Protein AF-0000000075708300 (afdb_homodimer)

Solvent-accessible surface area (backbone atoms only — not comparable to full-atom values): 25344 Å² total; per-residue (Å²): 128,69,72,27,35,34,32,27,38,41,21,17,38,60,44,30,57,68,53,40,51,51,50,40,52,56,60,57,69,55,81,81,52,77,70,60,50,41,34,44,23,31,19,49,64,47,40,64,60,46,58,71,67,36,52,82,86,45,45,44,24,34,40,52,63,41,63,48,62,56,45,91,36,51,43,39,51,24,53,46,37,47,42,57,68,73,40,46,36,25,31,41,59,44,65,46,36,34,71,73,65,60,52,45,68,69,59,49,21,45,23,50,27,41,32,48,75,68,71,33,27,37,39,40,34,42,54,37,50,54,70,36,48,75,69,72,35,34,69,61,54,35,48,51,56,50,59,62,39,54,83,28,54,58,90,90,44,59,89,41,40,35,38,30,43,28,43,52,54,16,48,87,64,80,44,64,66,48,61,64,55,53,32,51,53,36,41,51,54,38,50,49,34,28,72,73,76,27,59,71,56,33,68,57,44,45,33,21,44,31,37,58,64,40,62,90,48,27,47,67,41,23,46,30,91,42,32,34,34,31,41,32,42,76,45,52,79,40,80,55,30,52,51,44,54,38,19,40,71,46,36,121,129,70,73,27,35,34,34,27,37,42,22,17,38,61,42,31,57,69,54,39,51,51,51,40,52,54,60,56,66,54,81,81,52,76,72,59,49,42,35,44,23,33,18,50,63,48,40,63,58,46,59,71,67,37,51,83,88,45,44,45,24,33,39,52,64,41,65,50,62,57,46,92,36,51,43,39,51,24,52,47,37,49,41,57,69,72,39,44,35,25,32,41,59,45,65,46,37,32,70,74,62,59,51,45,67,68,59,47,21,45,23,49,27,42,32,48,75,68,70,32,27,39,39,38,33,44,54,37,49,55,68,36,49,76,69,72,36,35,69,61,53,34,48,51,57,50,60,62,38,54,82,28,55,58,90,89,46,59,89,41,39,34,39,30,43,28,42,52,55,17,48,87,62,81,43,64,66,48,63,64,55,52,32,51,54,35,40,51,54,37,50,49,35,29,73,75,75,27,59,70,56,31,67,58,45,44,33,20,44,30,36,58,65,40,62,89,49,27,47,68,42,24,47,30,91,42,30,33,34,31,42,32,41,76,45,51,78,41,81,54,30,51,52,44,54,38,19,41,71,45,34,119

Foldseek 3Di:
DEFFEAEEEQDADDPDLVLVVVLLVLQQPFDADDGYAYEYEDEPVNQLVNLVRHDPSHAYEYADAALDQDDDDPPGHHLVNSCVSVHAEYEFDPPCCCVPVVDDLVRRLSRQLSSLVVRHAYAYEFEDEPVCVVVVNGLVRRLVSLVSNVVSQDPPRLLRYAYEYEHPNQAPVPDADDLVRQLVNLVSSLVSCCVPPRNVSSVHHAYAYEGPDFLVCLLVNQLRQSHRAYYYHPRSSDSRSSSNSRSPVSHD/DEFFEAEEEQDADDPDLVLVVVLLVLQQPFDADDGYAYEYEDEPVNQLVNLVRHDPSHAYEYADAALDQDDDDPPGHHLVNSCVSVHAEYEFAPPCCCVPVVDDLVRRLSRQLSSLVVRHAYAYEFEDEPVCVVVVNGLVRRLVSLVSNVVSQDPPRLLRYAYEYEHPHQAPPPDADDLVRQLVNLVSSLVSCCVPPRNVSSVHHAYAYEGPDFLVCLLVNQLRQSHRYYYYHPRSSDSRSSSNSRSPVSHD

Organism: Trichomonas vaginalis (strain ATCC PRA-98 / G3) (NCBI:txid412133)

InterPro domains:
  IPR000652 Triosephosphate isomerase [PF00121] (5-247)
  IPR000652 Triosephosphate isomerase [PS51440] (3-247)
  IPR000652 Triosephosphate isomerase [PTHR21139] (2-247)
  IPR000652 Triosephosphate isomerase [TIGR00419] (5-239)
  IPR000652 Triosephosphate isomerase [cd00311] (4-246)
  IPR013785 Aldolase-type TIM barrel [G3DSA:3.20.20.70] (1-252)
  IPR020861 Triosephosphate isomerase, active site [PS00171] (164-174)
  IPR022896 Triosephosphate isomerase, bacterial/eukaryotic [MF_00147_B] (2-247)
  IPR035990 Triosephosphate isomerase superfamily [SSF51351] (1-246)

Secondary structure (DSSP, 8-state):
-PPEEEEEE--B--SSHHHHHHHHHHHHT----SSEEEEEE--GGGHHHHHHHS-TTSEEEES---SSSSBS-TT---HHHHHTTT--EEEE--HHHHHHS---HHHHHHHHHHHHHTT-EEEEEE---HHHHHTT-HHHHHHHHHHHHGGGS-TT-GGGEEEEE--GGGSSSS----HHHHHHHHHHHHHHHHHHT-HHHHHHSEEEE-SS--TTTHHHHHTSTT--EEEESGGGGSTTHHHHHHGGGG--/-PPEEEEEE--B--SSHHHHHHHHHHHHT----SSEEEEEE--GGGHHHHHHHS-TTSEEEES---SSSSBS-TT---HHHHHTTT--EEEE--HHHHHHS---HHHHHHHHHHHHHTT-EEEEEE---HHHHHTT-HHHHHHHHHHHHGGGS-TT-GGGEEEEE--GGGSSSS----HHHHHHHHHHHHHHHHHHT-HHHHHHSEEEE-SS--TTTHHHHHTSTT--EEEESGGGGSTTHHHHHHGGGG--

Radius of gyration: 24.3 Å; Cα contacts (8 Å, |Δi|>4): 1121; chains: 2; bounding box: 43×70×60 Å

Nearest PDB structures (foldseek):
  4o4v-assembly1_A  TM=9.878E-01  e=3.016E-51  Trichomonas vaginalis
  4o50-assembly1_A-2  TM=9.874E-01  e=3.410E-51  Trichomonas vaginalis
  3qst-assembly1_A-2  TM=9.866E-01  e=2.667E-51  Trichomonas vaginalis
  4wje-assembly1_A  TM=9.863E-01  e=9.692E-51  Trichomonas vaginalis
  4o52-assembly1_A-2  TM=9.857E-01  e=1.585E-50  Trichomonas vaginalis

Structure (mmCIF, N/CA/C/O backbone):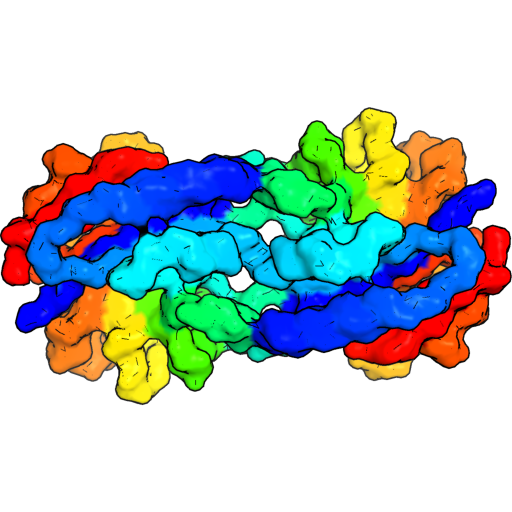
data_AF-0000000075708300-model_v1
#
loop_
_entity.id
_entity.type
_entity.pdbx_description
1 polymer 'Triosephosphate isomerase'
#
loop_
_atom_site.group_PDB
_atom_site.id
_atom_site.type_symbol
_atom_site.label_atom_id
_atom_site.label_alt_id
_atom_site.label_comp_id
_atom_site.label_asym_id
_atom_site.label_entity_id
_atom_site.label_seq_id
_atom_site.pdbx_PDB_ins_code
_atom_site.Cartn_x
_atom_site.Cartn_y
_atom_site.Cartn_z
_atom_site.occupancy
_atom_site.B_iso_or_equiv
_atom_site.auth_seq_id
_atom_site.auth_comp_id
_atom_site.auth_asym_id
_atom_site.auth_atom_id
_atom_site.pdbx_PDB_model_num
ATOM 1 N N . MET A 1 1 ? -9.945 29.25 19.047 1 80.88 1 MET A N 1
ATOM 2 C CA . MET A 1 1 ? -8.602 29.047 18.516 1 80.88 1 MET A CA 1
ATOM 3 C C . MET A 1 1 ? -8.422 27.609 18.031 1 80.88 1 MET A C 1
ATOM 5 O O . MET A 1 1 ? -9.023 26.688 18.594 1 80.88 1 MET A O 1
ATOM 9 N N . ARG A 1 2 ? -7.855 27.438 16.875 1 93.25 2 ARG A N 1
ATOM 10 C CA . ARG A 1 2 ? -7.617 26.125 16.312 1 93.25 2 ARG A CA 1
ATOM 11 C C . ARG A 1 2 ? -6.59 25.344 17.141 1 93.25 2 ARG A C 1
ATOM 13 O O . ARG A 1 2 ? -5.602 25.922 17.594 1 93.25 2 ARG A O 1
ATOM 20 N N . THR A 1 3 ? -6.93 24.109 17.422 1 96.06 3 THR A N 1
ATOM 21 C CA . THR A 1 3 ? -5.984 23.266 18.141 1 96.06 3 THR A CA 1
ATOM 22 C C . THR A 1 3 ? -4.762 22.969 17.281 1 96.06 3 THR A C 1
ATOM 24 O O . THR A 1 3 ? -4.895 22.578 16.109 1 96.06 3 THR A O 1
ATOM 27 N N . PHE A 1 4 ? -3.559 23.203 17.812 1 98.25 4 PHE A N 1
ATOM 28 C CA . PHE A 1 4 ? -2.307 22.906 17.109 1 98.25 4 PHE A CA 1
ATOM 29 C C . PHE A 1 4 ? -2.213 21.438 16.766 1 98.25 4 PHE A C 1
ATOM 31 O O . PHE A 1 4 ? -2.611 20.578 17.562 1 98.25 4 PHE A O 1
ATOM 38 N N . PHE A 1 5 ? -1.725 21.125 15.531 1 98.81 5 PHE A N 1
ATOM 39 C CA . PHE A 1 5 ? -1.686 19.781 14.984 1 98.81 5 PHE A CA 1
ATOM 40 C C . PHE A 1 5 ? -0.284 19.422 14.5 1 98.81 5 PHE A C 1
ATOM 42 O O . PHE A 1 5 ? 0.284 20.141 13.672 1 98.81 5 PHE A O 1
ATOM 49 N N . VAL A 1 6 ? 0.275 18.375 15.008 1 98.88 6 VAL A N 1
ATOM 50 C CA . VAL A 1 6 ? 1.586 17.938 14.539 1 98.88 6 VAL A CA 1
ATOM 51 C C . VAL A 1 6 ? 1.5 16.516 14.016 1 98.88 6 VAL A C 1
ATOM 53 O O . VAL A 1 6 ? 1.217 15.586 14.781 1 98.88 6 VAL A O 1
ATOM 56 N N . GLY A 1 7 ? 1.713 16.359 12.797 1 98.75 7 GLY A N 1
ATOM 57 C CA . GLY A 1 7 ? 1.796 15.062 12.156 1 98.75 7 GLY A CA 1
ATOM 58 C C . GLY A 1 7 ? 3.221 14.625 11.875 1 98.75 7 GLY A C 1
ATOM 59 O O . GLY A 1 7 ? 4.043 15.43 11.43 1 98.75 7 GLY A O 1
ATOM 60 N N . GLY A 1 8 ? 3.506 13.461 12.195 1 98.75 8 GLY A N 1
ATOM 61 C CA . GLY A 1 8 ? 4.719 12.797 11.742 1 98.75 8 GLY A CA 1
ATOM 62 C C . GLY A 1 8 ? 4.473 11.773 10.656 1 98.75 8 GLY A C 1
ATOM 63 O O . GLY A 1 8 ? 3.738 10.805 10.859 1 98.75 8 GLY A O 1
ATOM 64 N N . ASN A 1 9 ? 5.031 12.016 9.492 1 98.69 9 ASN A N 1
ATOM 65 C CA . ASN A 1 9 ? 4.957 11.086 8.367 1 98.69 9 ASN A CA 1
ATOM 66 C C . ASN A 1 9 ? 6.25 10.305 8.203 1 98.69 9 ASN A C 1
ATOM 68 O O . ASN A 1 9 ? 7.25 10.836 7.715 1 98.69 9 ASN A O 1
ATOM 72 N N . TRP A 1 10 ? 6.172 9.078 8.523 1 98.81 10 TRP A N 1
ATOM 73 C CA . TRP A 1 10 ? 7.379 8.258 8.492 1 98.81 10 TRP A CA 1
ATOM 74 C C . TRP A 1 10 ? 7.828 7.992 7.059 1 98.81 10 TRP A C 1
ATOM 76 O O . TRP A 1 10 ? 8.977 7.613 6.82 1 98.81 10 TRP A O 1
ATOM 86 N N . LYS A 1 11 ? 6.914 8.234 6.117 1 98.44 11 LYS A N 1
ATOM 87 C CA . LYS A 1 11 ? 7.16 7.789 4.75 1 98.44 11 LYS A CA 1
ATOM 88 C C . LYS A 1 11 ? 7.512 6.305 4.711 1 98.44 11 LYS A C 1
ATOM 90 O O . LYS A 1 11 ? 6.898 5.496 5.406 1 98.44 11 LYS A O 1
ATOM 95 N N . ALA A 1 12 ? 8.406 5.848 3.824 1 98.62 12 ALA A N 1
ATOM 96 C CA . ALA A 1 12 ? 8.781 4.438 3.787 1 98.62 12 ALA A CA 1
ATOM 97 C C . ALA A 1 12 ? 9.938 4.152 4.742 1 98.62 12 ALA A C 1
ATOM 99 O O . ALA A 1 12 ? 10.992 3.654 4.328 1 98.62 12 ALA A O 1
ATOM 100 N N . ASN A 1 13 ? 9.695 4.488 6.027 1 98.69 13 ASN A N 1
ATOM 101 C CA . ASN A 1 13 ? 10.625 4.266 7.129 1 98.69 13 ASN A CA 1
ATOM 102 C C . ASN A 1 13 ? 9.891 3.785 8.383 1 98.69 13 ASN A C 1
ATOM 104 O O . ASN A 1 13 ? 8.695 4.023 8.539 1 98.69 13 ASN A O 1
ATOM 108 N N . PRO A 1 14 ? 10.656 3.189 9.43 1 98.5 14 PRO A N 1
ATOM 109 C CA . PRO A 1 14 ? 12.008 2.654 9.266 1 98.5 14 PRO A CA 1
ATOM 110 C C . PRO A 1 14 ? 12.047 1.385 8.422 1 98.5 14 PRO A C 1
ATOM 112 O O . PRO A 1 14 ? 11.055 1.049 7.766 1 98.5 14 PRO A O 1
ATOM 115 N N . LYS A 1 15 ? 13.148 0.659 8.422 1 98.56 15 LYS A N 1
ATOM 116 C CA . LYS A 1 15 ? 13.32 -0.479 7.523 1 98.56 15 LYS A CA 1
ATOM 117 C C . LYS A 1 15 ? 12.688 -1.739 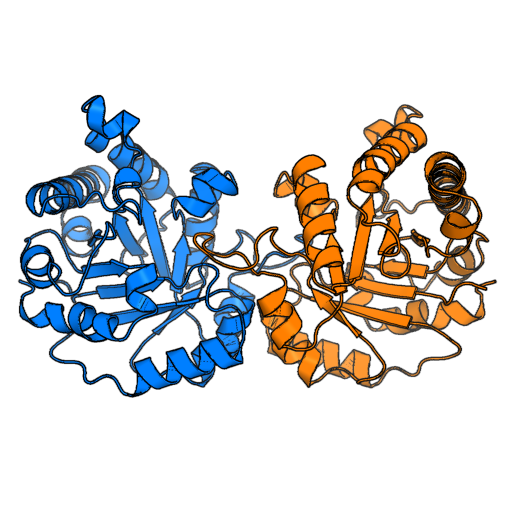8.102 1 98.56 15 LYS A C 1
ATOM 119 O O . LYS A 1 15 ? 12.266 -2.629 7.363 1 98.56 15 LYS A O 1
ATOM 124 N N . THR A 1 16 ? 12.648 -1.794 9.43 1 98.81 16 THR A N 1
ATOM 125 C CA . THR A 1 16 ? 12.188 -3.039 10.039 1 98.81 16 THR A CA 1
ATOM 126 C C . THR A 1 16 ? 11.164 -2.762 11.133 1 98.81 16 THR A C 1
ATOM 128 O O . THR A 1 16 ? 11.07 -1.64 11.633 1 98.81 16 THR A O 1
ATOM 131 N N . VAL A 1 17 ? 10.43 -3.814 11.508 1 98.56 17 VAL A N 1
ATOM 132 C CA . VAL A 1 17 ? 9.438 -3.682 12.57 1 98.56 17 VAL A CA 1
ATOM 133 C C .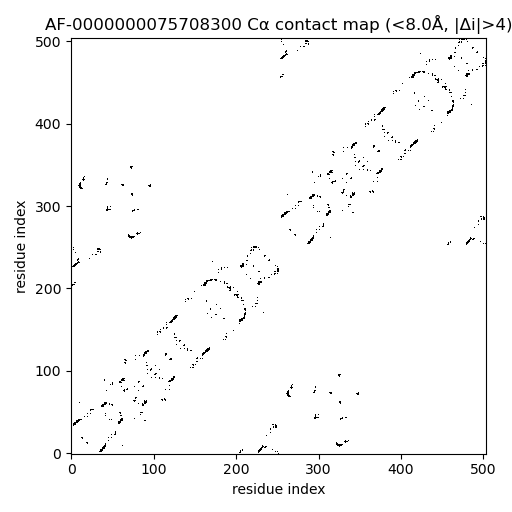 VAL A 1 17 ? 10.148 -3.414 13.898 1 98.56 17 VAL A C 1
ATOM 135 O O . VAL A 1 17 ? 9.633 -2.682 14.742 1 98.56 17 VAL A O 1
ATOM 138 N N . GLU A 1 18 ? 11.328 -3.973 14.094 1 98.69 18 GLU A N 1
ATOM 139 C CA . GLU A 1 18 ? 12.109 -3.709 15.297 1 98.69 18 GLU A CA 1
ATOM 140 C C . GLU A 1 18 ? 12.484 -2.234 15.406 1 98.69 18 GLU A C 1
ATOM 142 O O . GLU A 1 18 ? 12.391 -1.641 16.484 1 98.69 18 GLU A O 1
ATOM 147 N N . GLU A 1 19 ? 12.922 -1.707 14.273 1 98.81 19 GLU A N 1
ATOM 148 C CA . GLU A 1 19 ? 13.234 -0.281 14.242 1 98.81 19 GLU A CA 1
ATOM 149 C C . GLU A 1 19 ? 11.992 0.565 14.484 1 98.81 19 GLU A C 1
ATOM 151 O O . GLU A 1 19 ? 12.062 1.608 15.141 1 98.81 19 GLU A O 1
ATOM 156 N N . ALA A 1 20 ? 10.859 0.168 13.945 1 98.81 20 ALA A N 1
ATOM 157 C CA . ALA A 1 20 ? 9.602 0.863 14.188 1 98.81 20 ALA A CA 1
ATOM 158 C C . ALA A 1 20 ? 9.242 0.854 15.672 1 98.81 20 ALA A C 1
ATOM 160 O O . ALA A 1 20 ? 8.805 1.869 16.219 1 98.81 20 ALA A O 1
ATOM 161 N N . GLU A 1 21 ? 9.445 -0.288 16.297 1 98.81 21 GLU A N 1
ATOM 162 C CA . GLU A 1 21 ? 9.133 -0.413 17.719 1 98.81 21 GLU A CA 1
ATOM 163 C C . GLU A 1 21 ? 10.023 0.494 18.562 1 98.81 21 GLU A C 1
ATOM 165 O O . GLU A 1 21 ? 9.578 1.068 19.562 1 98.81 21 GLU A O 1
ATOM 170 N N . LYS A 1 22 ? 11.25 0.597 18.141 1 98.62 22 LYS A N 1
ATOM 171 C CA . LYS A 1 22 ? 12.148 1.513 18.844 1 98.62 22 LYS A CA 1
ATOM 172 C C . LYS A 1 22 ? 11.68 2.957 18.703 1 98.62 22 LYS A C 1
ATOM 174 O O . LYS A 1 22 ? 11.734 3.729 19.656 1 98.62 22 LYS A O 1
ATOM 179 N N . LEU A 1 23 ? 11.273 3.297 17.547 1 98.69 23 LEU A N 1
ATOM 180 C CA . LEU A 1 23 ? 10.734 4.633 17.312 1 98.69 23 LEU A CA 1
ATOM 181 C C . LEU A 1 23 ? 9.492 4.879 18.156 1 98.69 23 LEU A C 1
ATOM 183 O O . LEU A 1 23 ? 9.336 5.957 18.734 1 98.69 23 LEU A O 1
ATOM 187 N N . ILE A 1 24 ? 8.625 3.891 18.234 1 98.88 24 ILE A N 1
ATOM 188 C CA . ILE A 1 24 ? 7.406 3.986 19.031 1 98.88 24 ILE A CA 1
ATOM 189 C C . ILE A 1 24 ? 7.762 4.195 20.5 1 98.88 24 ILE A C 1
ATOM 191 O O . ILE A 1 24 ? 7.141 5.008 21.188 1 98.88 24 ILE A O 1
ATOM 195 N N . GLU A 1 25 ? 8.742 3.467 20.953 1 98.69 25 GLU A N 1
ATOM 196 C CA . GLU A 1 25 ? 9.195 3.619 22.328 1 98.69 25 GLU A CA 1
ATOM 197 C C . GLU A 1 25 ? 9.68 5.043 22.609 1 98.69 25 GLU A C 1
ATOM 199 O O . GLU A 1 25 ? 9.375 5.617 23.656 1 98.69 25 GLU A O 1
ATOM 204 N N . MET A 1 26 ? 10.406 5.512 21.641 1 98.12 26 MET A N 1
ATOM 205 C CA . MET A 1 26 ? 10.867 6.891 21.766 1 98.12 26 MET A CA 1
ATOM 206 C C . MET A 1 26 ? 9.688 7.852 21.859 1 98.12 26 MET A C 1
ATOM 208 O O . MET A 1 26 ? 9.664 8.727 22.734 1 98.12 26 MET A O 1
ATOM 212 N N . LEU A 1 27 ? 8.703 7.699 21.062 1 98.69 27 LEU A N 1
ATOM 213 C CA . LEU A 1 27 ? 7.527 8.562 21.062 1 98.69 27 LEU A CA 1
ATOM 214 C C . LEU A 1 27 ? 6.738 8.422 22.359 1 98.69 27 LEU A C 1
ATOM 216 O O . LEU A 1 27 ? 6.227 9.414 22.875 1 98.69 27 LEU A O 1
ATOM 220 N N . ASN A 1 28 ? 6.641 7.203 22.875 1 98.69 28 ASN A N 1
ATOM 221 C CA . ASN A 1 28 ? 5.883 6.926 24.078 1 98.69 28 ASN A CA 1
ATOM 222 C C . ASN A 1 28 ? 6.496 7.609 25.297 1 98.69 28 ASN A C 1
ATOM 224 O O . ASN A 1 28 ? 5.793 7.922 26.266 1 98.69 28 ASN A O 1
ATOM 228 N N . GLY A 1 29 ? 7.766 7.832 25.203 1 97.81 29 GLY A N 1
ATOM 229 C CA . GLY A 1 29 ? 8.461 8.461 26.312 1 97.81 29 GLY A CA 1
ATOM 230 C C . GLY A 1 29 ? 8.414 9.977 26.281 1 97.81 29 GLY A C 1
ATOM 231 O O . GLY A 1 29 ? 8.914 10.641 27.188 1 97.81 29 GLY A O 1
ATOM 232 N N . ALA A 1 30 ? 7.781 10.523 25.281 1 97 30 ALA A N 1
ATOM 233 C CA . ALA A 1 30 ? 7.777 11.961 25.047 1 97 30 ALA A CA 1
ATOM 234 C C . ALA A 1 30 ? 6.945 12.688 26.109 1 97 30 ALA A C 1
ATOM 236 O O . ALA A 1 30 ? 5.848 12.242 26.453 1 97 30 ALA A O 1
ATOM 237 N N . LYS A 1 31 ? 7.438 13.766 26.625 1 97.06 31 LYS A N 1
ATOM 238 C CA . LYS A 1 31 ? 6.652 14.695 27.438 1 97.06 31 LYS A CA 1
ATOM 239 C C . LYS A 1 31 ? 6.051 15.797 26.562 1 97.06 31 LYS A C 1
ATOM 241 O O . LYS A 1 31 ? 6.777 16.531 25.891 1 97.06 31 LYS A O 1
ATOM 246 N N . VAL A 1 32 ? 4.781 15.875 26.547 1 96.81 32 VAL A N 1
ATOM 247 C CA . VAL A 1 32 ? 4.078 16.828 25.688 1 96.81 32 VAL A CA 1
ATOM 248 C C . VAL A 1 32 ? 3.512 17.969 26.547 1 96.81 32 VAL A C 1
ATOM 250 O O . VAL A 1 32 ? 2.857 17.719 27.562 1 96.81 32 VAL A O 1
ATOM 253 N N . GLU A 1 33 ? 3.779 19.141 26.094 1 93.88 33 GLU A N 1
ATOM 254 C CA . GLU A 1 33 ? 3.316 20.359 26.766 1 93.88 33 GLU A CA 1
ATOM 255 C C . GLU A 1 33 ? 2.172 21.016 26 1 93.88 33 GLU A C 1
ATOM 257 O O . GLU A 1 33 ? 2.117 20.938 24.766 1 93.88 33 GLU A O 1
ATOM 262 N N . GLY A 1 34 ? 1.249 21.609 26.734 1 91.81 34 GLY A N 1
ATOM 263 C CA . GLY A 1 34 ? 0.202 22.391 26.094 1 91.81 34 GLY A CA 1
ATOM 264 C C . GLY A 1 34 ? -0.823 21.547 25.375 1 91.81 34 GLY A C 1
ATOM 265 O O . GLY A 1 34 ? -0.955 20.344 25.656 1 91.81 34 GLY A O 1
ATOM 266 N N . ASN A 1 35 ? -1.615 22.203 24.594 1 94.69 35 ASN A N 1
ATOM 267 C CA . ASN A 1 35 ? -2.689 21.547 23.844 1 94.69 35 ASN A CA 1
ATOM 268 C C . ASN A 1 35 ? -2.297 21.312 22.391 1 94.69 35 ASN A C 1
ATOM 270 O O . ASN A 1 35 ? -2.227 22.25 21.594 1 94.69 35 ASN A O 1
ATOM 274 N N . VAL A 1 36 ? -2.029 20.078 22.047 1 98.25 36 VAL A N 1
ATOM 275 C CA . VAL A 1 36 ? -1.607 19.703 20.703 1 98.25 36 VAL A CA 1
ATOM 276 C C . VAL A 1 36 ? -2.18 18.328 20.344 1 98.25 36 VAL A C 1
ATOM 278 O O . VAL A 1 36 ? -2.227 17.438 21.172 1 98.25 36 VAL A O 1
ATOM 281 N N . GLU A 1 37 ? -2.734 18.234 19.156 1 98.5 37 GLU A N 1
ATOM 282 C CA . GLU A 1 37 ? -3.084 16.938 18.594 1 98.5 37 GLU A CA 1
ATOM 283 C C . GLU A 1 37 ? -1.931 16.359 17.766 1 98.5 37 GLU A C 1
ATOM 285 O O . GLU A 1 37 ? -1.428 17.016 16.859 1 98.5 37 GLU A O 1
ATOM 290 N N . VAL A 1 38 ? -1.48 15.188 18.125 1 98.81 38 VAL A N 1
ATOM 291 C CA . VAL A 1 38 ? -0.362 14.547 17.453 1 98.81 38 VAL A CA 1
ATOM 292 C C . VAL A 1 38 ? -0.86 13.328 16.672 1 98.81 38 VAL A C 1
ATOM 294 O O . VAL A 1 38 ? -1.614 12.508 17.219 1 98.81 38 VAL A O 1
ATOM 297 N N . VAL A 1 39 ? -0.53 13.203 15.438 1 98.94 39 VAL A N 1
ATOM 298 C CA . VAL A 1 39 ? -0.893 12.078 14.578 1 98.94 39 VAL A CA 1
ATOM 299 C C . VAL A 1 39 ? 0.36 11.5 13.922 1 98.94 39 VAL A C 1
ATOM 301 O O . VAL A 1 39 ? 1.121 12.227 13.281 1 98.94 39 VAL A O 1
ATOM 304 N N . VAL A 1 40 ? 0.622 10.258 14.07 1 98.94 40 VAL A N 1
ATOM 305 C CA . VAL A 1 40 ? 1.787 9.586 13.508 1 98.94 40 VAL A CA 1
ATOM 306 C C . VAL A 1 40 ? 1.353 8.68 12.359 1 98.94 40 VAL A C 1
ATOM 308 O O . VAL A 1 40 ? 0.518 7.789 12.539 1 98.94 40 VAL A O 1
ATOM 311 N N . ALA A 1 41 ? 1.896 8.93 11.203 1 98.94 41 ALA A N 1
ATOM 312 C CA . ALA A 1 41 ? 1.604 8.148 10.008 1 98.94 41 ALA A CA 1
ATOM 313 C C . ALA A 1 41 ? 2.744 7.18 9.688 1 98.94 41 ALA A C 1
ATOM 315 O O . ALA A 1 41 ? 3.918 7.531 9.828 1 98.94 41 ALA A O 1
ATOM 316 N N . ALA A 1 42 ? 2.414 6.027 9.297 1 98.88 42 ALA A N 1
ATOM 317 C CA . ALA A 1 42 ? 3.4 4.988 9.008 1 98.88 42 ALA A CA 1
ATOM 318 C C . ALA A 1 42 ? 2.971 4.137 7.812 1 98.88 42 ALA A C 1
ATOM 320 O O . ALA A 1 42 ? 1.805 4.164 7.414 1 98.88 42 ALA A O 1
ATOM 321 N N . PRO A 1 43 ? 3.932 3.398 7.207 1 98.81 43 PRO A N 1
ATOM 322 C CA . PRO A 1 43 ? 3.541 2.422 6.188 1 98.81 43 PRO A CA 1
ATOM 323 C C . PRO A 1 43 ? 2.508 1.42 6.699 1 98.81 43 PRO A C 1
ATOM 325 O O . PRO A 1 43 ? 2.51 1.075 7.883 1 98.81 43 PRO A O 1
ATOM 328 N N . PHE A 1 44 ? 1.663 0.932 5.77 1 98.94 44 PHE A N 1
ATOM 329 C CA . PHE A 1 44 ? 0.524 0.081 6.094 1 98.94 44 PHE A CA 1
ATOM 330 C C . PHE A 1 44 ? 0.954 -1.087 6.973 1 98.94 44 PHE A C 1
ATOM 332 O O . PHE A 1 44 ? 0.258 -1.441 7.926 1 98.94 44 PHE A O 1
ATOM 339 N N . ILE A 1 45 ? 2.088 -1.652 6.691 1 98.94 45 ILE A N 1
ATOM 340 C CA . ILE A 1 45 ? 2.492 -2.912 7.309 1 98.94 45 ILE A CA 1
ATOM 341 C C . ILE A 1 45 ? 2.838 -2.678 8.773 1 98.94 45 ILE A C 1
ATOM 343 O O . ILE A 1 45 ? 2.828 -3.615 9.578 1 98.94 45 ILE A O 1
ATOM 347 N N . PHE A 1 46 ? 3.115 -1.449 9.195 1 98.94 46 PHE A N 1
ATOM 348 C CA . PHE A 1 46 ? 3.482 -1.123 10.562 1 98.94 46 PHE A CA 1
ATOM 349 C C . PHE A 1 46 ? 2.27 -0.633 11.344 1 98.94 46 PHE A C 1
ATOM 351 O O . PHE A 1 46 ? 2.338 -0.469 12.57 1 98.94 46 PHE A O 1
ATOM 358 N N . LEU A 1 47 ? 1.155 -0.395 10.688 1 98.94 47 LEU A N 1
ATOM 359 C CA . LEU A 1 47 ? 0.022 0.282 11.305 1 98.94 47 LEU A CA 1
ATOM 360 C C . LEU A 1 47 ? -0.526 -0.533 12.477 1 98.94 47 LEU A C 1
ATOM 362 O O . LEU A 1 47 ? -0.816 0.016 13.539 1 98.94 47 LEU A O 1
ATOM 366 N N . PRO A 1 48 ? -0.702 -1.867 12.305 1 98.75 48 PRO A N 1
ATOM 367 C CA . PRO A 1 48 ? -1.203 -2.623 13.453 1 98.75 48 PRO A CA 1
ATOM 368 C C . PRO A 1 48 ? -0.306 -2.492 14.688 1 98.75 48 PRO A C 1
ATOM 370 O O . PRO A 1 48 ? -0.801 -2.285 15.797 1 98.75 48 PRO A O 1
ATOM 373 N N . THR A 1 49 ? 1.006 -2.576 14.484 1 98.75 49 THR A N 1
ATOM 374 C CA . THR A 1 49 ? 1.963 -2.441 15.578 1 98.75 49 THR A CA 1
ATOM 375 C C . THR A 1 49 ? 1.902 -1.041 16.172 1 98.75 49 THR A C 1
ATOM 377 O O . THR A 1 49 ? 1.876 -0.885 17.406 1 98.75 49 THR A O 1
ATOM 380 N N . LEU A 1 50 ? 1.885 -0.052 15.297 1 98.81 50 LEU A N 1
ATOM 381 C CA . LEU A 1 50 ? 1.841 1.338 15.734 1 98.81 50 LEU A CA 1
ATOM 382 C C . LEU A 1 50 ? 0.588 1.606 16.562 1 98.81 50 LEU A C 1
ATOM 384 O O . LEU A 1 50 ? 0.667 2.188 17.641 1 98.81 50 LEU A O 1
ATOM 388 N N . GLN A 1 51 ? -0.543 1.204 16.047 1 98.75 51 GLN A N 1
ATOM 389 C CA . GLN A 1 51 ? -1.81 1.42 16.734 1 98.75 51 GLN A CA 1
ATOM 390 C C . GLN A 1 51 ? -1.823 0.72 18.094 1 98.75 51 GLN A C 1
ATOM 392 O O . GLN A 1 51 ? -2.357 1.253 19.062 1 98.75 51 GLN A O 1
ATOM 397 N N . GLN A 1 52 ? -1.271 -0.444 18.141 1 98.62 52 GLN A N 1
ATOM 398 C CA . GLN A 1 52 ? -1.268 -1.248 19.359 1 98.62 52 GLN A CA 1
ATOM 399 C C . GLN A 1 52 ? -0.348 -0.643 20.422 1 98.62 52 GLN A C 1
ATOM 401 O O . GLN A 1 52 ? -0.677 -0.64 21.609 1 98.62 52 GLN A O 1
ATOM 406 N N . LYS A 1 53 ? 0.788 -0.118 20.016 1 98.81 53 LYS A N 1
ATOM 407 C CA . LYS A 1 53 ? 1.855 0.13 20.984 1 98.81 53 LYS A CA 1
ATOM 408 C C . LYS A 1 53 ? 2.018 1.624 21.25 1 98.81 53 LYS A C 1
ATOM 410 O O . LYS A 1 53 ? 2.629 2.02 22.25 1 98.81 53 LYS A O 1
ATOM 415 N N . LEU A 1 54 ? 1.565 2.459 20.359 1 98.81 54 LEU A N 1
ATOM 416 C CA . LEU A 1 54 ? 1.691 3.9 20.547 1 98.81 54 LEU A CA 1
ATOM 417 C C . LEU A 1 54 ? 0.831 4.375 21.719 1 98.81 54 LEU A C 1
ATOM 419 O O . LEU A 1 54 ? -0.258 3.844 21.938 1 98.81 54 LEU A O 1
ATOM 423 N N . ARG A 1 55 ? 1.288 5.387 22.469 1 98.62 55 ARG A N 1
ATOM 424 C CA . ARG A 1 55 ? 0.47 6 23.516 1 98.62 55 ARG A CA 1
ATOM 425 C C . ARG A 1 55 ? -0.907 6.379 22.969 1 98.62 55 ARG A C 1
ATOM 427 O O . ARG A 1 55 ? -1.039 6.777 21.812 1 98.62 55 ARG A O 1
ATOM 434 N N . LYS A 1 56 ? -1.95 6.254 23.75 1 97.5 56 LYS A N 1
ATOM 435 C CA . LYS A 1 56 ? -3.336 6.297 23.281 1 97.5 56 LYS A CA 1
ATOM 436 C C . LYS A 1 56 ? -3.791 7.734 23.047 1 97.5 56 LYS A C 1
ATOM 438 O O . LYS A 1 56 ? -4.785 7.969 22.359 1 97.5 56 LYS A O 1
ATOM 443 N N . ASP A 1 57 ? -3.115 8.711 23.609 1 97.88 57 ASP A N 1
ATOM 444 C CA . ASP A 1 57 ? -3.506 10.102 23.406 1 97.88 57 ASP A CA 1
ATOM 445 C C . ASP A 1 57 ? -2.979 10.625 22.062 1 97.88 57 ASP A C 1
ATOM 447 O O . ASP A 1 57 ? -3.326 11.734 21.641 1 97.88 57 ASP A O 1
ATOM 451 N N . TRP A 1 58 ? -2.066 9.938 21.422 1 98.62 58 TRP A N 1
ATOM 452 C CA . TRP A 1 58 ? -1.669 10.227 20.047 1 98.62 58 TRP A CA 1
ATOM 453 C C . TRP A 1 58 ? -2.455 9.375 19.062 1 98.62 58 TRP A C 1
ATOM 455 O O . TRP A 1 58 ? -2.848 8.25 19.375 1 98.62 58 TRP A O 1
ATOM 465 N N . LYS A 1 59 ? -2.701 9.898 17.938 1 98.81 59 LYS A N 1
ATOM 466 C CA . LYS A 1 59 ? -3.473 9.188 16.922 1 98.81 59 LYS A CA 1
ATOM 467 C C . LYS A 1 59 ? -2.561 8.609 15.844 1 98.81 59 LYS A C 1
ATOM 469 O O . LYS A 1 59 ? -1.396 9 15.734 1 98.81 59 LYS A O 1
ATOM 474 N N . VAL A 1 60 ? -3.107 7.625 15.156 1 98.94 60 VAL A N 1
ATOM 475 C CA . VAL A 1 60 ? -2.379 6.941 14.094 1 98.94 60 VAL A CA 1
ATOM 476 C C . VAL A 1 60 ? -3.006 7.27 12.742 1 98.94 60 VAL A C 1
ATOM 478 O O . VAL A 1 60 ? -4.227 7.402 12.625 1 98.94 60 VAL A O 1
ATOM 481 N N . SER A 1 61 ? -2.156 7.387 11.742 1 98.94 61 SER A N 1
ATOM 482 C CA . SER A 1 61 ? -2.607 7.652 10.375 1 98.94 61 SER A CA 1
ATOM 483 C C . SER A 1 61 ? -1.977 6.684 9.383 1 98.94 61 SER A C 1
ATOM 485 O O . SER A 1 61 ? -0.798 6.344 9.508 1 98.94 61 SER A O 1
ATOM 487 N N . ALA A 1 62 ? -2.799 6.258 8.438 1 98.94 62 ALA A N 1
ATOM 488 C CA . ALA A 1 62 ? -2.232 5.668 7.227 1 98.94 62 ALA A CA 1
ATOM 489 C C . ALA A 1 62 ? -1.608 6.738 6.336 1 98.94 62 ALA A C 1
ATOM 491 O O . ALA A 1 62 ? -1.818 7.934 6.555 1 98.94 62 ALA A O 1
ATOM 492 N N . GLU A 1 63 ? -0.824 6.316 5.391 1 98.94 63 GLU A N 1
ATOM 493 C CA . GLU A 1 63 ? -0.161 7.242 4.477 1 98.94 63 GLU A CA 1
ATOM 494 C C . GLU A 1 63 ? -0.853 7.266 3.117 1 98.94 63 GLU A C 1
ATOM 496 O O . GLU A 1 63 ? -0.389 7.934 2.191 1 98.94 63 GLU A O 1
ATOM 501 N N . ASN A 1 64 ? -1.874 6.477 3.014 1 98.56 64 ASN A N 1
ATOM 502 C CA . ASN A 1 64 ? -2.641 6.301 1.786 1 98.56 64 ASN A CA 1
ATOM 503 C C . ASN A 1 64 ? -3.904 5.48 2.027 1 98.56 64 ASN A C 1
ATOM 505 O O . ASN A 1 64 ? -4.059 4.867 3.086 1 98.56 64 ASN A O 1
ATOM 509 N N . VAL A 1 65 ? -4.828 5.559 1.038 1 98.75 65 VAL A N 1
ATOM 510 C CA . VAL A 1 65 ? -6.023 4.719 1.085 1 98.75 65 VAL A CA 1
ATOM 511 C C . VAL A 1 65 ? -6.625 4.602 -0.312 1 98.75 65 VAL A C 1
ATOM 513 O O . VAL A 1 65 ? -6.402 5.465 -1.167 1 98.75 65 VAL A O 1
ATOM 516 N N . PHE A 1 66 ? -7.363 3.572 -0.55 1 98.31 66 PHE A N 1
ATOM 517 C CA . PHE A 1 66 ? -7.965 3.35 -1.86 1 98.31 66 PHE A CA 1
ATOM 518 C C . PHE A 1 66 ? -9.375 3.926 -1.917 1 98.31 66 PHE A C 1
ATOM 520 O O . PHE A 1 66 ? -9.891 4.414 -0.911 1 98.31 66 PHE A O 1
ATOM 527 N N . THR A 1 67 ? -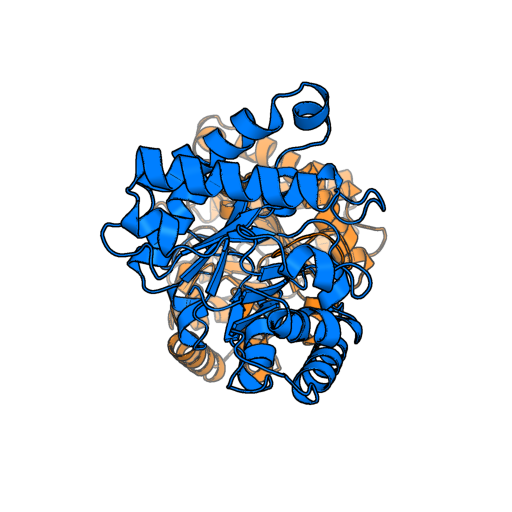10.023 3.881 -3.107 1 98.12 67 THR A N 1
ATOM 528 C CA . THR A 1 67 ? -11.266 4.598 -3.375 1 98.12 67 THR A CA 1
ATOM 529 C C . THR A 1 67 ? -12.469 3.676 -3.219 1 98.12 67 THR A C 1
ATOM 531 O O . THR A 1 67 ? -13.617 4.113 -3.334 1 98.12 67 THR A O 1
ATOM 534 N N . LYS A 1 68 ? -12.234 2.35 -3.02 1 98 68 LYS A N 1
ATOM 535 C CA . LYS A 1 68 ? -13.305 1.358 -2.916 1 98 68 LYS A CA 1
ATOM 536 C C . LYS A 1 68 ? -13.234 0.621 -1.581 1 98 68 LYS A C 1
ATOM 538 O O . LYS A 1 68 ? -12.18 0.562 -0.949 1 98 68 LYS A O 1
ATOM 543 N N . PRO A 1 69 ? -14.391 0.067 -1.172 1 98.44 69 PRO A N 1
ATOM 544 C CA . PRO A 1 69 ? -14.398 -0.586 0.139 1 98.44 69 PRO A CA 1
ATOM 545 C C . PRO A 1 69 ? -13.648 -1.918 0.14 1 98.44 69 PRO A C 1
ATOM 547 O O . PRO A 1 69 ? -13.219 -2.387 1.196 1 98.44 69 PRO A O 1
ATOM 550 N N . ASN A 1 70 ? -13.633 -2.641 -0.965 1 98.38 70 ASN A N 1
ATOM 551 C CA . ASN A 1 70 ? -12.945 -3.91 -1.189 1 98.38 70 ASN A CA 1
ATOM 552 C C . ASN A 1 70 ? -13.078 -4.371 -2.639 1 98.38 70 ASN A C 1
ATOM 554 O O . ASN A 1 70 ? -13.781 -3.74 -3.432 1 98.38 70 ASN A O 1
ATOM 558 N N . GLY A 1 71 ? -12.336 -5.449 -3.014 1 97.25 71 GLY A N 1
ATOM 559 C CA . GLY A 1 71 ? -12.586 -6.035 -4.324 1 97.25 71 GLY A CA 1
ATOM 560 C C . GLY A 1 71 ? -11.305 -6.328 -5.09 1 97.25 71 GLY A C 1
ATOM 561 O O . GLY A 1 71 ? -10.281 -6.664 -4.496 1 97.25 71 GLY A O 1
ATOM 562 N N . ALA A 1 72 ? -11.43 -6.27 -6.449 1 96 72 ALA A N 1
ATOM 563 C CA . ALA A 1 72 ? -10.367 -6.668 -7.367 1 96 72 ALA A CA 1
ATOM 564 C C . ALA A 1 72 ? -9.344 -5.555 -7.535 1 96 72 ALA A C 1
ATOM 566 O O . ALA A 1 72 ? -9.172 -5.016 -8.633 1 96 72 ALA A O 1
ATOM 567 N N . PHE A 1 73 ? -8.648 -5.305 -6.41 1 97.38 73 PHE A N 1
ATOM 568 C CA . PHE A 1 73 ? -7.609 -4.281 -6.355 1 97.38 73 PHE A CA 1
ATOM 569 C C . PHE A 1 73 ? -6.387 -4.789 -5.602 1 97.38 73 PHE A C 1
ATOM 571 O O . PHE A 1 73 ? -6.141 -4.383 -4.461 1 97.38 73 PHE A O 1
ATOM 578 N N . THR A 1 74 ? -5.629 -5.625 -6.281 1 98.12 74 THR A N 1
ATOM 579 C CA . THR A 1 74 ? -4.473 -6.293 -5.688 1 98.12 74 THR A CA 1
ATOM 580 C C . THR A 1 74 ? -3.516 -5.273 -5.074 1 98.12 74 THR A C 1
ATOM 582 O O . THR A 1 74 ? -3.104 -4.324 -5.742 1 98.12 74 THR A O 1
ATOM 585 N N . GLY A 1 75 ? -3.248 -5.41 -3.793 1 97.56 75 GLY A N 1
ATOM 586 C CA . GLY A 1 75 ? -2.223 -4.617 -3.131 1 97.56 75 GLY A CA 1
ATOM 587 C C . GLY A 1 75 ? -2.77 -3.359 -2.48 1 97.56 75 GLY A C 1
ATOM 588 O O . GLY A 1 75 ? -2.066 -2.693 -1.718 1 97.56 75 GLY A O 1
ATOM 589 N N . GLU A 1 76 ? -4.012 -3.045 -2.711 1 98.25 76 GLU A N 1
ATOM 590 C CA . GLU A 1 76 ? -4.57 -1.812 -2.164 1 98.25 76 GLU A CA 1
ATOM 591 C C . GLU A 1 76 ? -5.129 -2.035 -0.763 1 98.25 76 GLU A C 1
ATOM 593 O O . GLU A 1 76 ? -5.574 -3.137 -0.434 1 98.25 76 GLU A O 1
ATOM 598 N N . VAL A 1 77 ? -5.039 -1.043 0.034 1 98.88 77 VAL A N 1
ATOM 599 C CA . VAL A 1 77 ? -5.602 -1.015 1.379 1 98.88 77 VAL A CA 1
ATOM 600 C C . VAL A 1 77 ? -6.77 -0.032 1.431 1 98.88 77 VAL A C 1
ATOM 602 O O . VAL A 1 77 ? -6.656 1.102 0.958 1 98.88 77 VAL A O 1
ATOM 605 N N . THR A 1 78 ? -7.879 -0.458 1.985 1 98.88 78 THR A N 1
ATOM 606 C CA . THR A 1 78 ? -9.125 0.291 1.869 1 98.88 78 THR A CA 1
ATOM 607 C C . THR A 1 78 ? -9.523 0.893 3.215 1 98.88 78 THR A C 1
ATOM 609 O O . THR A 1 78 ? -8.945 0.552 4.25 1 98.88 78 THR A O 1
ATOM 612 N N . VAL A 1 79 ? -10.516 1.781 3.154 1 98.88 79 VAL A N 1
ATOM 613 C CA . VAL A 1 79 ? -10.977 2.496 4.34 1 98.88 79 VAL A CA 1
ATOM 614 C C . VAL A 1 79 ? -11.477 1.5 5.383 1 98.88 79 VAL A C 1
ATOM 616 O O . VAL A 1 79 ? -11.062 1.54 6.543 1 98.88 79 VAL A O 1
ATOM 619 N N . PRO A 1 80 ? -12.344 0.5 5.027 1 98.88 80 PRO A N 1
ATOM 620 C CA . PRO A 1 80 ? -12.805 -0.442 6.051 1 98.88 80 PRO A CA 1
ATOM 621 C C . PRO A 1 80 ? -11.656 -1.23 6.684 1 98.88 80 PRO A C 1
ATOM 623 O O . PRO A 1 80 ? -11.695 -1.519 7.883 1 98.88 80 PRO A O 1
ATOM 626 N N . MET A 1 81 ? -10.633 -1.597 5.918 1 98.94 81 MET A N 1
ATOM 627 C CA . MET A 1 81 ? -9.484 -2.311 6.465 1 98.94 81 MET A CA 1
ATOM 628 C C . MET A 1 81 ? -8.789 -1.481 7.543 1 98.94 81 MET A C 1
ATOM 630 O O . MET A 1 81 ? -8.562 -1.966 8.648 1 98.94 81 MET A O 1
ATOM 634 N N . ILE A 1 82 ? -8.492 -0.245 7.16 1 98.94 82 ILE A N 1
ATOM 635 C CA . ILE A 1 82 ? -7.77 0.644 8.062 1 98.94 82 ILE A CA 1
ATOM 636 C C . ILE A 1 82 ? -8.594 0.875 9.328 1 98.94 82 ILE A C 1
ATOM 638 O O . ILE A 1 82 ? -8.078 0.779 10.438 1 98.94 82 ILE A O 1
ATOM 642 N N . LYS A 1 83 ? -9.852 1.113 9.164 1 98.81 83 LYS A N 1
ATOM 643 C CA . LYS A 1 83 ? -10.734 1.404 10.281 1 98.81 83 LYS A CA 1
ATOM 644 C C . LYS A 1 83 ? -10.891 0.188 11.195 1 98.81 83 LYS A C 1
ATOM 646 O O . LYS A 1 83 ? -11.102 0.33 12.398 1 98.81 83 LYS A O 1
ATOM 651 N N . SER A 1 84 ? -10.789 -0.977 10.656 1 98.88 84 SER A N 1
ATOM 652 C CA . SER A 1 84 ? -10.945 -2.189 11.453 1 98.88 84 SER A CA 1
ATOM 653 C C . SER A 1 84 ? -9.828 -2.324 12.477 1 98.88 84 SER A C 1
ATOM 655 O O . SER A 1 84 ? -9.938 -3.109 13.422 1 98.88 84 SER A O 1
ATOM 657 N N . PHE A 1 85 ? -8.75 -1.551 12.32 1 98.75 85 PHE A N 1
ATOM 658 C CA . PHE A 1 85 ? -7.676 -1.526 13.305 1 98.75 85 PHE A CA 1
ATOM 659 C C . PHE A 1 85 ? -7.824 -0.33 14.242 1 98.75 85 PHE A C 1
ATOM 661 O O . PHE A 1 85 ? -6.945 -0.068 15.062 1 98.75 85 PHE A O 1
ATOM 668 N N . GLY A 1 86 ? -8.906 0.435 14.086 1 98.62 86 GLY A N 1
ATOM 669 C CA . GLY A 1 86 ? -9.164 1.575 14.953 1 98.62 86 GLY A CA 1
ATOM 670 C C . GLY A 1 86 ? -8.43 2.828 14.523 1 98.62 86 GLY A C 1
ATOM 671 O O . GLY A 1 86 ? -8.266 3.758 15.312 1 98.62 86 GLY A O 1
ATOM 672 N N . ILE A 1 87 ? -7.93 2.828 13.328 1 98.81 87 ILE A N 1
ATOM 673 C CA . ILE A 1 87 ? -7.184 3.969 12.805 1 98.81 87 ILE A CA 1
ATOM 674 C C . ILE A 1 87 ? -8.141 4.922 12.094 1 98.81 87 ILE A C 1
ATOM 676 O O . ILE A 1 87 ? -8.992 4.492 11.312 1 98.81 87 ILE A O 1
ATOM 680 N N . GLU A 1 88 ? -7.887 6.219 12.242 1 97.5 88 GLU A N 1
ATOM 681 C CA . GLU A 1 88 ? -8.938 7.129 11.805 1 97.5 88 GLU A CA 1
ATOM 682 C C . GLU A 1 88 ? -8.414 8.141 10.789 1 97.5 88 GLU A C 1
ATOM 684 O O . GLU A 1 88 ? -9.188 8.906 10.211 1 97.5 88 GLU A O 1
ATOM 689 N N . TRP A 1 89 ? -7.125 8.266 10.594 1 98.94 89 TRP A N 1
ATOM 690 C CA . TRP A 1 89 ? -6.539 9.281 9.719 1 98.94 89 TRP A CA 1
ATOM 691 C C . TRP A 1 89 ? -5.867 8.633 8.508 1 98.94 89 TRP A C 1
ATOM 693 O O . TRP A 1 89 ? -5.449 7.477 8.57 1 98.94 89 TRP A O 1
ATOM 703 N N . THR A 1 90 ? -5.832 9.328 7.461 1 98.94 90 THR A N 1
ATOM 704 C CA . THR A 1 90 ? -4.98 8.977 6.328 1 98.94 90 THR A CA 1
ATOM 705 C C . THR A 1 90 ? -4.434 10.234 5.656 1 98.94 90 THR A C 1
ATOM 707 O O . THR A 1 90 ? -5.121 11.25 5.586 1 98.94 90 THR A O 1
ATOM 710 N N . ILE A 1 91 ? -3.238 10.156 5.23 1 98.94 91 ILE A N 1
ATOM 711 C CA . ILE A 1 91 ? -2.639 11.211 4.422 1 98.94 91 ILE A CA 1
ATOM 712 C C . ILE A 1 91 ? -2.99 10.992 2.951 1 98.94 91 ILE A C 1
ATOM 714 O O . ILE A 1 91 ? -2.953 9.867 2.455 1 98.94 91 ILE A O 1
ATOM 718 N N . LEU A 1 92 ? -3.33 12.039 2.258 1 98.81 92 LEU A N 1
ATOM 719 C CA . LEU A 1 92 ? -3.58 12.008 0.82 1 98.81 92 LEU A CA 1
ATOM 720 C C . LEU A 1 92 ? -2.83 13.141 0.117 1 98.81 92 LEU A C 1
ATOM 722 O O . LEU A 1 92 ? -2.701 14.234 0.66 1 98.81 92 LEU A O 1
ATOM 726 N N . GLY A 1 93 ? -2.273 12.844 -1.047 1 98.25 93 GLY A N 1
ATOM 727 C CA . GLY A 1 93 ? -1.768 13.883 -1.928 1 98.25 93 GLY A CA 1
ATOM 728 C C . GLY A 1 93 ? -0.329 14.266 -1.634 1 98.25 93 GLY A C 1
ATOM 729 O O . GLY A 1 93 ? 0.151 15.297 -2.1 1 98.25 93 GLY A O 1
ATOM 730 N N . HIS A 1 94 ? 0.332 13.523 -0.798 1 98.5 94 HIS A N 1
ATOM 731 C CA . HIS A 1 94 ? 1.742 13.828 -0.592 1 98.5 94 HIS A CA 1
ATOM 732 C C . HIS A 1 94 ? 2.494 13.883 -1.917 1 98.5 94 HIS A C 1
ATOM 734 O O . HIS A 1 94 ? 2.229 13.086 -2.818 1 98.5 94 HIS A O 1
ATOM 740 N N . SER A 1 95 ? 3.48 14.75 -2.006 1 97.5 95 SER A N 1
ATOM 741 C CA . SER A 1 95 ? 4.191 15.039 -3.25 1 97.5 95 SER A CA 1
ATOM 742 C C . SER A 1 95 ? 4.844 13.781 -3.816 1 97.5 95 SER A C 1
ATOM 744 O O . SER A 1 95 ? 4.859 13.578 -5.031 1 97.5 95 SER A O 1
ATOM 746 N N . GLU A 1 96 ? 5.312 12.953 -2.934 1 96.56 96 GLU A N 1
ATOM 747 C CA . GLU A 1 96 ? 5.992 11.734 -3.357 1 96.56 96 GLU A CA 1
ATOM 748 C C . GLU A 1 96 ? 5.043 10.812 -4.113 1 96.56 96 GLU A C 1
ATOM 750 O O . GLU A 1 96 ? 5.438 10.18 -5.098 1 96.56 96 GLU A O 1
ATOM 755 N N . ARG A 1 97 ? 3.826 10.688 -3.717 1 97.12 97 ARG A N 1
ATOM 756 C CA . ARG A 1 97 ? 2.854 9.844 -4.398 1 97.12 97 ARG A CA 1
ATOM 757 C C . ARG A 1 97 ? 2.385 10.484 -5.699 1 97.12 97 ARG A C 1
ATOM 759 O O . ARG A 1 97 ? 2.152 9.789 -6.691 1 97.12 97 ARG A O 1
ATOM 766 N N . ARG A 1 98 ? 2.268 11.836 -5.715 1 96.56 98 ARG A N 1
ATOM 767 C CA . ARG A 1 98 ? 1.933 12.547 -6.945 1 96.56 98 ARG A CA 1
ATOM 768 C C . ARG A 1 98 ? 3.008 12.344 -8.008 1 96.56 98 ARG A C 1
ATOM 770 O O . ARG A 1 98 ? 2.701 11.984 -9.148 1 96.56 98 ARG A O 1
ATOM 777 N N . ASP A 1 99 ? 4.246 12.547 -7.574 1 95.12 99 ASP A N 1
ATOM 778 C CA . ASP A 1 99 ? 5.355 12.609 -8.523 1 95.12 99 ASP A CA 1
ATOM 779 C C . ASP A 1 99 ? 5.797 11.211 -8.945 1 95.12 99 ASP A C 1
ATOM 781 O O . ASP A 1 99 ? 6.098 10.969 -10.109 1 95.12 99 ASP A O 1
ATOM 785 N N . ILE A 1 100 ? 5.812 10.289 -7.977 1 92.5 100 ILE A N 1
ATOM 786 C CA . ILE A 1 100 ? 6.398 8.977 -8.234 1 92.5 100 ILE A CA 1
ATOM 787 C C . ILE A 1 100 ? 5.305 8.008 -8.68 1 92.5 100 ILE A C 1
ATOM 789 O O . ILE A 1 100 ? 5.496 7.25 -9.641 1 92.5 100 ILE A O 1
ATOM 793 N N . LEU A 1 101 ? 4.156 8.055 -8.016 1 91.5 101 LEU A N 1
ATOM 794 C CA . LEU A 1 101 ? 3.094 7.086 -8.289 1 91.5 101 LEU A CA 1
ATOM 795 C C . LEU A 1 101 ? 2.01 7.703 -9.164 1 91.5 101 LEU A C 1
ATOM 797 O O . LEU A 1 101 ? 0.987 7.066 -9.43 1 91.5 101 LEU A O 1
ATOM 801 N N . LYS A 1 102 ? 2.178 8.953 -9.555 1 93 102 LYS A N 1
ATOM 802 C CA . LYS A 1 102 ? 1.396 9.648 -10.57 1 93 102 LYS A CA 1
ATOM 803 C C . LYS A 1 102 ? -0.064 9.789 -10.148 1 93 102 LYS A C 1
ATOM 805 O O . LYS A 1 102 ? -0.97 9.664 -10.977 1 93 102 LYS A O 1
ATOM 810 N N . GLU A 1 103 ? -0.278 9.898 -8.875 1 95.69 103 GLU A N 1
ATOM 811 C CA . GLU A 1 103 ? -1.626 10.219 -8.414 1 95.69 103 GLU A CA 1
ATOM 812 C C . GLU A 1 103 ? -2.035 11.625 -8.859 1 95.69 103 GLU A C 1
ATOM 814 O O . GLU A 1 103 ? -1.338 12.602 -8.57 1 95.69 103 GLU A O 1
ATOM 819 N N . ASP A 1 104 ? -3.123 11.688 -9.508 1 95.38 104 ASP A N 1
ATOM 820 C CA . ASP A 1 104 ? -3.572 12.992 -9.977 1 95.38 104 ASP A CA 1
ATOM 821 C C . ASP A 1 104 ? -4.734 13.508 -9.125 1 95.38 104 ASP A C 1
ATOM 823 O O . ASP A 1 104 ? -5.188 12.828 -8.203 1 95.38 104 ASP A O 1
ATOM 827 N N . ASP A 1 105 ? -5.168 14.695 -9.484 1 96.81 105 ASP A N 1
ATOM 828 C CA . ASP A 1 105 ? -6.168 15.375 -8.664 1 96.81 105 ASP A CA 1
ATOM 829 C C . ASP A 1 105 ? -7.492 14.617 -8.672 1 96.81 105 ASP A C 1
ATOM 831 O O . ASP A 1 105 ? -8.203 14.594 -7.668 1 96.81 105 ASP A O 1
ATOM 835 N N . GLU A 1 106 ? -7.812 14.047 -9.805 1 96.81 106 GLU A N 1
ATOM 836 C CA . GLU A 1 106 ? -9.062 13.305 -9.906 1 96.81 106 GLU A CA 1
ATOM 837 C C . GLU A 1 106 ? -9.055 12.086 -8.992 1 96.81 106 GLU A C 1
ATOM 839 O O . GLU A 1 106 ? -10.031 11.836 -8.273 1 96.81 106 GLU A O 1
ATOM 844 N N . PHE A 1 107 ? -7.988 11.312 -9.07 1 97 107 PHE A N 1
ATOM 845 C CA . PHE A 1 107 ? -7.84 10.141 -8.211 1 97 107 PHE A CA 1
ATOM 846 C C . PHE A 1 107 ? -7.859 10.547 -6.738 1 97 107 PHE A C 1
ATOM 848 O O . PHE A 1 107 ? -8.523 9.898 -5.922 1 97 107 PHE A O 1
ATOM 855 N N . LEU A 1 108 ? -7.164 11.641 -6.414 1 98.31 108 LEU A N 1
ATOM 856 C CA . LEU A 1 108 ? -7.086 12.117 -5.039 1 98.31 108 LEU A CA 1
ATOM 857 C C . LEU A 1 108 ? -8.453 12.586 -4.547 1 98.31 108 LEU A C 1
ATOM 859 O O . LEU A 1 108 ? -8.812 12.359 -3.387 1 98.31 108 LEU A O 1
ATOM 863 N N . ALA A 1 109 ? -9.156 13.242 -5.426 1 98.38 109 ALA A N 1
ATOM 864 C CA . ALA A 1 109 ? -10.508 13.664 -5.074 1 98.38 109 ALA A CA 1
ATOM 865 C C . ALA A 1 109 ? -11.398 12.469 -4.758 1 98.38 109 ALA A C 1
ATOM 867 O O . ALA A 1 109 ? -12.164 12.492 -3.797 1 98.38 109 ALA A O 1
ATOM 868 N N . ALA A 1 110 ? -11.297 11.445 -5.535 1 98.31 110 ALA A N 1
ATOM 869 C CA . ALA A 1 110 ? -12.07 10.234 -5.312 1 98.31 110 ALA A CA 1
ATOM 870 C C . ALA A 1 110 ? -11.703 9.586 -3.98 1 98.31 110 ALA A C 1
ATOM 872 O O . ALA A 1 110 ? -12.578 9.125 -3.242 1 98.31 110 ALA A O 1
ATOM 873 N N . LYS A 1 111 ? -10.438 9.539 -3.676 1 98.5 111 LYS A N 1
ATOM 874 C CA . LYS A 1 111 ? -9.969 8.984 -2.41 1 98.5 111 LYS A CA 1
ATOM 875 C C . LYS A 1 111 ? -10.5 9.789 -1.228 1 98.5 111 LYS A C 1
ATOM 877 O O . LYS A 1 111 ? -10.977 9.219 -0.245 1 98.5 111 LYS A O 1
ATOM 882 N N . ALA A 1 112 ? -10.383 11.094 -1.334 1 98.81 112 ALA A N 1
ATOM 883 C CA . ALA A 1 112 ? -10.844 11.977 -0.263 1 98.81 112 ALA A CA 1
ATOM 884 C C . ALA A 1 112 ? -12.344 11.797 -0.009 1 98.81 112 ALA A C 1
ATOM 886 O O . ALA A 1 112 ? -12.766 11.625 1.136 1 98.81 112 ALA A O 1
ATOM 887 N N . LYS A 1 113 ? -13.062 11.82 -1.081 1 98.75 113 LYS A N 1
ATOM 888 C CA . LYS A 1 113 ? -14.508 11.656 -0.972 1 98.75 113 LYS A CA 1
ATOM 889 C C . LYS A 1 113 ? -14.867 10.344 -0.292 1 98.75 113 LYS A C 1
ATOM 891 O O . LYS A 1 113 ? -15.648 10.32 0.665 1 98.75 113 LYS A O 1
ATOM 896 N N . PHE A 1 114 ? -14.328 9.305 -0.774 1 98.69 114 PHE A N 1
ATOM 897 C CA . PHE A 1 114 ? -14.648 7.992 -0.231 1 98.69 114 PHE A CA 1
ATOM 898 C C . PHE A 1 114 ? -14.242 7.895 1.232 1 98.69 114 PHE A C 1
ATOM 900 O O . PHE A 1 114 ? -14.992 7.387 2.064 1 98.69 114 PHE A O 1
ATOM 907 N N . ALA A 1 115 ? -13.008 8.336 1.562 1 98.88 115 ALA A N 1
ATOM 908 C CA . ALA A 1 115 ? -12.508 8.289 2.932 1 98.88 115 ALA A CA 1
ATOM 909 C C . ALA A 1 115 ? -13.43 9.047 3.883 1 98.88 115 ALA A C 1
ATOM 911 O O . ALA A 1 115 ? -13.852 8.508 4.91 1 98.88 115 ALA A O 1
ATOM 912 N N . LEU A 1 116 ? -13.797 10.227 3.52 1 98.88 116 LEU A N 1
ATOM 913 C CA . LEU A 1 116 ? -14.617 11.086 4.375 1 98.88 116 LEU A CA 1
ATOM 914 C C . LEU A 1 116 ? -16.031 10.531 4.504 1 98.88 116 LEU A C 1
ATOM 916 O O . LEU A 1 116 ? -16.594 10.516 5.602 1 98.88 116 LEU A O 1
ATOM 920 N N . GLU A 1 117 ? -16.531 10.023 3.422 1 98.56 117 GLU A N 1
ATOM 921 C CA . GLU A 1 117 ? -17.875 9.461 3.443 1 98.56 117 GLU A CA 1
ATOM 922 C C . GLU A 1 117 ? -17.938 8.211 4.32 1 98.56 117 GLU A C 1
ATOM 924 O O . GLU A 1 117 ? -19 7.844 4.82 1 98.56 117 GLU A O 1
ATOM 929 N N . ASN A 1 118 ? -16.812 7.613 4.48 1 98.25 118 ASN A N 1
ATOM 930 C CA . ASN A 1 118 ? -16.781 6.371 5.246 1 98.25 118 ASN A CA 1
ATOM 931 C C . ASN A 1 118 ? -16.094 6.562 6.598 1 98.25 118 ASN A C 1
ATOM 933 O O . ASN A 1 118 ? -15.586 5.602 7.18 1 98.25 118 ASN A O 1
ATOM 937 N N . GLY A 1 119 ? -15.984 7.738 7.074 1 98.12 119 GLY A N 1
ATOM 938 C CA . GLY A 1 119 ? -15.695 8.031 8.469 1 98.12 119 GLY A CA 1
ATOM 939 C C . GLY A 1 119 ? -14.219 8.188 8.758 1 98.12 119 GLY A C 1
ATOM 940 O O . GLY A 1 119 ? -13.789 8.141 9.914 1 98.12 119 GLY A O 1
ATOM 941 N N . MET A 1 120 ? -13.43 8.312 7.762 1 98.56 120 MET A N 1
ATOM 942 C CA . MET A 1 120 ? -12.008 8.586 7.949 1 98.56 120 MET A CA 1
ATOM 943 C C . MET A 1 120 ? -11.727 10.078 7.883 1 98.56 120 MET A C 1
ATOM 945 O O . MET A 1 120 ? -12.414 10.82 7.184 1 98.56 120 MET A O 1
ATOM 949 N N . LYS A 1 121 ? -10.766 10.516 8.648 1 98.94 121 LYS A N 1
ATOM 950 C CA . LYS A 1 121 ? -10.258 11.875 8.547 1 98.94 121 LYS A CA 1
ATOM 951 C C . LYS A 1 121 ? -9.047 11.945 7.617 1 98.94 121 LYS A C 1
ATOM 953 O O . LYS A 1 121 ? -8.328 10.961 7.457 1 98.94 121 LYS A O 1
ATOM 958 N N . ILE A 1 122 ? -8.852 13.125 6.969 1 98.94 122 ILE A N 1
ATOM 959 C CA . ILE A 1 122 ? -7.773 13.164 5.988 1 98.94 122 ILE A CA 1
ATOM 960 C C . ILE A 1 122 ? -6.844 14.336 6.293 1 98.94 122 ILE A C 1
ATOM 962 O O . ILE A 1 122 ? -7.281 15.367 6.797 1 98.94 122 ILE A O 1
ATOM 966 N N . ILE A 1 123 ? -5.582 14.117 6.137 1 98.94 123 ILE A N 1
ATOM 967 C CA . ILE A 1 123 ? -4.57 15.148 5.953 1 98.94 123 ILE A CA 1
ATOM 968 C C . ILE A 1 123 ? -4.238 15.289 4.469 1 98.94 123 ILE A C 1
ATOM 970 O O . ILE A 1 123 ? -3.584 14.422 3.889 1 98.94 123 ILE A O 1
ATOM 974 N N . TYR A 1 124 ? -4.684 16.312 3.885 1 98.88 124 TYR A N 1
ATOM 975 C CA . TYR A 1 124 ? -4.508 16.516 2.451 1 98.88 124 TYR A CA 1
ATOM 976 C C . TYR A 1 124 ? -3.293 17.391 2.168 1 98.88 124 TYR A C 1
ATOM 978 O O . TYR A 1 124 ? -3.229 18.547 2.611 1 98.88 124 TYR A O 1
ATOM 986 N N . CYS A 1 125 ? -2.41 16.891 1.377 1 98.81 125 CYS A N 1
ATOM 987 C CA . CYS A 1 125 ? -1.165 17.594 1.08 1 98.81 125 CYS A CA 1
ATOM 988 C C . CYS A 1 125 ? -1.258 18.328 -0.253 1 98.81 125 CYS A C 1
ATOM 990 O O . CYS A 1 125 ? -1.824 17.797 -1.216 1 98.81 125 CYS A O 1
ATOM 992 N N . CYS A 1 126 ? -0.73 19.469 -0.286 1 98.62 126 CYS A N 1
ATOM 993 C CA . CYS A 1 126 ? -0.584 20.266 -1.492 1 98.62 126 CYS A CA 1
ATOM 994 C C . CYS A 1 126 ? 0.756 21 -1.506 1 98.62 126 CYS A C 1
ATOM 996 O O . CYS A 1 126 ? 1.396 21.141 -0.464 1 98.62 126 CYS A O 1
ATOM 998 N N . GLY A 1 127 ? 1.219 21.375 -2.605 1 97.88 127 GLY A N 1
ATOM 999 C CA . GLY A 1 127 ? 2.498 22.062 -2.719 1 97.88 127 GLY A CA 1
ATOM 1000 C C . GLY A 1 127 ? 2.986 22.188 -4.148 1 97.88 127 GLY A C 1
ATOM 1001 O O . GLY A 1 127 ? 2.525 21.453 -5.031 1 97.88 127 GLY A O 1
ATOM 1002 N N . GLU A 1 128 ? 3.863 23.109 -4.336 1 97.81 128 GLU A N 1
ATOM 1003 C CA . GLU A 1 128 ? 4.395 23.375 -5.668 1 97.81 128 GLU A CA 1
ATOM 1004 C C . GLU A 1 128 ? 5.867 22.984 -5.762 1 97.81 128 GLU A C 1
ATOM 1006 O O . GLU A 1 128 ? 6.559 22.906 -4.746 1 97.81 128 GLU A O 1
ATOM 1011 N N . HIS A 1 129 ? 6.293 22.75 -6.969 1 96.44 129 HIS A N 1
ATOM 1012 C CA . HIS A 1 129 ? 7.719 22.562 -7.223 1 96.44 129 HIS A CA 1
ATOM 1013 C C . HIS A 1 129 ? 8.445 23.891 -7.32 1 96.44 129 HIS A C 1
ATOM 1015 O O . HIS A 1 129 ? 7.816 24.953 -7.309 1 96.44 129 HIS A O 1
ATOM 1021 N N . LEU A 1 130 ? 9.742 23.797 -7.348 1 94.5 130 LEU A N 1
ATOM 1022 C CA . LEU A 1 130 ? 10.586 24.984 -7.426 1 94.5 130 LEU A CA 1
ATOM 1023 C C . LEU A 1 130 ? 10.273 25.797 -8.68 1 94.5 130 LEU A C 1
ATOM 1025 O O . LEU A 1 130 ? 10.328 27.016 -8.664 1 94.5 130 LEU A O 1
ATOM 1029 N N . SER A 1 131 ? 9.945 25.109 -9.766 1 96.12 131 SER A N 1
ATOM 1030 C CA . SER A 1 131 ? 9.672 25.766 -11.047 1 96.12 131 SER A CA 1
ATOM 1031 C C . SER A 1 131 ? 8.484 26.719 -10.93 1 96.12 131 SER A C 1
ATOM 1033 O O . SER A 1 131 ? 8.555 27.859 -11.406 1 96.12 131 SER A O 1
ATOM 1035 N N . GLU A 1 132 ? 7.395 26.312 -10.273 1 96.62 132 GLU A N 1
ATOM 1036 C CA . GLU A 1 132 ? 6.246 27.188 -10.062 1 96.62 132 GLU A CA 1
ATOM 1037 C C . GLU A 1 132 ? 6.613 28.375 -9.172 1 96.62 132 GLU A C 1
ATOM 1039 O O . GLU A 1 132 ? 6.152 29.484 -9.398 1 96.62 132 GLU A O 1
ATOM 1044 N N . ARG A 1 133 ? 7.391 28.094 -8.117 1 93.88 133 ARG A N 1
ATOM 1045 C CA . ARG A 1 133 ? 7.816 29.141 -7.188 1 93.88 133 ARG A CA 1
ATOM 1046 C C . ARG A 1 133 ? 8.633 30.219 -7.906 1 93.88 133 ARG A C 1
ATOM 1048 O O . ARG A 1 133 ? 8.359 31.406 -7.766 1 93.88 133 ARG A O 1
ATOM 1055 N N . GLU A 1 134 ? 9.578 29.797 -8.672 1 94.88 134 GLU A N 1
ATOM 1056 C CA . GLU A 1 134 ? 10.461 30.703 -9.383 1 94.88 134 GLU A CA 1
ATOM 1057 C C . GLU A 1 134 ? 9.711 31.484 -10.461 1 94.88 134 GLU A C 1
ATOM 1059 O O . GLU A 1 134 ? 10.055 32.625 -10.773 1 94.88 134 GLU A O 1
ATOM 1064 N N . ALA A 1 135 ? 8.68 30.938 -10.984 1 97.56 135 ALA A N 1
ATOM 1065 C CA . ALA A 1 135 ? 7.871 31.578 -12.016 1 97.56 135 ALA A CA 1
ATOM 1066 C C . ALA A 1 135 ? 6.832 32.5 -11.398 1 97.56 135 ALA A C 1
ATOM 1068 O O . ALA A 1 135 ? 6.043 33.125 -12.117 1 97.56 135 ALA A O 1
ATOM 1069 N N . GLY A 1 136 ? 6.832 32.594 -10.102 1 96.69 136 GLY A N 1
ATOM 1070 C CA . GLY A 1 136 ? 5.859 33.438 -9.422 1 96.69 136 GLY A CA 1
ATOM 1071 C C . GLY A 1 136 ? 4.449 32.875 -9.477 1 96.69 136 GLY A C 1
ATOM 1072 O O . GLY A 1 136 ? 3.475 33.625 -9.391 1 96.69 136 GLY A O 1
ATOM 1073 N N . LYS A 1 137 ? 4.305 31.547 -9.633 1 97.94 137 LYS A N 1
ATOM 1074 C CA . LYS A 1 137 ? 3.002 30.922 -9.836 1 97.94 137 LYS A CA 1
ATOM 1075 C C . LYS A 1 137 ? 2.668 29.969 -8.688 1 97.94 137 LYS A C 1
ATOM 1077 O O . LYS A 1 137 ? 1.78 29.125 -8.812 1 97.94 137 LYS A O 1
ATOM 1082 N N . ALA A 1 138 ? 3.367 30.094 -7.602 1 97.56 138 ALA A N 1
ATOM 1083 C CA . ALA A 1 138 ? 3.182 29.188 -6.473 1 97.56 138 ALA A CA 1
ATOM 1084 C C . ALA A 1 138 ? 1.752 29.25 -5.941 1 97.56 138 ALA A C 1
ATOM 1086 O O . ALA A 1 138 ? 1.094 28.219 -5.785 1 97.56 138 ALA A O 1
ATOM 1087 N N . SER A 1 139 ? 1.282 30.484 -5.703 1 98.19 139 SER A N 1
ATOM 1088 C CA . SER A 1 139 ? -0.057 30.656 -5.152 1 98.19 139 SER A CA 1
ATOM 1089 C C . SER A 1 139 ? -1.121 30.094 -6.086 1 98.19 139 SER A C 1
ATOM 1091 O O . SER A 1 139 ? -2.047 29.422 -5.645 1 98.19 139 SER A O 1
ATOM 1093 N N . GLU A 1 140 ? -0.979 30.344 -7.355 1 98.19 140 GLU A N 1
ATOM 1094 C CA . GLU A 1 140 ? -1.923 29.859 -8.359 1 98.19 140 GLU A CA 1
ATOM 1095 C C . GLU A 1 140 ? -1.937 28.344 -8.406 1 98.19 140 GLU A C 1
ATOM 1097 O O . GLU A 1 140 ? -3.004 27.719 -8.461 1 98.19 140 GLU A O 1
ATOM 1102 N N . PHE A 1 141 ? -0.803 27.797 -8.438 1 98.19 141 PHE A N 1
ATOM 1103 C CA . PHE A 1 141 ? -0.65 26.344 -8.539 1 98.19 141 PHE A CA 1
ATOM 1104 C C . PHE A 1 141 ? -1.278 25.656 -7.336 1 98.19 141 PHE A C 1
ATOM 1106 O O . PHE A 1 141 ? -2.074 24.719 -7.5 1 98.19 141 PHE A O 1
ATOM 1113 N N . VAL A 1 142 ? -0.953 26.062 -6.156 1 98.31 142 VAL A N 1
ATOM 1114 C CA . VAL A 1 142 ? -1.455 25.453 -4.93 1 98.31 142 VAL A CA 1
ATOM 1115 C C . VAL A 1 142 ? -2.957 25.688 -4.809 1 98.31 142 VAL A C 1
ATOM 1117 O O . VAL A 1 142 ? -3.709 24.797 -4.422 1 98.31 142 VAL A O 1
ATOM 1120 N N . SER A 1 143 ? -3.387 26.891 -5.137 1 98.31 143 SER A N 1
ATOM 1121 C CA . SER A 1 143 ? -4.812 27.188 -5.109 1 98.31 143 SER A CA 1
ATOM 1122 C C . SER A 1 143 ? -5.602 26.25 -6.004 1 98.31 143 SER A C 1
ATOM 1124 O O . SER A 1 143 ? -6.691 25.797 -5.637 1 98.31 143 SER A O 1
ATOM 1126 N N . ALA A 1 144 ? -5.059 25.953 -7.137 1 98.06 144 ALA A N 1
ATOM 1127 C CA . ALA A 1 144 ? -5.723 25.047 -8.07 1 98.06 144 ALA A CA 1
ATOM 1128 C C . ALA A 1 144 ? -5.875 23.656 -7.465 1 98.06 144 ALA A C 1
ATOM 1130 O O . ALA A 1 144 ? -6.898 23 -7.66 1 98.06 144 ALA A O 1
ATOM 1131 N N . GLN A 1 145 ? -4.859 23.172 -6.785 1 98.12 145 GLN A N 1
ATOM 1132 C CA . GLN A 1 145 ? -4.93 21.875 -6.109 1 98.12 145 GLN A CA 1
ATOM 1133 C C . GLN A 1 145 ? -6.059 21.859 -5.082 1 98.12 145 GLN A C 1
ATOM 1135 O O . GLN A 1 145 ? -6.832 20.891 -5.023 1 98.12 145 GLN A O 1
ATOM 1140 N N . ILE A 1 146 ? -6.156 22.922 -4.312 1 98.5 146 ILE A N 1
ATOM 1141 C CA . ILE A 1 146 ? -7.172 23.016 -3.268 1 98.5 146 ILE A CA 1
ATOM 1142 C C . ILE A 1 146 ? -8.555 23.094 -3.898 1 98.5 146 ILE A C 1
ATOM 1144 O O . ILE A 1 146 ? -9.477 22.406 -3.475 1 98.5 146 ILE A O 1
ATOM 1148 N N . GLU A 1 147 ? -8.688 23.906 -4.891 1 98 147 GLU A N 1
ATOM 1149 C CA . GLU A 1 147 ? -9.969 24.109 -5.551 1 98 147 GLU A CA 1
ATOM 1150 C C . GLU A 1 147 ? -10.492 22.797 -6.129 1 98 147 GLU A C 1
ATOM 1152 O O . GLU A 1 147 ? -11.703 22.531 -6.117 1 98 147 GLU A O 1
ATOM 1157 N N . LYS A 1 148 ? -9.633 22.031 -6.637 1 97.38 148 LYS A N 1
ATOM 1158 C CA . LYS A 1 148 ? -10.016 20.75 -7.23 1 97.38 148 LYS A CA 1
ATOM 1159 C C . LYS A 1 148 ? -10.461 19.766 -6.156 1 97.38 148 LYS A C 1
ATOM 1161 O O . LYS A 1 148 ? -11.273 18.875 -6.426 1 97.38 148 LYS A O 1
ATOM 1166 N N . MET A 1 149 ? -9.969 19.875 -4.977 1 98.12 149 MET A N 1
ATOM 1167 C CA . MET A 1 149 ? -10.281 18.969 -3.877 1 98.12 149 MET A CA 1
ATOM 1168 C C . MET A 1 149 ? -11.602 19.344 -3.217 1 98.12 149 MET A C 1
ATOM 1170 O O . MET A 1 149 ? -12.312 18.484 -2.705 1 98.12 149 MET A O 1
ATOM 1174 N N . ILE A 1 150 ? -11.992 20.609 -3.24 1 98.5 150 ILE A N 1
ATOM 1175 C CA . ILE A 1 150 ? -13.117 21.172 -2.492 1 98.5 150 ILE A CA 1
ATOM 1176 C C . ILE A 1 150 ? -14.398 20.406 -2.838 1 98.5 150 ILE A C 1
ATOM 1178 O O . ILE A 1 150 ? -15.133 19.984 -1.945 1 98.5 150 ILE A O 1
ATOM 1182 N N . PRO A 1 151 ? -14.695 20.109 -4.156 1 98 151 PRO A N 1
ATOM 1183 C CA . PRO A 1 151 ? -15.945 19.406 -4.48 1 98 151 PRO A CA 1
ATOM 1184 C C . PRO A 1 151 ? -15.984 17.984 -3.941 1 98 151 PRO A C 1
ATOM 1186 O O . PRO A 1 151 ? -17.062 17.375 -3.838 1 98 151 PRO A O 1
ATOM 1189 N N . ALA A 1 152 ? -14.852 17.453 -3.602 1 98.12 152 ALA A N 1
ATOM 1190 C CA . ALA A 1 152 ? -14.766 16.062 -3.141 1 98.12 152 ALA A CA 1
ATOM 1191 C C . ALA A 1 152 ? -15.102 15.961 -1.655 1 98.12 152 ALA A C 1
ATOM 1193 O O . ALA A 1 152 ? -15.32 14.867 -1.14 1 98.12 152 ALA A O 1
ATOM 1194 N N . ILE A 1 153 ? -15.117 17.062 -0.964 1 98.56 153 ILE A N 1
ATOM 1195 C CA . ILE A 1 153 ? -15.406 17.047 0.466 1 98.56 153 ILE A CA 1
ATOM 1196 C C . ILE A 1 153 ? -16.922 17.094 0.686 1 98.56 153 ILE A C 1
ATOM 1198 O O . ILE A 1 153 ? -17.562 18.094 0.376 1 98.56 153 ILE A O 1
ATOM 1202 N N . PRO A 1 154 ? -17.469 16.047 1.238 1 97.44 154 PRO A N 1
ATOM 1203 C CA . PRO A 1 154 ? -18.922 16.047 1.477 1 97.44 154 PRO A CA 1
ATOM 1204 C C . PRO A 1 154 ? -19.359 17.172 2.428 1 97.44 154 PRO A C 1
ATOM 1206 O O . PRO A 1 154 ? -18.578 17.609 3.275 1 97.44 154 PRO A O 1
ATOM 1209 N N . ALA A 1 155 ? -20.641 17.562 2.275 1 94.25 155 ALA A N 1
ATOM 1210 C CA . ALA A 1 155 ? -21.203 18.578 3.158 1 94.25 155 ALA A CA 1
ATOM 1211 C C . ALA A 1 155 ? -21.062 18.172 4.621 1 94.25 155 ALA A C 1
ATOM 1213 O O . ALA A 1 155 ? -21.359 17.031 4.98 1 94.25 155 ALA A O 1
ATOM 1214 N N . GLY A 1 156 ? -20.562 19.078 5.41 1 96.19 156 GLY A N 1
ATOM 1215 C CA . GLY A 1 156 ? -20.5 18.844 6.844 1 96.19 156 GLY A CA 1
ATOM 1216 C C . GLY A 1 156 ? -19.25 18.078 7.262 1 96.19 156 GLY A C 1
ATOM 1217 O O . GLY A 1 156 ? -19.094 17.766 8.438 1 96.19 156 GLY A O 1
ATOM 1218 N N . LYS A 1 157 ? -18.328 17.766 6.344 1 98 157 LYS A N 1
ATOM 1219 C CA . LYS A 1 157 ? -17.203 16.906 6.68 1 98 157 LYS A CA 1
ATOM 1220 C C . LYS A 1 157 ? -15.906 17.703 6.801 1 98 157 LYS A C 1
ATOM 1222 O O . LYS A 1 157 ? -14.828 17.125 6.984 1 98 157 LYS A O 1
ATOM 1227 N N . TRP A 1 158 ? -15.906 18.984 6.812 1 98.06 158 TRP A N 1
ATOM 1228 C CA . TRP A 1 158 ? -14.711 19.812 6.832 1 98.06 158 TRP A CA 1
ATOM 1229 C C . TRP A 1 158 ? -13.992 19.703 8.172 1 98.06 158 TRP A C 1
ATOM 1231 O O . TRP A 1 158 ? -12.789 19.922 8.258 1 98.06 158 TRP A O 1
ATOM 1241 N N . ASP A 1 159 ? -14.727 19.312 9.227 1 97.38 159 ASP A N 1
ATOM 1242 C CA . ASP A 1 159 ? -14.109 19.125 10.531 1 97.38 159 ASP A CA 1
ATOM 1243 C C . ASP A 1 159 ? -13.156 17.922 10.523 1 97.38 159 ASP A C 1
ATOM 1245 O O . ASP A 1 159 ? -12.336 17.766 11.43 1 97.38 159 ASP A O 1
ATOM 1249 N N . ASP A 1 160 ? -13.258 17.062 9.531 1 98.56 160 ASP A N 1
ATOM 1250 C CA . ASP A 1 160 ? -12.445 15.859 9.406 1 98.56 160 ASP A CA 1
ATOM 1251 C C . ASP A 1 160 ? -11.312 16.062 8.406 1 98.56 160 ASP A C 1
ATOM 1253 O O . ASP A 1 160 ? -10.695 15.086 7.953 1 98.56 160 ASP A O 1
ATOM 1257 N N . VAL A 1 161 ? -11.023 17.297 8.031 1 98.81 161 VAL A N 1
ATOM 1258 C CA . VAL A 1 161 ? -10.023 17.609 7.012 1 98.81 161 VAL A CA 1
ATOM 1259 C C . VAL A 1 161 ? -8.961 18.531 7.594 1 98.81 161 VAL A C 1
ATOM 1261 O O . VAL A 1 161 ? -9.281 19.562 8.195 1 98.81 161 VAL A O 1
ATOM 1264 N N . VAL A 1 162 ? -7.762 18.172 7.52 1 98.88 162 VAL A N 1
ATOM 1265 C CA . VAL A 1 162 ? -6.582 19 7.742 1 98.88 162 VAL A CA 1
ATOM 1266 C C . VAL A 1 162 ? -5.82 19.172 6.43 1 98.88 162 VAL A C 1
ATOM 1268 O O . VAL A 1 162 ? -5.723 18.234 5.629 1 98.88 162 VAL A O 1
ATOM 1271 N N . ILE A 1 163 ? -5.316 20.328 6.137 1 98.94 163 ILE A N 1
ATOM 1272 C CA . ILE A 1 163 ? -4.559 20.578 4.918 1 98.94 163 ILE A CA 1
ATOM 1273 C C . ILE A 1 163 ? -3.094 20.828 5.262 1 98.94 163 ILE A C 1
ATOM 1275 O O . ILE A 1 163 ? -2.785 21.578 6.188 1 98.94 163 ILE A O 1
ATOM 1279 N N . ALA A 1 164 ? -2.23 20.172 4.598 1 98.88 164 ALA A N 1
ATOM 1280 C CA . ALA A 1 164 ? -0.793 20.359 4.801 1 98.88 164 ALA A CA 1
ATOM 1281 C C . ALA A 1 164 ? -0.135 20.953 3.561 1 98.88 164 ALA A C 1
ATOM 1283 O O . ALA A 1 164 ? -0.101 20.312 2.502 1 98.88 164 ALA A O 1
ATOM 1284 N N . TYR A 1 165 ? 0.375 22.156 3.719 1 98.75 165 TYR A N 1
ATOM 1285 C CA . TYR A 1 165 ? 1.179 22.781 2.672 1 98.75 165 TYR A CA 1
ATOM 1286 C C . TYR A 1 165 ? 2.629 22.312 2.748 1 98.75 165 TYR A C 1
ATOM 1288 O O . TYR A 1 165 ? 3.295 22.5 3.768 1 98.75 165 TYR A O 1
ATOM 1296 N N . GLU A 1 166 ? 2.996 21.703 1.676 1 97.06 166 GLU A N 1
ATOM 1297 C CA . GLU A 1 166 ? 4.355 21.188 1.583 1 97.06 166 GLU A CA 1
ATOM 1298 C C . GLU A 1 166 ? 5.059 21.703 0.331 1 97.06 166 GLU A C 1
ATOM 1300 O O . GLU A 1 166 ? 5.027 21.047 -0.717 1 97.06 166 GLU A O 1
ATOM 1305 N N . PRO A 1 167 ? 5.781 22.859 0.466 1 97.12 167 PRO A N 1
ATOM 1306 C CA . PRO A 1 167 ? 6.598 23.266 -0.684 1 97.12 167 PRO A CA 1
ATOM 1307 C C . PRO A 1 167 ? 7.633 22.219 -1.067 1 97.12 167 PRO A C 1
ATOM 1309 O O . PRO A 1 167 ? 8.617 22.031 -0.352 1 97.12 167 PRO A O 1
ATOM 1312 N N . ILE A 1 168 ? 7.43 21.594 -2.166 1 96.12 168 ILE A N 1
ATOM 1313 C CA . ILE A 1 168 ? 8.188 20.406 -2.557 1 96.12 168 ILE A CA 1
ATOM 1314 C C . ILE A 1 168 ? 9.672 20.75 -2.629 1 96.12 168 ILE A C 1
ATOM 1316 O O . ILE A 1 168 ? 10.523 19.922 -2.275 1 96.12 168 ILE A O 1
ATOM 1320 N N . TRP A 1 169 ? 10.016 21.953 -3.012 1 93.38 169 TRP A N 1
ATOM 1321 C CA . TRP A 1 169 ? 11.391 22.422 -3.162 1 93.38 169 TRP A CA 1
ATOM 1322 C C . TRP A 1 169 ? 12.07 22.547 -1.806 1 93.38 169 TRP A C 1
ATOM 1324 O O . TRP A 1 169 ? 13.297 22.688 -1.73 1 93.38 169 TRP A O 1
ATOM 1334 N N . ALA A 1 170 ? 11.359 22.5 -0.752 1 89.38 170 ALA A N 1
ATOM 1335 C CA . ALA A 1 170 ? 11.914 22.688 0.586 1 89.38 170 ALA A CA 1
ATOM 1336 C C . ALA A 1 170 ? 11.945 21.359 1.354 1 89.38 170 ALA A C 1
ATOM 1338 O O . ALA A 1 170 ? 12.414 21.312 2.496 1 89.38 170 ALA A O 1
ATOM 1339 N N . ILE A 1 171 ? 11.477 20.281 0.753 1 85.44 171 ILE A N 1
ATOM 1340 C CA . ILE A 1 171 ? 11.422 19 1.448 1 85.44 171 ILE A CA 1
ATOM 1341 C C . ILE A 1 171 ? 12.773 18.297 1.354 1 85.44 171 ILE A C 1
ATOM 1343 O O . ILE A 1 171 ? 13.195 17.891 0.269 1 85.44 171 ILE A O 1
ATOM 1347 N N . GLY A 1 172 ? 13.492 18.109 2.299 1 74.75 172 GLY A N 1
ATOM 1348 C CA . GLY A 1 172 ? 14.711 17.328 2.375 1 74.75 172 GLY A CA 1
ATOM 1349 C C . GLY A 1 172 ? 15.844 17.922 1.548 1 74.75 172 GLY A C 1
ATOM 1350 O O . GLY A 1 172 ? 16.797 17.219 1.21 1 74.75 172 GLY A O 1
ATOM 1351 N N . THR A 1 173 ? 15.812 19.016 0.972 1 68.5 173 THR A N 1
ATOM 1352 C CA . THR A 1 173 ? 16.797 19.562 0.049 1 68.5 173 THR A CA 1
ATOM 1353 C C . THR A 1 173 ? 17.797 20.453 0.791 1 68.5 173 THR A C 1
ATOM 1355 O O . THR A 1 173 ? 18.859 20.766 0.258 1 68.5 173 THR A O 1
ATOM 1358 N N . GLY A 1 174 ? 17.516 20.75 1.979 1 68.94 174 GLY A N 1
ATOM 1359 C CA . GLY A 1 174 ? 18.344 21.719 2.67 1 68.94 174 GLY A CA 1
ATOM 1360 C C . GLY A 1 174 ? 17.922 23.156 2.424 1 68.94 174 GLY A C 1
ATOM 1361 O O . GLY A 1 174 ? 18.297 24.062 3.184 1 68.94 174 GLY A O 1
ATOM 1362 N N . LYS A 1 175 ? 17.188 23.422 1.358 1 77.88 175 LYS A N 1
ATOM 1363 C CA . LYS A 1 175 ? 16.562 24.734 1.171 1 77.88 175 LYS A CA 1
ATOM 1364 C C . LYS A 1 175 ? 15.375 24.922 2.105 1 77.88 175 LYS A C 1
ATOM 1366 O O . LYS A 1 175 ? 14.438 24.125 2.086 1 77.88 175 LYS A O 1
ATOM 1371 N N . VAL A 1 176 ? 15.469 25.891 2.947 1 81 176 VAL A N 1
ATOM 1372 C CA . VAL A 1 176 ? 14.438 26.125 3.955 1 81 176 VAL A CA 1
ATOM 1373 C C . VAL A 1 176 ? 13.617 27.344 3.58 1 81 176 VAL A C 1
ATOM 1375 O O . VAL A 1 176 ? 14.172 28.406 3.291 1 81 176 VAL A O 1
ATOM 1378 N N . ALA A 1 177 ? 12.352 27.125 3.453 1 86.75 177 ALA A N 1
ATOM 1379 C CA . ALA A 1 177 ? 11.461 28.266 3.246 1 86.75 177 ALA A CA 1
ATOM 1380 C C . ALA A 1 177 ? 11.5 29.203 4.441 1 86.75 177 ALA A C 1
ATOM 1382 O O . ALA A 1 177 ? 11.664 28.766 5.582 1 86.75 177 ALA A O 1
ATOM 1383 N N . SER A 1 178 ? 11.391 30.484 4.141 1 91.5 178 SER A N 1
ATOM 1384 C CA . SER A 1 178 ? 11.312 31.453 5.238 1 91.5 178 SER A CA 1
ATOM 1385 C C . SER A 1 178 ? 9.977 31.344 5.969 1 91.5 178 SER A C 1
ATOM 1387 O O . SER A 1 178 ? 9.008 30.812 5.426 1 91.5 178 SER A O 1
ATOM 1389 N N . THR A 1 179 ? 10.031 31.844 7.168 1 94.81 179 THR A N 1
ATOM 1390 C CA . THR A 1 179 ? 8.789 31.922 7.93 1 94.81 179 THR A CA 1
ATOM 1391 C C . THR A 1 179 ? 7.734 32.719 7.176 1 94.81 179 THR A C 1
ATOM 1393 O O . THR A 1 179 ? 6.543 32.406 7.234 1 94.81 179 THR A O 1
ATOM 1396 N N . GLN A 1 180 ? 8.203 33.688 6.492 1 95.31 180 GLN A N 1
ATOM 1397 C CA . GLN A 1 180 ? 7.297 34.531 5.695 1 95.31 180 GLN A CA 1
ATOM 1398 C C . GLN A 1 180 ? 6.676 33.719 4.559 1 95.31 180 GLN A C 1
ATOM 1400 O O . GLN A 1 180 ? 5.48 33.844 4.281 1 95.31 180 GLN A O 1
ATOM 1405 N N . ASP A 1 181 ? 7.492 32.938 3.906 1 94.88 181 ASP A N 1
ATOM 1406 C CA . ASP A 1 181 ? 6.988 32.062 2.842 1 94.88 181 ASP A CA 1
ATOM 1407 C C . ASP A 1 181 ? 5.906 31.125 3.363 1 94.88 181 ASP A C 1
ATOM 1409 O O . ASP A 1 181 ? 4.855 30.969 2.734 1 94.88 181 ASP A O 1
ATOM 1413 N N . ALA A 1 182 ? 6.191 30.516 4.48 1 96.94 182 ALA A N 1
ATOM 1414 C CA . ALA A 1 182 ? 5.25 29.594 5.102 1 96.94 182 ALA A CA 1
ATOM 1415 C C . ALA A 1 182 ? 3.936 30.297 5.438 1 96.94 182 ALA A C 1
ATOM 1417 O O . ALA A 1 182 ? 2.857 29.797 5.094 1 96.94 182 ALA A O 1
ATOM 1418 N N . GLN A 1 183 ? 4.031 31.484 6.055 1 97.81 183 GLN A N 1
ATOM 1419 C CA . GLN A 1 183 ? 2.854 32.25 6.445 1 97.81 183 GLN A CA 1
ATOM 1420 C C . GLN A 1 183 ? 2.043 32.656 5.223 1 97.81 183 GLN A C 1
ATOM 1422 O O . GLN A 1 183 ? 0.817 32.531 5.211 1 97.81 183 GLN A O 1
ATOM 1427 N N . GLU A 1 184 ? 2.721 33.125 4.27 1 97.62 184 GLU A N 1
ATOM 1428 C CA . GLU A 1 184 ? 2.055 33.594 3.066 1 97.62 184 GLU A CA 1
ATOM 1429 C C . GLU A 1 184 ? 1.249 32.5 2.385 1 97.62 184 GLU A C 1
ATOM 1431 O O . GLU A 1 184 ? 0.088 32.719 2.025 1 97.62 184 GLU A O 1
ATOM 1436 N N . MET A 1 185 ? 1.843 31.375 2.191 1 98.38 185 MET A N 1
ATOM 1437 C CA . MET A 1 185 ? 1.17 30.297 1.474 1 98.38 185 MET A CA 1
ATOM 1438 C C . MET A 1 185 ? 0.035 29.719 2.309 1 98.38 185 MET A C 1
ATOM 1440 O O . MET A 1 185 ? -1.015 29.359 1.772 1 98.38 185 MET A O 1
ATOM 1444 N N . CYS A 1 186 ? 0.245 29.562 3.602 1 98.69 186 CYS A N 1
ATOM 1445 C CA . CYS A 1 186 ? -0.841 29.094 4.457 1 98.69 186 CYS A CA 1
ATOM 1446 C C . CYS A 1 186 ? -2.012 30.078 4.426 1 98.69 186 CYS A C 1
ATOM 1448 O O . CYS A 1 186 ? -3.172 29.656 4.426 1 98.69 186 CYS A O 1
ATOM 1450 N N . LYS A 1 187 ? -1.687 31.359 4.395 1 98.69 187 LYS A N 1
ATOM 1451 C CA . LYS A 1 187 ? -2.734 32.375 4.273 1 98.69 187 LYS A CA 1
ATOM 1452 C C . LYS A 1 187 ? -3.461 32.25 2.936 1 98.69 187 LYS A C 1
ATOM 1454 O O . LYS A 1 187 ? -4.684 32.406 2.869 1 98.69 187 LYS A O 1
ATOM 1459 N N . VAL A 1 188 ? -2.736 32.031 1.846 1 98.69 188 VAL A N 1
ATOM 1460 C CA . VAL A 1 188 ? -3.326 31.844 0.523 1 98.69 188 VAL A CA 1
ATOM 1461 C C . VAL A 1 188 ? -4.348 30.703 0.566 1 98.69 188 VAL A C 1
ATOM 1463 O O . VAL A 1 188 ? -5.453 30.844 0.04 1 98.69 188 VAL A O 1
ATOM 1466 N N . ILE A 1 189 ? -4.02 29.594 1.205 1 98.81 189 ILE A N 1
ATOM 1467 C CA . ILE A 1 189 ? -4.898 28.438 1.315 1 98.81 189 ILE A CA 1
ATOM 1468 C C . ILE A 1 189 ? -6.148 28.812 2.109 1 98.81 189 ILE A C 1
ATOM 1470 O O . ILE A 1 189 ? -7.27 28.5 1.704 1 98.81 189 ILE A O 1
ATOM 1474 N N . ARG A 1 190 ? -5.949 29.5 3.232 1 98.75 190 ARG A N 1
ATOM 1475 C CA . ARG A 1 190 ? -7.086 29.922 4.051 1 98.75 190 ARG A CA 1
ATOM 1476 C C . ARG A 1 190 ? -8 30.859 3.273 1 98.75 190 ARG A C 1
ATOM 1478 O O . ARG A 1 190 ? -9.227 30.766 3.375 1 98.75 190 ARG A O 1
ATOM 1485 N N . ASP A 1 191 ? -7.414 31.766 2.502 1 98.62 191 ASP A N 1
ATOM 1486 C CA . ASP A 1 191 ? -8.18 32.719 1.709 1 98.62 191 ASP A CA 1
ATOM 1487 C C . ASP A 1 191 ? -9.016 32 0.646 1 98.62 191 ASP A C 1
ATOM 1489 O O . ASP A 1 191 ? -10.156 32.375 0.389 1 98.62 191 ASP A O 1
ATOM 1493 N N . ILE A 1 192 ? -8.438 31.031 0.042 1 98.38 192 ILE A N 1
ATOM 1494 C CA . ILE A 1 192 ? -9.164 30.281 -0.983 1 98.38 192 ILE A CA 1
ATOM 1495 C C . ILE A 1 192 ? -10.344 29.547 -0.35 1 98.38 192 ILE A C 1
ATOM 1497 O O . ILE A 1 192 ? -11.422 29.469 -0.934 1 98.38 192 ILE A O 1
ATOM 1501 N N . LEU A 1 193 ? -10.18 28.953 0.817 1 98.5 193 LEU A N 1
ATOM 1502 C CA . LEU A 1 193 ? -11.266 28.297 1.53 1 98.5 193 LEU A CA 1
ATOM 1503 C C . LEU A 1 193 ? -12.367 29.281 1.872 1 98.5 193 LEU A C 1
ATOM 1505 O O . LEU A 1 193 ? -13.555 28.984 1.702 1 98.5 193 LEU A O 1
ATOM 1509 N N . ALA A 1 194 ? -11.93 30.469 2.33 1 98.56 194 ALA A N 1
ATOM 1510 C CA . ALA A 1 194 ? -12.906 31.5 2.662 1 98.56 194 ALA A CA 1
ATOM 1511 C C . ALA A 1 194 ? -13.727 31.891 1.437 1 98.56 194 ALA A C 1
ATOM 1513 O O . ALA A 1 194 ? -14.953 32.031 1.518 1 98.56 194 ALA A O 1
ATOM 1514 N N . ALA A 1 195 ? -13.086 32 0.343 1 98.38 195 ALA A N 1
ATOM 1515 C CA . ALA A 1 195 ? -13.711 32.469 -0.887 1 98.38 195 ALA A CA 1
ATOM 1516 C C . ALA A 1 195 ? -14.617 31.406 -1.485 1 98.38 195 ALA A C 1
ATOM 1518 O O . ALA A 1 195 ? -15.688 31.719 -2.018 1 98.38 195 ALA A O 1
ATOM 1519 N N . LYS A 1 196 ? -14.18 30.156 -1.42 1 97.94 196 LYS A N 1
ATOM 1520 C CA . LYS A 1 196 ? -14.844 29.125 -2.193 1 97.94 196 LYS A CA 1
ATOM 1521 C C . LYS A 1 196 ? -15.805 28.312 -1.319 1 97.94 196 LYS A C 1
ATOM 1523 O O . LYS A 1 196 ? -16.766 27.734 -1.821 1 97.94 196 LYS A O 1
ATOM 1528 N N . VAL A 1 197 ? -15.547 28.219 -0.056 1 97.81 197 VAL A N 1
ATOM 1529 C CA . VAL A 1 197 ? -16.344 27.359 0.828 1 97.81 197 VAL A CA 1
ATOM 1530 C C . VAL A 1 197 ? -17.094 28.234 1.837 1 97.81 197 VAL A C 1
ATOM 1532 O O . VAL A 1 197 ? -18.297 28.062 2.043 1 97.81 197 VAL A O 1
ATOM 1535 N N . GLY A 1 198 ? -16.406 29.172 2.531 1 97.88 198 GLY A N 1
ATOM 1536 C CA . GLY A 1 198 ? -17 30.062 3.514 1 97.88 198 GLY A CA 1
ATOM 1537 C C . GLY A 1 198 ? -16.047 30.422 4.637 1 97.88 198 GLY A C 1
ATOM 1538 O O . GLY A 1 198 ? -15.172 29.641 5 1 97.88 198 GLY A O 1
ATOM 1539 N N . ALA A 1 199 ? -16.234 31.578 5.227 1 98 199 ALA A N 1
ATOM 1540 C CA . ALA A 1 199 ? -15.367 32.125 6.266 1 98 199 ALA A CA 1
ATOM 1541 C C . ALA A 1 199 ? -15.359 31.219 7.496 1 98 199 ALA A C 1
ATOM 1543 O O . ALA A 1 199 ? -14.32 31.047 8.148 1 98 199 ALA A O 1
ATOM 1544 N N . ASP A 1 200 ? -16.516 30.672 7.785 1 97.44 200 ASP A N 1
ATOM 1545 C CA . ASP A 1 200 ? -16.609 29.812 8.961 1 97.44 200 ASP A CA 1
ATOM 1546 C C . ASP A 1 200 ? -15.711 28.578 8.828 1 97.44 200 ASP A C 1
ATOM 1548 O O . ASP A 1 200 ? -14.992 28.234 9.766 1 97.44 200 ASP A O 1
ATOM 1552 N N . ILE A 1 201 ? -15.758 27.953 7.641 1 97.44 201 ILE A N 1
ATOM 1553 C CA . ILE A 1 201 ? -14.938 26.781 7.379 1 97.44 201 ILE A CA 1
ATOM 1554 C C . ILE A 1 201 ? -13.461 27.188 7.336 1 97.44 201 ILE A C 1
ATOM 1556 O O . ILE A 1 201 ? -12.609 26.516 7.914 1 97.44 201 ILE A O 1
ATOM 1560 N N . ALA A 1 202 ? -13.086 28.266 6.691 1 98.06 202 ALA A N 1
ATOM 1561 C CA . ALA A 1 202 ? -11.711 28.75 6.602 1 98.06 202 ALA A CA 1
ATOM 1562 C C . ALA A 1 202 ? -11.117 28.984 7.992 1 98.06 202 ALA A C 1
ATOM 1564 O O . ALA A 1 202 ? -9.922 28.766 8.203 1 98.06 202 ALA A O 1
ATOM 1565 N N . ASN A 1 203 ? -11.969 29.406 8.922 1 97 203 ASN A N 1
ATOM 1566 C CA . ASN A 1 203 ? -11.508 29.734 10.266 1 97 203 ASN A CA 1
ATOM 1567 C C . ASN A 1 203 ? -11.312 28.469 11.109 1 97 203 ASN A C 1
ATOM 1569 O O . ASN A 1 203 ? -10.586 28.5 12.102 1 97 203 ASN A O 1
ATOM 1573 N N . LYS A 1 204 ? -11.953 27.391 10.688 1 96.94 204 LYS A N 1
ATOM 1574 C CA . LYS A 1 204 ? -11.922 26.188 11.516 1 96.94 204 LYS A CA 1
ATOM 1575 C C . LYS A 1 204 ? -10.891 25.203 11 1 96.94 204 LYS A C 1
ATOM 1577 O O . LYS A 1 204 ? -10.273 24.469 11.789 1 96.94 204 LYS A O 1
ATOM 1582 N N . VAL A 1 205 ? -10.719 25.078 9.703 1 98.44 205 VAL A N 1
ATOM 1583 C CA . VAL A 1 205 ? -9.82 24.094 9.102 1 98.44 205 VAL A CA 1
ATOM 1584 C C . VAL A 1 205 ? -8.383 24.375 9.523 1 98.44 205 VAL A C 1
ATOM 1586 O O . VAL A 1 205 ? -7.93 25.531 9.484 1 98.44 205 VAL A O 1
ATOM 1589 N N . ARG A 1 206 ? -7.715 23.422 10.016 1 98.75 206 ARG A N 1
ATOM 1590 C CA . ARG A 1 206 ? -6.309 23.562 10.383 1 98.75 206 ARG A CA 1
ATOM 1591 C C . ARG A 1 206 ? -5.402 23.406 9.164 1 98.75 206 ARG A C 1
ATOM 1593 O O . ARG A 1 206 ? -5.59 22.484 8.367 1 98.75 206 ARG A O 1
ATOM 1600 N N . ILE A 1 207 ? -4.477 24.328 9.008 1 98.88 207 ILE A N 1
ATOM 1601 C CA . ILE A 1 207 ? -3.514 24.344 7.91 1 98.88 207 ILE A CA 1
ATOM 1602 C C . ILE A 1 207 ? -2.102 24.141 8.461 1 98.88 207 ILE A C 1
ATOM 1604 O O . ILE A 1 207 ? -1.636 24.922 9.289 1 98.88 207 ILE A O 1
ATOM 1608 N N . LEU A 1 208 ? -1.481 23.078 7.988 1 98.88 208 LEU A N 1
ATOM 1609 C CA . LEU A 1 208 ? -0.155 22.688 8.453 1 98.88 208 LEU A CA 1
ATOM 1610 C C . LEU A 1 208 ? 0.921 23.125 7.473 1 98.88 208 LEU A C 1
ATOM 1612 O O . LEU A 1 208 ? 0.656 23.266 6.273 1 98.88 208 LEU A O 1
ATOM 1616 N N . TYR A 1 209 ? 2.062 23.344 8.055 1 98.31 209 TYR A N 1
ATOM 1617 C CA . TYR A 1 209 ? 3.25 23.578 7.242 1 98.31 209 TYR A CA 1
ATOM 1618 C C . TYR A 1 209 ? 4.188 22.375 7.293 1 98.31 209 TYR A C 1
ATOM 1620 O O . TYR A 1 209 ? 4.453 21.828 8.367 1 98.31 209 TYR A O 1
ATOM 1628 N N . GLY A 1 210 ? 4.637 21.906 6.105 1 96.31 210 GLY A N 1
ATOM 1629 C CA . GLY A 1 210 ? 5.453 20.703 6.047 1 96.31 210 GLY A CA 1
ATOM 1630 C C . GLY A 1 210 ? 6.73 20.891 5.25 1 96.31 210 GLY A C 1
ATOM 1631 O O . GLY A 1 210 ? 7.188 19.969 4.574 1 96.31 210 GLY A O 1
ATOM 1632 N N . GLY A 1 211 ? 7.332 22.062 5.25 1 93.5 211 GLY A N 1
ATOM 1633 C CA . GLY A 1 211 ? 8.586 22.312 4.547 1 93.5 211 GLY A CA 1
ATOM 1634 C C . GLY A 1 211 ? 9.781 22.438 5.473 1 93.5 211 GLY A C 1
ATOM 1635 O O . GLY A 1 211 ? 10.086 23.516 5.961 1 93.5 211 GLY A O 1
ATOM 1636 N N . SER A 1 212 ? 10.516 21.375 5.676 1 91.94 212 SER A N 1
ATOM 1637 C CA . SER A 1 212 ? 11.781 21.344 6.398 1 91.94 212 SER A CA 1
ATOM 1638 C C . SER A 1 212 ? 11.641 21.938 7.793 1 91.94 212 SER A C 1
ATOM 1640 O O . SER A 1 212 ? 12.438 22.797 8.188 1 91.94 212 SER A O 1
ATOM 1642 N N . VAL A 1 213 ? 10.586 21.656 8.477 1 95.5 213 VAL A N 1
ATOM 1643 C CA . VAL A 1 213 ? 10.43 22.031 9.875 1 95.5 213 VAL A CA 1
ATOM 1644 C C . VAL A 1 213 ? 11.43 21.266 10.734 1 95.5 213 VAL A C 1
ATOM 1646 O O . VAL A 1 213 ? 11.547 20.047 10.609 1 95.5 213 VAL A O 1
ATOM 1649 N N . LYS A 1 214 ? 12.164 21.969 11.523 1 93.94 214 LYS A N 1
ATOM 1650 C CA . LYS A 1 214 ? 13.188 21.422 12.422 1 93.94 214 LYS A CA 1
ATOM 1651 C C . LYS A 1 214 ? 13.055 22 13.82 1 93.94 214 LYS A C 1
ATOM 1653 O O . LYS A 1 214 ? 12.359 23 14.023 1 93.94 214 LYS A O 1
ATOM 1658 N N . PRO A 1 215 ? 13.719 21.375 14.75 1 96.06 215 PRO A N 1
ATOM 1659 C CA . PRO A 1 215 ? 13.664 21.891 16.109 1 96.06 215 PRO A CA 1
ATOM 1660 C C . PRO A 1 215 ? 14.148 23.344 16.219 1 96.06 215 PRO A C 1
ATOM 1662 O O . PRO A 1 215 ? 13.656 24.109 17.062 1 96.06 215 PRO A O 1
ATOM 1665 N N . ASN A 1 216 ? 15 23.719 15.375 1 94.5 216 ASN A N 1
ATOM 1666 C CA . ASN A 1 216 ? 15.617 25.031 15.516 1 94.5 216 ASN A CA 1
ATOM 1667 C C . ASN A 1 216 ? 14.781 26.125 14.852 1 94.5 216 ASN A C 1
ATOM 1669 O O . ASN A 1 216 ? 15.039 27.312 15.031 1 94.5 216 ASN A O 1
ATOM 1673 N N . ASN A 1 217 ? 13.758 25.766 14.094 1 95.31 217 ASN A N 1
ATOM 1674 C CA . ASN A 1 217 ? 12.953 26.797 13.445 1 95.31 217 ASN A CA 1
ATOM 1675 C C . ASN A 1 217 ? 11.469 26.641 13.766 1 95.31 217 ASN A C 1
ATOM 1677 O O . ASN A 1 217 ? 10.664 27.5 13.414 1 95.31 217 ASN A O 1
ATOM 1681 N N . CYS A 1 218 ? 11.023 25.594 14.445 1 97.38 218 CYS A N 1
ATOM 1682 C CA . CYS A 1 218 ? 9.625 25.234 14.648 1 97.38 218 CYS A CA 1
ATOM 1683 C C . CYS A 1 218 ? 8.914 26.297 15.484 1 97.38 218 CYS A C 1
ATOM 1685 O O . CYS A 1 218 ? 7.734 26.578 15.273 1 97.38 218 CYS A O 1
ATOM 1687 N N . ASN A 1 219 ? 9.625 26.922 16.422 1 97.69 219 ASN A N 1
ATOM 1688 C CA . ASN A 1 219 ? 8.984 27.906 17.281 1 97.69 219 ASN A CA 1
ATOM 1689 C C . ASN A 1 219 ? 8.555 29.141 16.5 1 97.69 219 ASN A C 1
ATOM 1691 O O . ASN A 1 219 ? 7.445 29.641 16.672 1 97.69 219 ASN A O 1
ATOM 1695 N N . GLU A 1 220 ? 9.445 29.609 15.656 1 97.25 220 GLU A N 1
ATOM 1696 C CA . GLU A 1 220 ? 9.117 30.766 14.844 1 97.25 220 GLU A CA 1
ATOM 1697 C C . GLU A 1 220 ? 7.984 30.469 13.867 1 97.25 220 GLU A C 1
ATOM 1699 O O . GLU A 1 220 ? 7.102 31.297 13.656 1 97.25 220 GLU A O 1
ATOM 1704 N N . LEU A 1 221 ? 8.023 29.328 13.281 1 97.69 221 LEU A N 1
ATOM 1705 C CA . LEU A 1 221 ? 6.977 28.906 12.359 1 97.69 221 LEU A CA 1
ATOM 1706 C C . LEU A 1 221 ? 5.641 28.766 13.078 1 97.69 221 LEU A C 1
ATOM 1708 O O . LEU A 1 221 ? 4.602 29.172 12.547 1 97.69 221 LEU A O 1
ATOM 1712 N N . ALA A 1 222 ? 5.676 28.219 14.297 1 97.88 222 ALA A N 1
ATOM 1713 C CA . ALA A 1 222 ? 4.461 27.984 15.078 1 97.88 222 ALA A CA 1
ATOM 1714 C C . ALA A 1 222 ? 3.779 29.312 15.43 1 97.88 222 ALA A C 1
ATOM 1716 O O . ALA A 1 222 ? 2.564 29.344 15.641 1 97.88 222 ALA A O 1
ATOM 1717 N N . ALA A 1 223 ? 4.547 30.359 15.445 1 97 223 ALA A N 1
ATOM 1718 C CA . ALA A 1 223 ? 4.035 31.656 15.836 1 97 223 ALA A CA 1
ATOM 1719 C C . ALA A 1 223 ? 3.32 32.344 14.68 1 97 223 ALA A C 1
ATOM 1721 O O . ALA A 1 223 ? 2.645 33.375 14.867 1 97 223 ALA A O 1
ATOM 1722 N N . CYS A 1 224 ? 3.475 31.828 13.484 1 97.19 224 CYS A N 1
ATOM 1723 C CA . CYS A 1 224 ? 2.801 32.375 12.32 1 97.19 224 CYS A CA 1
ATOM 1724 C C . CYS A 1 224 ? 1.288 32.25 12.438 1 97.19 224 CYS A C 1
ATOM 1726 O O . CYS A 1 224 ? 0.786 31.156 12.734 1 97.19 224 CYS A O 1
ATOM 1728 N N . PRO A 1 225 ? 0.537 33.281 12.195 1 96.62 225 PRO A N 1
ATOM 1729 C CA . PRO A 1 225 ? -0.906 33.312 12.445 1 96.62 225 PRO A CA 1
ATOM 1730 C C . PRO A 1 225 ? -1.66 32.25 11.664 1 96.62 225 PRO A C 1
ATOM 1732 O O . PRO A 1 225 ? -2.684 31.734 12.133 1 96.62 225 PRO A O 1
ATOM 1735 N N . ASP A 1 226 ? -1.2 31.859 10.438 1 98 226 ASP A N 1
ATOM 1736 C CA . ASP A 1 226 ? -1.98 30.938 9.617 1 98 226 ASP A CA 1
ATOM 1737 C C . ASP A 1 226 ? -1.354 29.547 9.602 1 98 226 ASP A C 1
ATOM 1739 O O . ASP A 1 226 ? -1.776 28.688 8.836 1 98 226 ASP A O 1
ATOM 1743 N N . VAL A 1 227 ? -0.33 29.344 10.375 1 98.19 227 VAL A N 1
ATOM 1744 C CA . VAL A 1 227 ? 0.251 28.016 10.57 1 98.19 227 VAL A CA 1
ATOM 1745 C C . VAL A 1 227 ? -0.339 27.375 11.82 1 98.19 227 VAL A C 1
ATOM 1747 O O . VAL A 1 227 ? -0.079 27.812 12.938 1 98.19 227 VAL A O 1
ATOM 1750 N N . ASP A 1 228 ? -1.087 26.344 11.586 1 98.56 228 ASP A N 1
ATOM 1751 C CA . ASP A 1 228 ? -1.801 25.703 12.688 1 98.56 228 ASP A CA 1
ATOM 1752 C C . ASP A 1 228 ? -1.099 24.422 13.133 1 98.56 228 ASP A C 1
ATOM 1754 O O . ASP A 1 228 ? -1.682 23.609 13.852 1 98.56 228 ASP A O 1
ATOM 1758 N N . GLY A 1 229 ? 0.098 24.172 12.656 1 98.62 229 GLY A N 1
ATOM 1759 C CA . GLY A 1 229 ? 0.861 22.984 13 1 98.62 229 GLY A CA 1
ATOM 1760 C C . GLY A 1 229 ? 1.8 22.531 11.898 1 98.62 229 GLY A C 1
ATOM 1761 O O . GLY A 1 229 ? 2.195 23.328 11.047 1 98.62 229 GLY A O 1
ATOM 1762 N N . PHE A 1 230 ? 2.188 21.266 12 1 98.69 230 PHE A N 1
ATOM 1763 C CA . PHE A 1 230 ? 3.24 20.797 11.102 1 98.69 230 PHE A CA 1
ATOM 1764 C C . PHE A 1 230 ? 2.961 19.375 10.625 1 98.69 230 PHE A C 1
ATOM 1766 O O . PHE A 1 230 ? 2.359 18.578 11.352 1 98.69 230 PHE A O 1
ATOM 1773 N N . LEU A 1 231 ? 3.297 19.047 9.461 1 98.69 231 LEU A N 1
ATOM 1774 C CA . LEU A 1 231 ? 3.498 17.688 8.969 1 98.69 231 LEU A CA 1
ATOM 1775 C C . LEU A 1 231 ? 4.953 17.469 8.578 1 98.69 231 LEU A C 1
ATOM 1777 O O . LEU A 1 231 ? 5.43 18.016 7.586 1 98.69 231 LEU A O 1
ATOM 1781 N N . VAL A 1 232 ? 5.648 16.641 9.328 1 97.56 232 VAL A N 1
ATOM 1782 C CA . VAL A 1 232 ? 7.094 16.547 9.148 1 97.56 232 VAL A CA 1
ATOM 1783 C C . VAL A 1 232 ? 7.469 15.102 8.812 1 97.56 232 VAL A C 1
ATOM 1785 O O . VAL A 1 232 ? 6.859 14.156 9.32 1 97.56 232 VAL A O 1
ATOM 1788 N N . GLY A 1 233 ? 8.461 14.914 7.945 1 96.31 233 GLY A N 1
ATOM 1789 C CA . GLY A 1 233 ? 8.953 13.602 7.559 1 96.31 233 GLY A CA 1
ATOM 1790 C C . GLY A 1 233 ? 10.141 13.148 8.375 1 96.31 233 GLY A C 1
ATOM 1791 O O . GLY A 1 233 ? 9.977 12.641 9.492 1 96.31 233 GLY A O 1
ATOM 1792 N N . GLY A 1 234 ? 11.352 13.414 7.883 1 94.75 234 GLY A N 1
ATOM 1793 C CA . GLY A 1 234 ? 12.586 12.984 8.523 1 94.75 234 GLY A CA 1
ATOM 1794 C C . GLY A 1 234 ? 12.68 13.391 9.977 1 94.75 234 GLY A C 1
ATOM 1795 O O . GLY A 1 234 ? 13.156 12.625 10.812 1 94.75 234 GLY A O 1
ATOM 1796 N N . ALA A 1 235 ? 12.242 14.5 10.344 1 95.44 235 ALA A N 1
ATOM 1797 C CA . ALA A 1 235 ? 12.312 15.016 11.703 1 95.44 235 ALA A CA 1
ATOM 1798 C C . ALA A 1 235 ? 11.492 14.156 12.664 1 95.44 235 ALA A C 1
ATOM 1800 O O . ALA A 1 235 ? 11.789 14.094 13.859 1 95.44 235 ALA A O 1
ATOM 1801 N N . SER A 1 236 ? 10.438 13.508 12.156 1 97.75 236 SER A N 1
ATOM 1802 C CA . SER A 1 236 ? 9.578 12.695 13.008 1 97.75 236 SER A CA 1
ATOM 1803 C C . SER A 1 236 ? 10.242 11.367 13.367 1 97.75 236 SER A C 1
ATOM 1805 O O . SER A 1 236 ? 9.734 10.625 14.211 1 97.75 236 SER A O 1
ATOM 1807 N N . LEU A 1 237 ? 11.375 11.039 12.734 1 98.12 237 LEU A N 1
ATOM 1808 C CA . LEU A 1 237 ? 12.094 9.789 12.977 1 98.12 237 LEU A CA 1
ATOM 1809 C C . LEU A 1 237 ? 13.203 9.984 14 1 98.12 237 LEU A C 1
ATOM 1811 O O . LEU A 1 237 ? 13.992 9.07 14.258 1 98.12 237 LEU A O 1
ATOM 1815 N N . GLU A 1 238 ? 13.297 11.242 14.531 1 97.5 238 GLU A N 1
ATOM 1816 C CA . GLU A 1 238 ? 14.383 11.609 15.438 1 97.5 238 GLU A CA 1
ATOM 1817 C C . GLU A 1 238 ? 13.836 12.188 16.734 1 97.5 238 GLU A C 1
ATOM 1819 O O . GLU A 1 238 ? 12.703 12.68 16.781 1 97.5 238 GLU A O 1
ATOM 1824 N N . PRO A 1 239 ? 14.664 12.188 17.781 1 97.62 239 PRO A N 1
ATOM 1825 C CA . PRO A 1 239 ? 14.211 12.688 19.078 1 97.62 239 PRO A CA 1
ATOM 1826 C C . PRO A 1 239 ? 13.75 14.141 19.031 1 97.62 239 PRO A C 1
ATOM 1828 O O . PRO A 1 239 ? 12.875 14.547 19.797 1 97.62 239 PRO A O 1
ATOM 1831 N N . GLY A 1 240 ? 14.305 14.898 18.156 1 97.69 240 GLY A N 1
ATOM 1832 C CA . GLY A 1 240 ? 13.953 16.297 18 1 97.69 240 GLY A CA 1
ATOM 1833 C C . GLY A 1 240 ? 12.492 16.5 17.641 1 97.69 240 GLY A C 1
ATOM 1834 O O . GLY A 1 240 ? 11.977 17.625 17.734 1 97.69 240 GLY A O 1
ATOM 1835 N N . PHE A 1 241 ? 11.82 15.445 17.266 1 98.56 241 PHE A N 1
ATOM 1836 C CA . PHE A 1 241 ? 10.398 15.5 16.938 1 98.56 241 PHE A CA 1
ATOM 1837 C C . PHE A 1 241 ? 9.594 16.062 18.109 1 98.56 241 PHE A C 1
ATOM 1839 O O . PHE A 1 241 ? 8.633 16.797 17.922 1 98.56 241 PHE A O 1
ATOM 1846 N N . ILE A 1 242 ? 10.016 15.719 19.297 1 98.38 242 ILE A N 1
ATOM 1847 C CA . ILE A 1 242 ? 9.289 16.125 20.5 1 98.38 242 ILE A CA 1
ATOM 1848 C C . ILE A 1 242 ? 9.367 17.641 20.672 1 98.38 242 ILE A C 1
ATOM 1850 O O . ILE A 1 242 ? 8.406 18.266 21.109 1 98.38 242 ILE A O 1
ATOM 1854 N N . ASN A 1 243 ? 10.492 18.266 20.266 1 98 243 ASN A N 1
ATOM 1855 C CA . ASN A 1 243 ? 10.594 19.719 20.266 1 98 243 ASN A CA 1
ATOM 1856 C C . ASN A 1 243 ? 9.578 20.344 19.312 1 98 243 ASN A C 1
ATOM 1858 O O . ASN A 1 243 ? 9.016 21.406 19.609 1 98 243 ASN A O 1
ATOM 1862 N N . ILE A 1 244 ? 9.375 19.719 18.203 1 98.31 244 ILE A N 1
ATOM 1863 C CA . ILE A 1 244 ? 8.422 20.203 17.219 1 98.31 244 ILE A CA 1
ATOM 1864 C C . ILE A 1 244 ? 7 20.094 17.766 1 98.31 244 ILE A C 1
ATOM 1866 O O . ILE A 1 244 ? 6.207 21.031 17.656 1 98.31 244 ILE A O 1
ATOM 1870 N N . VAL A 1 245 ? 6.711 18.969 18.375 1 98.62 245 VAL A N 1
ATOM 1871 C CA . VAL A 1 245 ? 5.414 18.766 19.016 1 98.62 245 VAL A CA 1
ATOM 1872 C C . VAL A 1 245 ? 5.176 19.859 20.062 1 98.62 245 VAL A C 1
ATOM 1874 O O . VAL A 1 245 ? 4.094 20.453 20.125 1 98.62 245 VAL A O 1
ATOM 1877 N N . ASN A 1 246 ? 6.188 20.234 20.797 1 98.25 246 ASN A N 1
ATOM 1878 C CA . ASN A 1 246 ? 6.051 21.156 21.922 1 98.25 246 ASN A CA 1
ATOM 1879 C C . ASN A 1 246 ? 6.098 22.609 21.469 1 98.25 246 ASN A C 1
ATOM 1881 O O . ASN A 1 246 ? 5.895 23.516 22.266 1 98.25 246 ASN A O 1
ATOM 1885 N N . SER A 1 247 ? 6.348 22.828 20.234 1 97.69 247 SER A N 1
ATOM 1886 C CA . SER A 1 247 ? 6.336 24.203 19.719 1 97.69 247 SER A CA 1
ATOM 1887 C C . SER A 1 247 ? 4.934 24.797 19.766 1 97.69 247 SER A C 1
ATOM 1889 O O . SER A 1 247 ? 4.758 26 19.594 1 97.69 247 SER A O 1
ATOM 1891 N N . ASN A 1 248 ? 3.934 23.984 20.031 1 95.25 248 ASN A N 1
ATOM 1892 C CA . ASN A 1 248 ? 2.549 24.422 20.172 1 95.25 248 ASN A CA 1
ATOM 1893 C C . ASN A 1 248 ? 2.41 25.531 21.219 1 95.25 248 ASN A C 1
ATOM 1895 O O . ASN A 1 248 ? 1.485 26.344 21.141 1 95.25 248 ASN A O 1
ATOM 1899 N N . VAL A 1 249 ? 3.244 25.641 22.188 1 94.69 249 VAL A N 1
ATOM 1900 C CA . VAL A 1 249 ? 3.182 26.625 23.266 1 94.69 249 VAL A CA 1
ATOM 1901 C C . VAL A 1 249 ? 3.426 28.016 22.703 1 94.69 249 VAL A C 1
ATOM 1903 O O . VAL A 1 249 ? 3.119 29.031 23.359 1 94.69 249 VAL A O 1
ATOM 1906 N N . HIS A 1 250 ? 3.971 28.047 21.516 1 92.12 250 HIS A N 1
ATOM 1907 C CA . HIS A 1 250 ? 4.254 29.312 20.859 1 92.12 250 HIS A CA 1
ATOM 1908 C C . HIS A 1 250 ? 3.16 29.672 19.859 1 92.12 250 HIS A C 1
ATOM 1910 O O . HIS A 1 250 ? 3.223 30.734 19.219 1 92.12 250 HIS A O 1
ATOM 1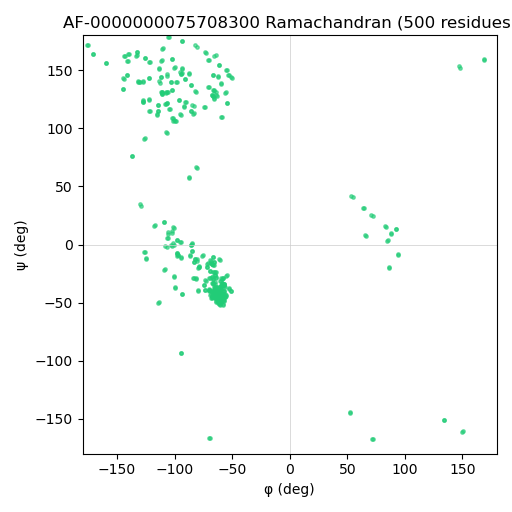916 N N . SER A 1 251 ? 2.283 28.688 19.672 1 86.62 251 SER A N 1
ATOM 1917 C CA . SER A 1 251 ? 1.191 28.922 18.734 1 86.62 251 SER A CA 1
ATOM 1918 C C . SER A 1 251 ? 0.257 30.016 19.234 1 86.62 251 SER A C 1
ATOM 1920 O O . SER A 1 251 ? 0.312 30.391 20.406 1 86.62 251 SER A O 1
ATOM 1922 N N . LYS A 1 252 ? -0.521 30.578 18.422 1 76.56 252 LYS A N 1
ATOM 1923 C CA . LYS A 1 252 ? -1.38 31.703 18.734 1 76.56 252 LYS A CA 1
ATOM 1924 C C . LYS A 1 252 ? -2.551 31.281 19.625 1 76.56 252 LYS A C 1
ATOM 1926 O O . LYS A 1 252 ? -2.98 30.125 19.578 1 76.56 252 LYS A O 1
ATOM 1931 N N . MET B 1 1 ? 10.359 -33.594 -10.906 1 80.75 1 MET B N 1
ATOM 1932 C CA . MET B 1 1 ? 9.031 -33 -11.117 1 80.75 1 MET B CA 1
ATOM 1933 C C . MET B 1 1 ? 8.852 -31.75 -10.297 1 80.75 1 MET B C 1
ATOM 1935 O O . MET B 1 1 ? 9.422 -31.609 -9.211 1 80.75 1 MET B O 1
ATOM 1939 N N . ARG B 1 2 ? 8.32 -30.719 -10.891 1 93.19 2 ARG B N 1
ATOM 1940 C CA . ARG B 1 2 ? 8.078 -29.453 -10.219 1 93.19 2 ARG B CA 1
ATOM 1941 C C . ARG B 1 2 ? 7.02 -29.609 -9.133 1 93.19 2 ARG B C 1
ATOM 1943 O O . ARG B 1 2 ? 6.023 -30.312 -9.32 1 93.19 2 ARG B O 1
ATOM 1950 N N . THR B 1 3 ? 7.34 -29.062 -7.973 1 96.06 3 THR B N 1
ATOM 1951 C CA . THR B 1 3 ? 6.359 -29.094 -6.891 1 96.06 3 THR B CA 1
ATOM 1952 C C . THR B 1 3 ? 5.16 -28.219 -7.23 1 96.06 3 THR B C 1
ATOM 1954 O O . THR B 1 3 ? 5.32 -27.062 -7.641 1 96.06 3 THR B O 1
ATOM 1957 N N . PHE B 1 4 ? 3.945 -28.766 -7.117 1 98.25 4 PHE B N 1
ATOM 1958 C CA . PHE B 1 4 ? 2.711 -28.016 -7.359 1 98.25 4 PHE B CA 1
ATOM 1959 C C . PHE B 1 4 ? 2.605 -26.828 -6.426 1 98.25 4 PHE B C 1
ATOM 1961 O O . PHE B 1 4 ? 2.971 -26.906 -5.25 1 98.25 4 PHE B O 1
ATOM 1968 N N . PHE B 1 5 ? 2.146 -25.672 -6.957 1 98.81 5 PHE B N 1
ATOM 1969 C CA . PHE B 1 5 ? 2.102 -24.391 -6.242 1 98.81 5 PHE B CA 1
ATOM 1970 C C . PHE B 1 5 ? 0.708 -23.781 -6.312 1 98.81 5 PHE B C 1
ATOM 1972 O O . PHE B 1 5 ? 0.17 -23.578 -7.402 1 98.81 5 PHE B O 1
ATOM 1979 N N . VAL B 1 6 ? 0.121 -23.516 -5.195 1 98.88 6 VAL B N 1
ATOM 1980 C CA . VAL B 1 6 ? -1.182 -22.859 -5.184 1 98.88 6 VAL B CA 1
ATOM 1981 C C . VAL B 1 6 ? -1.1 -21.562 -4.383 1 98.88 6 VAL B C 1
ATOM 1983 O O . VAL B 1 6 ? -0.85 -21.578 -3.178 1 98.88 6 VAL B O 1
ATOM 1986 N N . GLY B 1 7 ? -1.282 -20.5 -5.035 1 98.75 7 GLY B N 1
ATOM 1987 C CA . GLY B 1 7 ? -1.364 -19.188 -4.414 1 98.75 7 GLY B CA 1
ATOM 1988 C C . GLY B 1 7 ? -2.785 -18.672 -4.293 1 98.75 7 GLY B C 1
ATOM 1989 O O . GLY B 1 7 ? -3.582 -18.812 -5.227 1 98.75 7 GLY B O 1
ATOM 1990 N N . GLY B 1 8 ? -3.098 -18.203 -3.189 1 98.75 8 GLY B N 1
ATOM 1991 C CA . GLY B 1 8 ? -4.309 -17.422 -2.99 1 98.75 8 GLY B CA 1
ATOM 1992 C C . GLY B 1 8 ? -4.043 -15.93 -2.859 1 98.75 8 GLY B C 1
ATOM 1993 O O . GLY B 1 8 ? -3.33 -15.5 -1.953 1 98.75 8 GLY B O 1
ATOM 1994 N N . ASN B 1 9 ? -4.562 -15.172 -3.797 1 98.69 9 ASN B N 1
ATOM 1995 C CA . ASN B 1 9 ? -4.473 -13.719 -3.764 1 98.69 9 ASN B CA 1
ATOM 1996 C C . ASN B 1 9 ? -5.777 -13.086 -3.283 1 98.69 9 ASN B C 1
ATOM 1998 O O . ASN B 1 9 ? -6.754 -13.023 -4.031 1 98.69 9 ASN B O 1
ATOM 2002 N N . TRP B 1 10 ? -5.723 -12.562 -2.121 1 98.81 10 TRP B N 1
ATOM 2003 C CA . TRP B 1 10 ? -6.941 -12.016 -1.528 1 98.81 10 TRP B CA 1
ATOM 2004 C C . TRP B 1 10 ? -7.355 -10.727 -2.227 1 98.81 10 TRP B C 1
ATOM 2006 O O . TRP B 1 10 ? -8.5 -10.289 -2.111 1 98.81 10 TRP B O 1
ATOM 2016 N N . LYS B 1 11 ? -6.402 -10.141 -2.979 1 98.44 11 LYS B N 1
ATOM 2017 C CA . LYS B 1 11 ? -6.617 -8.789 -3.488 1 98.44 11 LYS B CA 1
ATOM 2018 C C . LYS B 1 11 ? -6.996 -7.832 -2.361 1 98.44 11 LYS B C 1
ATOM 2020 O O . LYS B 1 11 ? -6.422 -7.891 -1.271 1 98.44 11 LYS B O 1
ATOM 2025 N N . ALA B 1 12 ? -7.863 -6.84 -2.578 1 98.62 12 ALA B N 1
ATOM 2026 C CA . ALA B 1 12 ? -8.266 -5.93 -1.508 1 98.62 12 ALA B CA 1
ATOM 2027 C C . ALA B 1 12 ? -9.453 -6.484 -0.729 1 98.62 12 ALA B C 1
ATOM 2029 O O . ALA B 1 12 ? -10.492 -5.836 -0.63 1 98.62 12 ALA B O 1
ATOM 2030 N N . ASN B 1 13 ? -9.234 -7.695 -0.173 1 98.69 13 ASN B N 1
ATOM 2031 C CA . ASN B 1 13 ? -10.203 -8.406 0.657 1 98.69 13 ASN B CA 1
ATOM 2032 C C . ASN B 1 13 ? -9.523 -9.102 1.835 1 98.69 13 ASN B C 1
ATOM 2034 O O . ASN B 1 13 ? -8.328 -9.391 1.785 1 98.69 13 ASN B O 1
ATOM 2038 N N . PRO B 1 14 ? -10.32 -9.547 2.934 1 98.5 14 PRO B N 1
ATOM 2039 C CA . PRO B 1 14 ? -11.68 -9.062 3.201 1 98.5 14 PRO B CA 1
ATOM 2040 C C . PRO B 1 14 ? -11.711 -7.609 3.672 1 98.5 14 PRO B C 1
ATOM 2042 O O . PRO B 1 14 ? -10.703 -6.902 3.553 1 98.5 14 PRO B O 1
ATOM 2045 N N . LYS B 1 15 ? -12.82 -7.137 4.199 1 98.56 15 LYS B N 1
ATOM 2046 C CA . LYS B 1 15 ? -12.977 -5.723 4.531 1 98.56 15 LYS B CA 1
ATOM 2047 C C . LYS B 1 15 ? -12.375 -5.406 5.895 1 98.56 15 LYS B C 1
ATOM 2049 O O . LYS B 1 15 ? -11.953 -4.277 6.145 1 98.56 15 LYS B O 1
ATOM 2054 N N . THR B 1 16 ? -12.375 -6.422 6.762 1 98.81 16 THR B N 1
ATOM 2055 C CA . THR B 1 16 ? -11.953 -6.129 8.133 1 98.81 16 THR B CA 1
ATOM 2056 C C . THR B 1 16 ? -10.961 -7.176 8.625 1 98.81 16 THR B C 1
ATOM 2058 O O . THR B 1 16 ? -10.867 -8.266 8.062 1 98.81 16 THR B O 1
ATOM 2061 N N . VAL B 1 17 ? -10.242 -6.82 9.695 1 98.56 17 VAL B N 1
ATOM 2062 C CA . VAL B 1 17 ? -9.281 -7.75 10.281 1 98.56 17 VAL B CA 1
ATOM 2063 C C . VAL B 1 17 ? -10.023 -8.945 10.883 1 98.56 17 VAL B C 1
ATOM 2065 O O . VAL B 1 17 ? -9.516 -10.07 10.852 1 98.56 17 VAL B O 1
ATOM 2068 N N . GLU B 1 18 ? -11.219 -8.727 11.406 1 98.69 18 GLU B N 1
ATOM 2069 C CA . GLU B 1 18 ? -12.023 -9.828 11.93 1 98.69 18 GLU B CA 1
ATOM 2070 C C . GLU B 1 18 ? -12.383 -10.82 10.828 1 98.69 18 GLU B C 1
ATOM 2072 O O . GLU B 1 18 ? -12.312 -12.039 11.039 1 98.69 18 GLU B O 1
ATOM 2077 N N . GLU B 1 19 ? -12.781 -10.266 9.695 1 98.81 19 GLU B N 1
ATOM 2078 C CA . GLU B 1 19 ? -13.07 -11.117 8.555 1 98.81 19 GLU B CA 1
ATOM 2079 C C . GLU B 1 19 ? -11.82 -11.859 8.078 1 98.81 19 GLU B C 1
ATOM 2081 O O . GLU B 1 19 ? -11.898 -13.016 7.672 1 98.81 19 GLU B O 1
ATOM 2086 N N . ALA B 1 20 ? -10.688 -11.203 8.086 1 98.81 20 ALA B N 1
ATOM 2087 C CA . ALA B 1 20 ? -9.422 -11.844 7.727 1 98.81 20 ALA B CA 1
ATOM 2088 C C . ALA B 1 20 ? -9.109 -13 8.672 1 98.81 20 ALA B C 1
ATOM 2090 O O . ALA B 1 20 ? -8.672 -14.062 8.227 1 98.81 20 ALA B O 1
ATOM 2091 N N . GLU B 1 21 ? -9.344 -12.773 9.953 1 98.81 21 GLU B N 1
ATOM 2092 C CA . GLU B 1 21 ? -9.07 -13.812 10.945 1 98.81 21 GLU B CA 1
ATOM 2093 C C . GLU B 1 21 ? -9.969 -15.023 10.734 1 98.81 21 GLU B C 1
ATOM 2095 O O . GLU B 1 21 ? -9.539 -16.172 10.914 1 98.81 21 GLU B O 1
ATOM 2100 N N . LYS B 1 22 ? -11.188 -14.742 10.359 1 98.62 22 LYS B N 1
ATOM 2101 C CA . LYS B 1 22 ? -12.094 -15.844 10.055 1 98.62 22 LYS B CA 1
ATOM 2102 C C . LYS B 1 22 ? -11.594 -16.641 8.852 1 98.62 22 LYS B C 1
ATOM 2104 O O . LYS B 1 22 ? -11.672 -17.875 8.844 1 98.62 22 LYS B O 1
ATOM 2109 N N . LEU B 1 23 ? -11.156 -15.953 7.871 1 98.69 23 LEU B N 1
ATOM 2110 C CA . LEU B 1 23 ? -10.594 -16.609 6.695 1 98.69 23 LEU B CA 1
ATOM 2111 C C . LEU B 1 23 ? -9.375 -17.453 7.07 1 98.69 23 LEU B C 1
ATOM 2113 O O . LEU B 1 23 ? -9.219 -18.578 6.59 1 98.69 23 LEU B O 1
ATOM 2117 N N . ILE B 1 24 ? -8.516 -16.906 7.91 1 98.88 24 ILE B N 1
ATOM 2118 C CA . ILE B 1 24 ? -7.324 -17.609 8.367 1 98.88 24 ILE B CA 1
ATOM 2119 C C . ILE B 1 24 ? -7.723 -18.875 9.109 1 98.88 24 ILE B C 1
ATOM 2121 O O . ILE B 1 24 ? -7.109 -19.938 8.914 1 98.88 24 ILE B O 1
ATOM 2125 N N . GLU B 1 25 ? -8.727 -18.75 9.93 1 98.69 25 GLU B N 1
ATOM 2126 C CA . GLU B 1 25 ? -9.219 -19.922 10.656 1 98.69 25 GLU B CA 1
ATOM 2127 C C . GLU B 1 25 ? -9.688 -21 9.695 1 98.69 25 GLU B C 1
ATOM 2129 O O . GLU B 1 25 ? -9.406 -22.188 9.914 1 98.69 25 GLU B O 1
ATOM 2134 N N . MET B 1 26 ? -10.375 -20.547 8.711 1 98.12 26 MET B N 1
ATOM 2135 C CA . MET B 1 26 ? -10.82 -21.484 7.691 1 98.12 26 MET B CA 1
ATOM 2136 C C . MET B 1 26 ? -9.633 -22.188 7.031 1 98.12 26 MET B C 1
ATOM 2138 O O . MET B 1 26 ? -9.617 -23.406 6.895 1 98.12 26 MET B O 1
ATOM 2142 N N . LEU B 1 27 ? -8.633 -21.484 6.688 1 98.69 27 LEU B N 1
ATOM 2143 C CA . LEU B 1 27 ? -7.441 -22.031 6.039 1 98.69 27 LEU B CA 1
ATOM 2144 C C . LEU B 1 27 ? -6.695 -22.969 6.98 1 98.69 27 LEU B C 1
ATOM 2146 O O . LEU B 1 27 ? -6.188 -24 6.551 1 98.69 27 LEU B O 1
ATOM 2150 N N . ASN B 1 28 ? -6.625 -22.609 8.258 1 98.69 28 ASN B N 1
ATOM 2151 C CA . ASN B 1 28 ? -5.906 -23.406 9.25 1 98.69 28 ASN B CA 1
ATOM 2152 C C . ASN B 1 28 ? -6.543 -24.766 9.453 1 98.69 28 ASN B C 1
ATOM 2154 O O . ASN B 1 28 ? -5.863 -25.734 9.828 1 98.69 28 ASN B O 1
ATOM 2158 N N . GLY B 1 29 ? -7.805 -24.828 9.195 1 97.88 29 GLY B N 1
ATOM 2159 C CA . GLY B 1 29 ? -8.523 -26.078 9.375 1 97.88 29 GLY B CA 1
ATOM 2160 C C . GLY B 1 29 ? -8.453 -26.984 8.164 1 97.88 29 GLY B C 1
ATOM 2161 O O . GLY B 1 29 ? -8.969 -28.109 8.195 1 97.88 29 GLY B O 1
ATOM 2162 N N . ALA B 1 30 ? -7.797 -26.547 7.141 1 97.06 30 ALA B N 1
ATOM 2163 C CA . ALA B 1 30 ? -7.77 -27.266 5.867 1 97.06 30 ALA B CA 1
ATOM 2164 C C . ALA B 1 30 ? -6.953 -28.547 5.973 1 97.06 30 ALA B C 1
ATOM 2166 O O . ALA B 1 30 ? -5.867 -28.562 6.559 1 97.06 30 ALA B O 1
ATOM 2167 N N . LYS B 1 31 ? -7.438 -29.625 5.445 1 97.12 31 LYS B N 1
ATOM 2168 C CA . LYS B 1 31 ? -6.668 -30.859 5.238 1 97.12 31 LYS B CA 1
ATOM 2169 C C . LYS B 1 31 ? -6.027 -30.875 3.855 1 97.12 31 LYS B C 1
ATOM 2171 O O . LYS B 1 31 ? -6.723 -30.797 2.842 1 97.12 31 LYS B O 1
ATOM 2176 N N . VAL B 1 32 ? -4.762 -30.922 3.822 1 96.88 32 VAL B N 1
ATOM 2177 C CA . VAL B 1 32 ? -4.023 -30.859 2.566 1 96.88 32 VAL B CA 1
ATOM 2178 C C . VAL B 1 32 ? -3.471 -32.25 2.225 1 96.88 32 VAL B C 1
ATOM 2180 O O . VAL B 1 32 ? -2.854 -32.906 3.068 1 96.88 32 VAL B O 1
ATOM 2183 N N . GLU B 1 33 ? -3.703 -32.625 1.007 1 94.06 33 GLU B N 1
ATOM 2184 C CA . GLU B 1 33 ? -3.24 -33.906 0.494 1 94.06 33 GLU B CA 1
ATOM 2185 C C . GLU B 1 33 ? -2.07 -33.719 -0.468 1 94.06 33 GLU B C 1
ATOM 2187 O O . GLU B 1 33 ? -1.981 -32.719 -1.167 1 94.06 33 GLU B O 1
ATOM 2192 N N . GLY B 1 34 ? -1.156 -34.688 -0.464 1 92.06 34 GLY B N 1
ATOM 2193 C CA . GLY B 1 34 ? -0.082 -34.688 -1.444 1 92.06 34 GLY B CA 1
ATOM 2194 C C . GLY B 1 34 ? 0.954 -33.594 -1.188 1 92.06 34 GLY B C 1
ATOM 2195 O O . GLY B 1 34 ? 1.069 -33.094 -0.069 1 92.06 34 GLY B O 1
ATOM 2196 N N . ASN B 1 35 ? 1.772 -33.406 -2.166 1 94.88 35 ASN B N 1
ATOM 2197 C CA . ASN B 1 35 ? 2.859 -32.438 -2.082 1 94.88 35 ASN B CA 1
ATOM 2198 C C . ASN B 1 35 ? 2.514 -31.141 -2.818 1 94.88 35 ASN B C 1
ATOM 2200 O O . ASN B 1 35 ? 2.488 -31.109 -4.051 1 94.88 35 ASN B O 1
ATOM 2204 N N . VAL B 1 36 ? 2.24 -30.109 -2.07 1 98.25 36 VAL B N 1
ATOM 2205 C CA . VAL B 1 36 ? 1.857 -28.828 -2.635 1 98.25 36 VAL B CA 1
ATOM 2206 C C . VAL B 1 36 ? 2.422 -27.688 -1.777 1 98.25 36 VAL B C 1
ATOM 2208 O O . VAL B 1 36 ? 2.428 -27.781 -0.547 1 98.25 36 VAL B O 1
ATOM 2211 N N . GLU B 1 37 ? 3.016 -26.703 -2.416 1 98.5 37 GLU B N 1
ATOM 2212 C CA . GLU B 1 37 ? 3.363 -25.453 -1.742 1 98.5 37 GLU B CA 1
ATOM 2213 C C . GLU B 1 37 ? 2.227 -24.453 -1.833 1 98.5 37 GLU B C 1
ATOM 2215 O O . GLU B 1 37 ? 1.756 -24.125 -2.928 1 98.5 37 GLU B O 1
ATOM 2220 N N . VAL B 1 38 ? 1.746 -24 -0.712 1 98.81 38 VAL B N 1
ATOM 2221 C CA . VAL B 1 38 ? 0.637 -23.047 -0.663 1 98.81 38 VAL B CA 1
ATOM 2222 C C . VAL B 1 38 ? 1.138 -21.688 -0.172 1 98.81 38 VAL B C 1
ATOM 2224 O O . VAL B 1 38 ? 1.866 -21.609 0.82 1 98.81 38 VAL B O 1
ATOM 2227 N N . VAL B 1 39 ? 0.837 -20.641 -0.852 1 98.94 39 VAL B N 1
ATOM 2228 C CA . VAL B 1 39 ? 1.207 -19.266 -0.501 1 98.94 39 VAL B CA 1
ATOM 2229 C C . VAL B 1 39 ? -0.037 -18.375 -0.492 1 98.94 39 VAL B C 1
ATOM 2231 O O . VAL B 1 39 ? -0.773 -18.328 -1.479 1 98.94 39 VAL B O 1
ATOM 2234 N N . VAL B 1 40 ? -0.318 -17.719 0.568 1 98.94 40 VAL B N 1
ATOM 2235 C CA . VAL B 1 40 ? -1.476 -16.828 0.706 1 98.94 40 VAL B CA 1
ATOM 2236 C C . VAL B 1 40 ? -1.021 -15.375 0.714 1 98.94 40 VAL B C 1
ATOM 2238 O O . VAL B 1 40 ? -0.206 -14.977 1.549 1 98.94 40 VAL B O 1
ATOM 2241 N N . ALA B 1 41 ? -1.528 -14.633 -0.22 1 98.94 41 ALA B N 1
ATOM 2242 C CA . ALA B 1 41 ? -1.212 -13.211 -0.344 1 98.94 41 ALA B CA 1
ATOM 2243 C C . ALA B 1 41 ? -2.354 -12.344 0.181 1 98.94 41 ALA B C 1
ATOM 2245 O O . ALA B 1 41 ? -3.527 -12.648 -0.049 1 98.94 41 ALA B O 1
ATOM 2246 N N . ALA B 1 42 ? -2.031 -11.312 0.853 1 98.88 42 ALA B N 1
ATOM 2247 C CA . ALA B 1 42 ? -3.023 -10.43 1.458 1 98.88 42 ALA B CA 1
ATOM 2248 C C . ALA B 1 42 ? -2.57 -8.977 1.397 1 98.88 42 ALA B C 1
ATOM 2250 O O . ALA B 1 42 ? -1.393 -8.695 1.163 1 98.88 42 ALA B O 1
ATOM 2251 N N . PRO B 1 43 ? -3.527 -8.023 1.568 1 98.81 43 PRO B N 1
ATOM 2252 C CA . PRO B 1 43 ? -3.121 -6.625 1.711 1 98.81 43 PRO B CA 1
ATOM 2253 C C . PRO B 1 43 ? -2.113 -6.414 2.838 1 98.81 43 PRO B C 1
ATOM 2255 O O . PRO B 1 43 ? -2.148 -7.129 3.844 1 98.81 43 PRO B O 1
ATOM 2258 N N . PHE B 1 44 ? -1.252 -5.395 2.662 1 98.94 44 PHE B N 1
ATOM 2259 C CA . PHE B 1 44 ? -0.135 -5.133 3.562 1 98.94 44 PHE B CA 1
ATOM 2260 C C . PHE B 1 44 ? -0.606 -5.09 5.012 1 98.94 44 PHE B C 1
ATOM 2262 O O . PHE B 1 44 ? 0.059 -5.621 5.902 1 98.94 44 PHE B O 1
ATOM 2269 N N . ILE B 1 45 ? -1.741 -4.504 5.254 1 98.94 45 ILE B N 1
ATOM 2270 C CA . ILE B 1 45 ? -2.182 -4.195 6.609 1 98.94 45 ILE B CA 1
ATOM 2271 C C . ILE B 1 45 ? -2.57 -5.484 7.332 1 98.94 45 ILE B C 1
ATOM 2273 O O . ILE B 1 45 ? -2.604 -5.527 8.562 1 98.94 45 ILE B O 1
ATOM 2277 N N . PHE B 1 46 ? -2.836 -6.566 6.621 1 98.94 46 PHE B N 1
ATOM 2278 C CA . PHE B 1 46 ? -3.238 -7.836 7.211 1 98.94 46 PHE B CA 1
ATOM 2279 C C . PHE B 1 46 ? -2.041 -8.773 7.352 1 98.94 46 PHE B C 1
ATOM 2281 O O . PHE B 1 46 ? -2.141 -9.828 7.98 1 98.94 46 PHE B O 1
ATOM 2288 N N . LEU B 1 47 ? -0.905 -8.422 6.781 1 98.94 47 LEU B N 1
ATOM 2289 C CA . LEU B 1 47 ? 0.22 -9.344 6.672 1 98.94 47 LEU B CA 1
ATOM 2290 C C . LEU B 1 47 ? 0.723 -9.758 8.047 1 98.94 47 LEU B C 1
ATOM 2292 O O . LEU B 1 47 ? 0.993 -10.938 8.289 1 98.94 47 LEU B O 1
ATOM 2296 N N . PRO B 1 48 ? 0.89 -8.789 8.992 1 98.81 48 PRO B N 1
ATOM 2297 C CA . PRO B 1 48 ? 1.348 -9.227 10.312 1 98.81 48 PRO B CA 1
ATOM 2298 C C . PRO B 1 48 ? 0.419 -10.258 10.953 1 98.81 48 PRO B C 1
ATOM 2300 O O . PRO B 1 48 ? 0.885 -11.266 11.492 1 98.81 48 PRO B O 1
ATOM 2303 N N . THR B 1 49 ? -0.89 -10.039 10.852 1 98.75 49 THR B N 1
ATOM 2304 C CA . THR B 1 49 ? -1.873 -10.969 11.398 1 98.75 49 THR B CA 1
ATOM 2305 C C . THR B 1 49 ? -1.811 -12.312 10.68 1 98.75 49 THR B C 1
ATOM 2307 O O . THR B 1 49 ? -1.817 -13.367 11.312 1 98.75 49 THR B O 1
ATOM 2310 N N . LEU B 1 50 ? -1.754 -12.227 9.359 1 98.81 50 LEU B N 1
ATOM 2311 C CA . LEU B 1 50 ? -1.701 -13.438 8.539 1 98.81 50 LEU B CA 1
ATOM 2312 C C . LEU B 1 50 ? -0.47 -14.266 8.883 1 98.81 50 LEU B C 1
ATOM 2314 O O . LEU B 1 50 ? -0.573 -15.477 9.102 1 98.81 50 LEU B O 1
ATOM 2318 N N . GLN B 1 51 ? 0.669 -13.625 8.922 1 98.75 51 GLN B N 1
ATOM 2319 C CA . GLN B 1 51 ? 1.918 -14.32 9.219 1 98.75 51 GLN B CA 1
ATOM 2320 C C . GLN B 1 51 ? 1.883 -14.945 10.609 1 98.75 51 GLN B C 1
ATOM 2322 O O . GLN B 1 51 ? 2.395 -16.047 10.812 1 98.75 51 GLN B O 1
ATOM 2327 N N . GLN B 1 52 ? 1.312 -14.258 11.531 1 98.62 52 GLN B N 1
ATOM 2328 C CA . GLN B 1 52 ? 1.262 -14.711 12.922 1 98.62 52 GLN B CA 1
ATOM 2329 C C . GLN B 1 52 ? 0.323 -15.906 13.078 1 98.62 52 GLN B C 1
ATOM 2331 O O . GLN B 1 52 ? 0.618 -16.844 13.82 1 98.62 52 GLN B O 1
ATOM 2336 N N . LYS B 1 53 ? -0.789 -15.906 12.367 1 98.81 53 LYS B N 1
ATOM 2337 C CA . LYS B 1 53 ? -1.879 -16.797 12.75 1 98.81 53 LYS B CA 1
ATOM 2338 C C . LYS B 1 53 ? -2.027 -17.938 11.742 1 98.81 53 LYS B C 1
ATOM 2340 O O . LYS B 1 53 ? -2.654 -18.953 12.039 1 98.81 53 LYS B O 1
ATOM 2345 N N . LEU B 1 54 ? -1.55 -17.766 10.547 1 98.81 54 LEU B N 1
ATOM 2346 C CA . LEU B 1 54 ? -1.661 -18.812 9.539 1 98.81 54 LEU B CA 1
ATOM 2347 C C . LEU B 1 54 ? -0.827 -20.031 9.914 1 98.81 54 LEU B C 1
ATOM 2349 O O . LEU B 1 54 ? 0.249 -19.891 10.5 1 98.81 54 LEU B O 1
ATOM 2353 N N . ARG B 1 55 ? -1.285 -21.25 9.578 1 98.62 55 ARG B N 1
ATOM 2354 C CA . ARG B 1 55 ? -0.487 -22.453 9.766 1 98.62 55 ARG B CA 1
ATOM 2355 C C . ARG B 1 55 ? 0.908 -22.281 9.172 1 98.62 55 ARG B C 1
ATOM 2357 O O . ARG B 1 55 ? 1.076 -21.625 8.148 1 98.62 55 ARG B O 1
ATOM 2364 N N . LYS B 1 56 ? 1.924 -22.828 9.789 1 97.56 56 LYS B N 1
ATOM 2365 C CA . LYS B 1 56 ? 3.32 -22.516 9.5 1 97.56 56 LYS B CA 1
ATOM 2366 C C . LYS B 1 56 ? 3.805 -23.234 8.25 1 97.56 56 LYS B C 1
ATOM 2368 O O . LYS B 1 56 ? 4.82 -22.859 7.664 1 97.56 56 LYS B O 1
ATOM 2373 N N . ASP B 1 57 ? 3.137 -24.281 7.816 1 97.88 57 ASP B N 1
ATOM 2374 C CA . ASP B 1 57 ? 3.553 -24.984 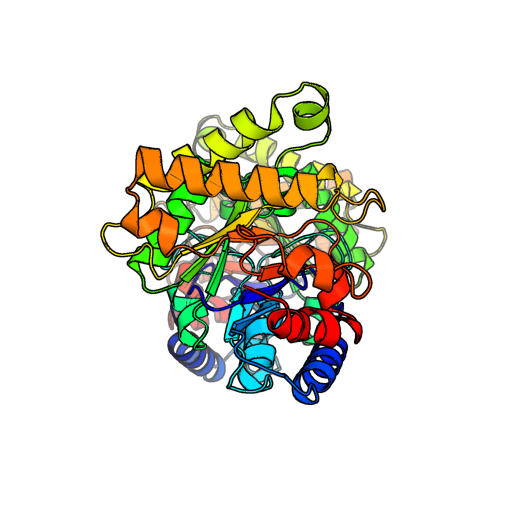6.609 1 97.88 57 ASP B CA 1
ATOM 2375 C C . ASP B 1 57 ? 3.068 -24.266 5.355 1 97.88 57 ASP B C 1
ATOM 2377 O O . ASP B 1 57 ? 3.439 -24.625 4.238 1 97.88 57 ASP B O 1
ATOM 2381 N N . TRP B 1 58 ? 2.168 -23.312 5.473 1 98.62 58 TRP B N 1
ATOM 2382 C CA . TRP B 1 58 ? 1.813 -22.422 4.375 1 98.62 58 TRP B CA 1
ATOM 2383 C C . TRP B 1 58 ? 2.617 -21.125 4.449 1 98.62 58 TRP B C 1
ATOM 2385 O O . TRP B 1 58 ? 2.988 -20.672 5.535 1 98.62 58 TRP B O 1
ATOM 2395 N N . LYS B 1 59 ? 2.9 -20.562 3.35 1 98.81 59 LYS B N 1
ATOM 2396 C CA . LYS B 1 59 ? 3.689 -19.328 3.297 1 98.81 59 LYS B CA 1
ATOM 2397 C C . LYS B 1 59 ? 2.801 -18.109 3.055 1 98.81 59 LYS B C 1
ATOM 2399 O O . LYS B 1 59 ? 1.645 -18.25 2.648 1 98.81 59 LYS B O 1
ATOM 2404 N N . VAL B 1 60 ? 3.35 -16.969 3.404 1 98.94 60 VAL B N 1
ATOM 2405 C CA . VAL B 1 60 ? 2.643 -15.703 3.258 1 98.94 60 VAL B CA 1
ATOM 2406 C C . VAL B 1 60 ? 3.312 -14.859 2.174 1 98.94 60 VAL B C 1
ATOM 2408 O O . VAL B 1 60 ? 4.539 -14.875 2.035 1 98.94 60 VAL B O 1
ATOM 2411 N N . SER B 1 61 ? 2.496 -14.133 1.437 1 98.94 61 SER B N 1
ATOM 2412 C CA . SER B 1 61 ? 2.988 -13.242 0.391 1 98.94 61 SER B CA 1
ATOM 2413 C C . SER B 1 61 ? 2.373 -11.852 0.512 1 98.94 61 SER B C 1
ATOM 2415 O O . SER B 1 61 ? 1.185 -11.719 0.816 1 98.94 61 SER B O 1
ATOM 2417 N N . ALA B 1 62 ? 3.221 -10.859 0.285 1 98.94 62 ALA B N 1
ATOM 2418 C CA . ALA B 1 62 ? 2.68 -9.539 -0.025 1 98.94 62 ALA B CA 1
ATOM 2419 C C . ALA B 1 62 ? 2.098 -9.5 -1.435 1 98.94 62 ALA B C 1
ATOM 2421 O O . ALA B 1 62 ? 2.318 -10.422 -2.229 1 98.94 62 ALA B O 1
ATOM 2422 N N . GLU B 1 63 ? 1.323 -8.492 -1.716 1 98.94 63 GLU B N 1
ATOM 2423 C CA . GLU B 1 63 ? 0.698 -8.344 -3.027 1 98.94 63 GLU B CA 1
ATOM 2424 C C . GLU B 1 63 ? 1.43 -7.309 -3.875 1 98.94 63 GLU B C 1
ATOM 2426 O O . GLU B 1 63 ? 1.003 -6.996 -4.988 1 98.94 63 GLU B O 1
ATOM 2431 N N . ASN B 1 64 ? 2.439 -6.746 -3.291 1 98.5 64 ASN B N 1
ATOM 2432 C CA . ASN B 1 64 ? 3.24 -5.688 -3.895 1 98.5 64 ASN B CA 1
ATOM 2433 C C . ASN B 1 64 ? 4.484 -5.383 -3.066 1 98.5 64 ASN B C 1
ATOM 2435 O O . ASN B 1 64 ? 4.602 -5.832 -1.926 1 98.5 64 ASN B O 1
ATOM 2439 N N . VAL B 1 65 ? 5.438 -4.664 -3.719 1 98.75 65 VAL B N 1
ATOM 2440 C CA . VAL B 1 65 ? 6.617 -4.195 -3 1 98.75 65 VAL B CA 1
ATOM 2441 C C . VAL B 1 65 ? 7.262 -3.039 -3.758 1 98.75 65 VAL B C 1
ATOM 2443 O O . VAL B 1 65 ? 7.074 -2.9 -4.969 1 98.75 65 VAL B O 1
ATOM 2446 N N . PHE B 1 66 ? 7.992 -2.221 -3.074 1 98.31 66 PHE B N 1
ATOM 2447 C CA . PHE B 1 66 ? 8.625 -1.063 -3.697 1 98.31 66 PHE B CA 1
ATOM 2448 C C . PHE B 1 66 ? 10.047 -1.396 -4.141 1 98.31 66 PHE B C 1
ATOM 2450 O O . PHE B 1 66 ? 10.539 -2.492 -3.881 1 98.31 66 PHE B O 1
ATOM 2457 N N . THR B 1 67 ? 10.734 -0.451 -4.832 1 98.12 67 THR B N 1
ATOM 2458 C CA . THR B 1 67 ? 11.992 -0.705 -5.527 1 98.12 67 THR B CA 1
ATOM 2459 C C . THR B 1 67 ? 13.18 -0.269 -4.672 1 98.12 67 THR B C 1
ATOM 2461 O O . THR B 1 67 ? 14.336 -0.467 -5.055 1 98.12 67 THR B O 1
ATOM 2464 N N . LYS B 1 68 ? 12.922 0.4 -3.516 1 98 68 LYS B N 1
ATOM 2465 C CA . LYS B 1 68 ? 13.969 0.921 -2.643 1 98 68 LYS B CA 1
ATOM 2466 C C . LYS B 1 68 ? 13.852 0.344 -1.235 1 98 68 LYS B C 1
ATOM 2468 O O . LYS B 1 68 ? 12.773 -0.091 -0.826 1 98 68 LYS B O 1
ATOM 2473 N N . PRO B 1 69 ? 14.984 0.351 -0.511 1 98.44 69 PRO B N 1
ATOM 2474 C CA . PRO B 1 69 ? 14.938 -0.268 0.816 1 98.44 69 PRO B CA 1
ATOM 2475 C C . PRO B 1 69 ? 14.18 0.574 1.836 1 98.44 69 PRO B C 1
ATOM 2477 O O . PRO B 1 69 ? 13.711 0.049 2.852 1 98.44 69 PRO B O 1
ATOM 2480 N N . ASN B 1 70 ? 14.18 1.891 1.712 1 98.38 70 ASN B N 1
ATOM 2481 C CA . ASN B 1 70 ? 13.484 2.865 2.545 1 98.38 70 ASN B CA 1
ATOM 2482 C C . ASN B 1 70 ? 13.656 4.285 2.006 1 98.38 70 ASN B C 1
ATOM 2484 O O . ASN B 1 70 ? 14.391 4.504 1.044 1 98.38 70 ASN B O 1
ATOM 2488 N N . GLY B 1 71 ? 12.906 5.258 2.592 1 97.31 71 GLY B N 1
ATOM 2489 C CA . GLY B 1 71 ? 13.18 6.645 2.24 1 97.31 71 GLY B CA 1
ATOM 2490 C C . GLY B 1 71 ? 11.93 7.445 1.951 1 97.31 71 GLY B C 1
ATOM 2491 O O . GLY B 1 71 ? 10.875 7.199 2.549 1 97.31 71 GLY B O 1
ATOM 2492 N N . ALA B 1 72 ? 12.086 8.469 1.074 1 96.06 72 ALA B N 1
ATOM 2493 C CA . ALA B 1 72 ? 11.047 9.453 0.783 1 96.06 72 ALA B CA 1
ATOM 2494 C C . ALA B 1 72 ? 10.039 8.898 -0.223 1 96.06 72 ALA B C 1
ATOM 2496 O O . ALA B 1 72 ? 9.906 9.43 -1.329 1 96.06 72 ALA B O 1
ATOM 2497 N N . PHE B 1 73 ? 9.32 7.871 0.26 1 97.44 73 PHE B N 1
ATOM 2498 C CA . PHE B 1 73 ? 8.297 7.203 -0.534 1 97.44 73 PHE B CA 1
ATOM 2499 C C . PHE B 1 73 ? 7.047 6.945 0.299 1 97.44 73 PHE B C 1
ATOM 2501 O O . PHE B 1 73 ? 6.773 5.805 0.682 1 97.44 73 PHE B O 1
ATOM 2508 N N . THR B 1 74 ? 6.297 8.008 0.507 1 98.12 74 THR B N 1
ATOM 2509 C CA . THR B 1 74 ? 5.121 7.977 1.369 1 98.12 74 THR B CA 1
ATOM 2510 C C . THR B 1 74 ? 4.156 6.883 0.927 1 98.12 74 THR B C 1
ATOM 2512 O O . THR B 1 74 ? 3.771 6.82 -0.243 1 98.12 74 THR B O 1
ATOM 2515 N N . GLY B 1 75 ? 3.855 5.965 1.821 1 97.5 75 GLY B N 1
ATOM 2516 C CA . GLY B 1 75 ? 2.822 4.969 1.586 1 97.5 75 GLY B CA 1
ATOM 2517 C C . GLY B 1 75 ? 3.363 3.668 1.023 1 97.5 75 GLY B C 1
ATOM 2518 O O . GLY B 1 75 ? 2.646 2.668 0.957 1 97.5 75 GLY B O 1
ATOM 2519 N N . GLU B 1 76 ? 4.613 3.637 0.655 1 98.25 76 GLU B N 1
ATOM 2520 C CA . GLU B 1 76 ? 5.172 2.434 0.048 1 98.25 76 GLU B CA 1
ATOM 2521 C C . GLU B 1 76 ? 5.688 1.469 1.111 1 98.25 76 GLU B C 1
ATOM 2523 O O . GLU B 1 76 ? 6.109 1.892 2.189 1 98.25 76 GLU B O 1
ATOM 2528 N N . VAL B 1 77 ? 5.586 0.233 0.832 1 98.88 77 VAL B N 1
ATOM 2529 C CA . VAL B 1 77 ? 6.109 -0.845 1.663 1 98.88 77 VAL B CA 1
ATOM 2530 C C . VAL B 1 77 ? 7.289 -1.512 0.96 1 98.88 77 VAL B C 1
ATOM 2532 O O . VAL B 1 77 ? 7.207 -1.85 -0.223 1 98.88 77 VAL B O 1
ATOM 2535 N N . THR B 1 78 ? 8.375 -1.697 1.671 1 98.88 78 THR B N 1
ATOM 2536 C CA . THR B 1 78 ? 9.641 -2.088 1.048 1 98.88 78 THR B CA 1
ATOM 2537 C C . THR B 1 78 ? 10.008 -3.52 1.424 1 98.88 78 THR B C 1
ATOM 2539 O O . THR B 1 78 ? 9.398 -4.105 2.32 1 98.88 78 THR B O 1
ATOM 2542 N N . VAL B 1 79 ? 11.016 -4.047 0.718 1 98.88 79 VAL B N 1
ATOM 2543 C CA . VAL B 1 79 ? 11.453 -5.426 0.908 1 98.88 79 VAL B CA 1
ATOM 2544 C C . VAL B 1 79 ? 11.914 -5.629 2.35 1 98.88 79 VAL B C 1
ATOM 2546 O O . VAL B 1 79 ? 11.469 -6.559 3.025 1 98.88 79 VAL B O 1
ATOM 2549 N N . PRO B 1 80 ? 12.773 -4.742 2.939 1 98.88 80 PRO B N 1
ATOM 2550 C CA . PRO B 1 80 ? 13.195 -4.965 4.324 1 98.88 80 PRO B CA 1
ATOM 2551 C C . PRO B 1 80 ? 12.023 -4.961 5.305 1 98.88 80 PRO B C 1
ATOM 2553 O O . PRO B 1 80 ? 12.023 -5.723 6.273 1 98.88 80 PRO B O 1
ATOM 2556 N N . MET B 1 81 ? 11.016 -4.117 5.082 1 98.94 81 MET B N 1
ATOM 2557 C CA . MET B 1 81 ? 9.836 -4.086 5.949 1 98.94 81 MET B CA 1
ATOM 2558 C C . MET B 1 81 ? 9.125 -5.438 5.949 1 98.94 81 MET B C 1
ATOM 2560 O O . MET B 1 81 ? 8.859 -6.004 7.012 1 98.94 81 MET B O 1
ATOM 2564 N N . ILE B 1 82 ? 8.852 -5.895 4.734 1 98.94 82 ILE B N 1
ATOM 2565 C CA . ILE B 1 82 ? 8.117 -7.148 4.578 1 98.94 82 ILE B CA 1
ATOM 2566 C C . ILE B 1 82 ? 8.914 -8.289 5.207 1 98.94 82 ILE B C 1
ATOM 2568 O O . ILE B 1 82 ? 8.359 -9.102 5.957 1 98.94 82 ILE B O 1
ATOM 2572 N N . LYS B 1 83 ? 10.164 -8.328 4.953 1 98.81 83 LYS B N 1
ATOM 2573 C CA . LYS B 1 83 ? 11.023 -9.398 5.445 1 98.81 83 LYS B CA 1
ATOM 2574 C C . LYS B 1 83 ? 11.141 -9.352 6.969 1 98.81 83 LYS B C 1
ATOM 2576 O O . LYS B 1 83 ? 11.32 -10.391 7.613 1 98.81 83 LYS B O 1
ATOM 2581 N N . SER B 1 84 ? 11.039 -8.203 7.543 1 98.88 84 SER B N 1
ATOM 2582 C CA . SER B 1 84 ? 11.156 -8.078 8.992 1 98.88 84 SER B CA 1
ATOM 2583 C C . SER B 1 84 ? 10.008 -8.781 9.703 1 98.88 84 SER B C 1
ATOM 2585 O O . SER B 1 84 ? 10.078 -9.039 10.906 1 98.88 84 SER B O 1
ATOM 2587 N N . PHE B 1 85 ? 8.938 -9.125 8.984 1 98.75 85 PHE B N 1
ATOM 2588 C CA . PHE B 1 85 ? 7.84 -9.898 9.547 1 98.75 85 PHE B CA 1
ATOM 2589 C C . PHE B 1 85 ? 7.977 -11.375 9.195 1 98.75 85 PHE B C 1
ATOM 2591 O O . PHE B 1 85 ? 7.082 -12.172 9.477 1 98.75 85 PHE B O 1
ATOM 2598 N N . GLY B 1 86 ? 9.078 -11.742 8.531 1 98.62 86 GLY B N 1
ATOM 2599 C CA . GLY B 1 86 ? 9.328 -13.133 8.188 1 98.62 86 GLY B CA 1
ATOM 2600 C C . GLY B 1 86 ? 8.617 -13.57 6.922 1 98.62 86 GLY B C 1
ATOM 2601 O O . GLY B 1 86 ? 8.445 -14.766 6.684 1 98.62 86 GLY B O 1
ATOM 2602 N N . ILE B 1 87 ? 8.156 -12.617 6.148 1 98.81 87 ILE B N 1
ATOM 2603 C CA . ILE B 1 87 ? 7.445 -12.914 4.906 1 98.81 87 ILE B CA 1
ATOM 2604 C C . ILE B 1 87 ? 8.43 -12.969 3.744 1 98.81 87 ILE B C 1
ATOM 2606 O O . ILE B 1 87 ? 9.305 -12.102 3.623 1 98.81 87 ILE B O 1
ATOM 2610 N N . GLU B 1 88 ? 8.188 -13.883 2.824 1 97.56 88 GLU B N 1
ATOM 2611 C CA . GLU B 1 88 ? 9.273 -14.125 1.872 1 97.56 88 GLU B CA 1
ATOM 2612 C C . GLU B 1 88 ? 8.789 -13.945 0.435 1 97.56 88 GLU B C 1
ATOM 2614 O O . GLU B 1 88 ? 9.586 -13.984 -0.502 1 97.56 88 GLU B O 1
ATOM 2619 N N . TRP B 1 89 ? 7.508 -13.859 0.172 1 98.94 89 TRP B N 1
ATOM 2620 C CA . TRP B 1 89 ? 6.965 -13.797 -1.181 1 98.94 89 TRP B CA 1
ATOM 2621 C C . TRP B 1 89 ? 6.32 -12.438 -1.444 1 98.94 89 TRP B C 1
ATOM 2623 O O . TRP B 1 89 ? 5.887 -11.766 -0.511 1 98.94 89 TRP B O 1
ATOM 2633 N N . THR B 1 90 ? 6.324 -12.055 -2.637 1 98.94 90 THR B N 1
ATOM 2634 C CA . THR B 1 90 ? 5.496 -10.938 -3.088 1 98.94 90 THR B CA 1
ATOM 2635 C C . THR B 1 90 ? 4.988 -11.18 -4.504 1 98.94 90 THR B C 1
ATOM 2637 O O . THR B 1 90 ? 5.691 -11.766 -5.332 1 98.94 90 THR B O 1
ATOM 2640 N N . ILE B 1 91 ? 3.803 -10.781 -4.75 1 98.94 91 ILE B N 1
ATOM 2641 C CA . ILE B 1 91 ? 3.238 -10.797 -6.094 1 98.94 91 ILE B CA 1
ATOM 2642 C C . ILE B 1 91 ? 3.629 -9.516 -6.836 1 98.94 91 ILE B C 1
ATOM 2644 O O . ILE B 1 91 ? 3.59 -8.43 -6.262 1 98.94 91 ILE B O 1
ATOM 2648 N N . LEU B 1 92 ? 4 -9.633 -8.07 1 98.81 92 LEU B N 1
ATOM 2649 C CA . LEU B 1 92 ? 4.289 -8.492 -8.938 1 98.81 92 LEU B CA 1
ATOM 2650 C C . LEU B 1 92 ? 3.576 -8.641 -10.281 1 98.81 92 LEU B C 1
ATOM 2652 O O . LEU B 1 92 ? 3.449 -9.75 -10.805 1 98.81 92 LEU B O 1
ATOM 2656 N N . GLY B 1 93 ? 3.053 -7.539 -10.797 1 98.25 93 GLY B N 1
ATOM 2657 C CA . GLY B 1 93 ? 2.584 -7.5 -12.172 1 98.25 93 GLY B CA 1
ATOM 2658 C C . GLY B 1 93 ? 1.142 -7.941 -12.328 1 98.25 93 GLY B C 1
ATOM 2659 O O . GLY B 1 93 ? 0.687 -8.219 -13.438 1 98.25 93 GLY B O 1
ATOM 2660 N N . HIS B 1 94 ? 0.448 -8.125 -11.242 1 98.5 94 HIS B N 1
ATOM 2661 C CA . HIS B 1 94 ? -0.964 -8.461 -11.391 1 98.5 94 HIS B CA 1
ATOM 2662 C C . HIS B 1 94 ? -1.682 -7.449 -12.273 1 98.5 94 HIS B C 1
ATOM 2664 O O . HIS B 1 94 ? -1.399 -6.25 -12.211 1 98.5 94 HIS B O 1
ATOM 2670 N N . SER B 1 95 ? -2.66 -7.902 -13.039 1 97.5 95 SER B N 1
ATOM 2671 C CA . SER B 1 95 ? -3.33 -7.105 -14.062 1 97.5 95 SER B CA 1
ATOM 2672 C C . SER B 1 95 ? -3.982 -5.867 -13.453 1 97.5 95 SER B C 1
ATOM 2674 O O . SER B 1 95 ? -3.971 -4.793 -14.055 1 97.5 95 SER B O 1
ATOM 2676 N N . GLU B 1 96 ? -4.488 -6.035 -12.266 1 96.56 96 GLU B N 1
ATOM 2677 C CA . GLU B 1 96 ? -5.168 -4.93 -11.602 1 96.56 96 GLU B CA 1
ATOM 2678 C C . GLU B 1 96 ? -4.211 -3.775 -11.328 1 96.56 96 GLU B C 1
ATOM 2680 O O . GLU B 1 96 ? -4.582 -2.607 -11.461 1 96.56 96 GLU B O 1
ATOM 2685 N N . ARG B 1 97 ? -3.006 -4.039 -10.953 1 97.06 97 ARG B N 1
ATOM 2686 C CA . ARG B 1 97 ? -2.023 -2.994 -10.688 1 97.06 97 ARG B CA 1
ATOM 2687 C C . ARG B 1 97 ? -1.507 -2.385 -11.984 1 97.06 97 ARG B C 1
ATOM 2689 O O . ARG B 1 97 ? -1.256 -1.179 -12.055 1 97.06 97 ARG B O 1
ATOM 2696 N N . ARG B 1 98 ? -1.372 -3.209 -13.047 1 96.56 98 ARG B N 1
ATOM 2697 C CA . ARG B 1 98 ? -0.991 -2.699 -14.359 1 96.56 98 ARG B CA 1
ATOM 2698 C C . ARG B 1 98 ? -2.039 -1.728 -14.898 1 96.56 98 ARG B C 1
ATOM 2700 O O . ARG B 1 98 ? -1.705 -0.62 -15.32 1 96.56 98 ARG B O 1
ATOM 2707 N N . ASP B 1 99 ? -3.293 -2.184 -14.82 1 95.06 99 ASP B N 1
ATOM 2708 C CA . ASP B 1 99 ? -4.371 -1.467 -15.492 1 95.06 99 ASP B CA 1
ATOM 2709 C C . ASP B 1 99 ? -4.824 -0.258 -14.68 1 95.06 99 ASP B C 1
ATOM 2711 O O . ASP B 1 99 ? -5.09 0.809 -15.234 1 95.06 99 ASP B O 1
ATOM 2715 N N . ILE B 1 100 ? -4.895 -0.436 -13.359 1 92.38 100 ILE B N 1
ATOM 2716 C CA . ILE B 1 100 ? -5.492 0.593 -12.516 1 92.38 100 ILE B CA 1
ATOM 2717 C C . ILE B 1 100 ? -4.406 1.533 -12 1 92.38 100 ILE B C 1
ATOM 2719 O O . ILE B 1 100 ? -4.574 2.754 -12.016 1 92.38 100 ILE B O 1
ATOM 2723 N N . LEU B 1 101 ? -3.275 0.958 -11.578 1 91.25 101 LEU B N 1
ATOM 2724 C CA . LEU B 1 101 ? -2.225 1.755 -10.953 1 91.25 101 LEU B CA 1
ATOM 2725 C C . LEU B 1 101 ? -1.106 2.053 -11.945 1 91.25 101 LEU B C 1
ATOM 2727 O O . LEU B 1 101 ? -0.09 2.648 -11.586 1 91.25 101 LEU B O 1
ATOM 2731 N N . LYS B 1 102 ? -1.227 1.577 -13.172 1 92.94 102 LYS B N 1
ATOM 2732 C CA . LYS B 1 102 ? -0.406 1.936 -14.328 1 92.94 102 LYS B CA 1
ATOM 2733 C C . LYS B 1 102 ? 1.044 1.503 -14.125 1 92.94 102 LYS B C 1
ATOM 2735 O O . LYS B 1 102 ? 1.97 2.215 -14.516 1 92.94 102 LYS B O 1
ATOM 2740 N N . GLU B 1 103 ? 1.228 0.439 -13.406 1 95.69 103 GLU B N 1
ATOM 2741 C CA . GLU B 1 103 ? 2.568 -0.135 -13.344 1 95.69 103 GLU B CA 1
ATOM 2742 C C . GLU B 1 103 ? 3.012 -0.67 -14.703 1 95.69 103 GLU B C 1
ATOM 2744 O O . GLU B 1 103 ? 2.318 -1.489 -15.305 1 95.69 103 GLU B O 1
ATOM 2749 N N . ASP B 1 104 ? 4.125 -0.215 -15.117 1 95.31 104 ASP B N 1
ATOM 2750 C CA . ASP B 1 104 ? 4.605 -0.667 -16.422 1 95.31 104 ASP B CA 1
ATOM 2751 C C . ASP B 1 104 ? 5.75 -1.666 -16.266 1 95.31 104 ASP B C 1
ATOM 2753 O O . ASP B 1 104 ? 6.172 -1.967 -15.148 1 95.31 104 ASP B O 1
ATOM 2757 N N . ASP B 1 105 ? 6.207 -2.133 -17.406 1 96.75 105 ASP B N 1
ATOM 2758 C CA . ASP B 1 105 ? 7.195 -3.207 -17.406 1 96.75 105 ASP B CA 1
ATOM 2759 C C . ASP B 1 105 ? 8.508 -2.746 -16.781 1 96.75 105 ASP B C 1
ATOM 2761 O O . ASP B 1 105 ? 9.188 -3.527 -16.109 1 96.75 105 ASP B O 1
ATOM 2765 N N . GLU B 1 106 ? 8.852 -1.509 -17.031 1 96.81 106 GLU B N 1
ATOM 2766 C CA . GLU B 1 106 ? 10.094 -0.984 -16.469 1 96.81 106 GLU B CA 1
ATOM 2767 C C . GLU B 1 106 ? 10.039 -0.941 -14.945 1 96.81 106 GLU B C 1
ATOM 2769 O O . GLU B 1 106 ? 10.984 -1.364 -14.273 1 96.81 106 GLU B O 1
ATOM 2774 N N . PHE B 1 107 ? 8.969 -0.392 -14.414 1 97.06 107 PHE B N 1
ATOM 2775 C CA . PHE B 1 107 ? 8.781 -0.335 -12.969 1 97.06 107 PHE B CA 1
ATOM 2776 C C . PHE B 1 107 ? 8.766 -1.735 -12.367 1 97.06 107 PHE B C 1
ATOM 2778 O O . PHE B 1 107 ? 9.391 -1.984 -11.336 1 97.06 107 PHE B O 1
ATOM 2785 N N . LEU B 1 108 ? 8.07 -2.662 -13.047 1 98.31 108 LEU B N 1
ATOM 2786 C CA . LEU B 1 108 ? 7.961 -4.035 -12.57 1 98.31 108 LEU B CA 1
ATOM 2787 C C . LEU B 1 108 ? 9.32 -4.73 -12.586 1 98.31 108 LEU B C 1
ATOM 2789 O O . LEU B 1 108 ? 9.641 -5.504 -11.688 1 98.31 108 LEU B O 1
ATOM 2793 N N . ALA B 1 109 ? 10.055 -4.453 -13.633 1 98.31 109 ALA B N 1
ATOM 2794 C CA . ALA B 1 109 ? 11.398 -5.008 -13.703 1 98.31 109 ALA B CA 1
ATOM 2795 C C . ALA B 1 109 ? 12.266 -4.523 -12.547 1 98.31 109 ALA B C 1
ATOM 2797 O O . ALA B 1 109 ? 13 -5.305 -11.938 1 98.31 109 ALA B O 1
ATOM 2798 N N . ALA B 1 110 ? 12.172 -3.285 -12.234 1 98.25 110 ALA B N 1
ATOM 2799 C CA . ALA B 1 110 ? 12.922 -2.717 -11.117 1 98.25 110 ALA B CA 1
ATOM 2800 C C . ALA B 1 110 ? 12.508 -3.35 -9.789 1 98.25 110 ALA B C 1
ATOM 2802 O O . ALA B 1 110 ? 13.352 -3.656 -8.945 1 98.25 110 ALA B O 1
ATOM 2803 N N . LYS B 1 111 ? 11.227 -3.539 -9.609 1 98.5 111 LYS B N 1
ATOM 2804 C CA . LYS B 1 111 ? 10.719 -4.18 -8.398 1 98.5 111 LYS B CA 1
ATOM 2805 C C . LYS B 1 111 ? 11.227 -5.613 -8.281 1 98.5 111 LYS B C 1
ATOM 2807 O O . LYS B 1 111 ? 11.672 -6.031 -7.207 1 98.5 111 LYS B O 1
ATOM 2812 N N . ALA B 1 112 ? 11.133 -6.332 -9.367 1 98.81 112 ALA B N 1
ATOM 2813 C CA . ALA B 1 112 ? 11.578 -7.723 -9.383 1 98.81 112 ALA B CA 1
ATOM 2814 C C . ALA B 1 112 ? 13.062 -7.832 -9.039 1 98.81 112 ALA B C 1
ATOM 2816 O O . ALA B 1 112 ? 13.453 -8.633 -8.18 1 98.81 112 ALA B O 1
ATOM 2817 N N . LYS B 1 113 ? 13.82 -7.031 -9.703 1 98.75 113 LYS B N 1
ATOM 2818 C CA . LYS B 1 113 ? 15.258 -7.039 -9.469 1 98.75 113 LYS B CA 1
ATOM 2819 C C . LYS B 1 113 ? 15.586 -6.754 -8 1 98.75 113 LYS B C 1
ATOM 2821 O O . LYS B 1 113 ? 16.328 -7.5 -7.371 1 98.75 113 LYS B O 1
ATOM 2826 N N . PHE B 1 114 ? 15.039 -5.723 -7.512 1 98.69 114 PHE B N 1
ATOM 2827 C CA . PHE B 1 114 ? 15.328 -5.328 -6.137 1 98.69 114 PHE B CA 1
ATOM 2828 C C . PHE B 1 114 ? 14.875 -6.406 -5.16 1 98.69 114 PHE B C 1
ATOM 2830 O O . PHE B 1 114 ? 15.602 -6.754 -4.227 1 98.69 114 PHE B O 1
ATOM 2837 N N . ALA B 1 115 ? 13.633 -6.922 -5.34 1 98.88 115 ALA B N 1
ATOM 2838 C CA . ALA B 1 115 ? 13.094 -7.957 -4.465 1 98.88 115 ALA B CA 1
ATOM 2839 C C . ALA B 1 115 ? 14 -9.18 -4.438 1 98.88 115 ALA B C 1
ATOM 2841 O O . ALA B 1 115 ? 14.383 -9.656 -3.365 1 98.88 115 ALA B O 1
ATOM 2842 N N . LEU B 1 116 ? 14.391 -9.641 -5.574 1 98.88 116 LEU B N 1
ATOM 2843 C CA . LEU B 1 116 ? 15.195 -10.852 -5.688 1 98.88 116 LEU B CA 1
ATOM 2844 C C . LEU B 1 116 ? 16.594 -10.633 -5.129 1 98.88 116 LEU B C 1
ATOM 2846 O O . LEU B 1 116 ? 17.141 -11.484 -4.422 1 98.88 116 LEU B O 1
ATOM 2850 N N . GLU B 1 117 ? 17.141 -9.484 -5.395 1 98.56 117 GLU B N 1
ATOM 2851 C CA . GLU B 1 117 ? 18.469 -9.164 -4.898 1 98.56 117 GLU B CA 1
ATOM 2852 C C . GLU B 1 117 ? 18.484 -9.07 -3.373 1 98.56 117 GLU B C 1
ATOM 2854 O O . GLU B 1 117 ? 19.531 -9.25 -2.746 1 98.56 117 GLU B O 1
ATOM 2859 N N . ASN B 1 118 ? 17.344 -8.812 -2.838 1 98.25 118 ASN B N 1
ATOM 2860 C CA . ASN B 1 118 ? 17.281 -8.641 -1.392 1 98.25 118 ASN B CA 1
ATOM 2861 C C . ASN B 1 118 ? 16.562 -9.805 -0.717 1 98.25 118 ASN B C 1
ATOM 2863 O O . ASN B 1 118 ? 16.016 -9.648 0.377 1 98.25 118 ASN B O 1
ATOM 2867 N N . GLY B 1 119 ? 16.453 -10.898 -1.343 1 98.12 119 GLY B N 1
ATOM 2868 C CA . GLY B 1 119 ? 16.125 -12.172 -0.707 1 98.12 119 GLY B CA 1
ATOM 2869 C C . GLY B 1 119 ? 14.641 -12.469 -0.698 1 98.12 119 GLY B C 1
ATOM 2870 O O . GLY B 1 119 ? 14.18 -13.328 0.055 1 98.12 119 GLY B O 1
ATOM 2871 N N . MET B 1 120 ? 13.883 -11.766 -1.446 1 98.56 120 MET B N 1
ATOM 2872 C CA . MET B 1 120 ? 12.461 -12.062 -1.583 1 98.56 120 MET B CA 1
ATOM 2873 C C . MET B 1 120 ? 12.203 -12.945 -2.799 1 98.56 120 MET B C 1
ATOM 2875 O O . MET B 1 120 ? 12.93 -12.875 -3.791 1 98.56 120 MET B O 1
ATOM 2879 N N . LYS B 1 121 ? 11.234 -13.797 -2.691 1 98.94 121 LYS B N 1
ATOM 2880 C CA . LYS B 1 121 ? 10.742 -14.562 -3.832 1 98.94 121 LYS B CA 1
ATOM 2881 C C . LYS B 1 121 ? 9.562 -13.852 -4.5 1 98.94 121 LYS B C 1
ATOM 2883 O O . LYS B 1 121 ? 8.836 -13.102 -3.85 1 98.94 121 LYS B O 1
ATOM 2888 N N . ILE B 1 122 ? 9.398 -14.086 -5.828 1 98.94 122 ILE B N 1
ATOM 2889 C CA . ILE B 1 122 ? 8.352 -13.328 -6.5 1 98.94 122 ILE B CA 1
ATOM 2890 C C . ILE B 1 122 ? 7.426 -14.281 -7.258 1 98.94 122 ILE B C 1
ATOM 2892 O O . ILE B 1 122 ? 7.867 -15.32 -7.738 1 98.94 122 ILE B O 1
ATOM 2896 N N . ILE B 1 123 ? 6.164 -14 -7.215 1 98.94 123 ILE B N 1
ATOM 2897 C CA . ILE B 1 123 ? 5.172 -14.492 -8.164 1 98.94 123 ILE B CA 1
ATOM 2898 C C . ILE B 1 123 ? 4.879 -13.414 -9.211 1 98.94 123 ILE B C 1
ATOM 2900 O O . ILE B 1 123 ? 4.234 -12.406 -8.906 1 98.94 123 ILE B O 1
ATOM 2904 N N . TYR B 1 124 ? 5.355 -13.602 -10.367 1 98.88 124 TYR B N 1
ATOM 2905 C CA . TYR B 1 124 ? 5.223 -12.602 -11.422 1 98.88 124 TYR B CA 1
ATOM 2906 C C . TYR B 1 124 ? 4.031 -12.906 -12.32 1 98.88 124 TYR B C 1
ATOM 2908 O O . TYR B 1 124 ? 3.973 -13.961 -12.953 1 98.88 124 TYR B O 1
ATOM 2916 N N . CYS B 1 125 ? 3.16 -11.961 -12.438 1 98.81 125 CYS B N 1
ATOM 2917 C CA . CYS B 1 125 ? 1.935 -12.148 -13.203 1 98.81 125 CYS B CA 1
ATOM 2918 C C . CYS B 1 125 ? 2.074 -11.57 -14.609 1 98.81 125 CYS B C 1
ATOM 2920 O O . CYS B 1 125 ? 2.66 -10.5 -14.781 1 98.81 125 CYS B O 1
ATOM 2922 N N . CYS B 1 126 ? 1.563 -12.25 -15.539 1 98.62 126 CYS B N 1
ATOM 2923 C CA . CYS B 1 126 ? 1.462 -11.805 -16.922 1 98.62 126 CYS B CA 1
ATOM 2924 C C . CYS B 1 126 ? 0.131 -12.227 -17.531 1 98.62 126 CYS B C 1
ATOM 2926 O O . CYS B 1 126 ? -0.536 -13.125 -17.016 1 98.62 126 CYS B O 1
ATOM 2928 N N . GLY B 1 127 ? -0.301 -11.602 -18.531 1 97.88 127 GLY B N 1
ATOM 2929 C CA . GLY B 1 127 ? -1.568 -11.922 -19.172 1 97.88 127 GLY B CA 1
ATOM 2930 C C . GLY B 1 127 ? -2.02 -10.875 -20.172 1 97.88 127 GLY B C 1
ATOM 2931 O O . GLY B 1 127 ? -1.559 -9.727 -20.125 1 97.88 127 GLY B O 1
ATOM 2932 N N . GLU B 1 128 ? -2.869 -11.289 -21.047 1 97.81 128 GLU B N 1
ATOM 2933 C CA . GLU B 1 128 ? -3.361 -10.398 -22.094 1 97.81 128 GLU B CA 1
ATOM 2934 C C . GLU B 1 128 ? -4.836 -10.062 -21.891 1 97.81 128 GLU B C 1
ATOM 2936 O O . GLU B 1 128 ? -5.555 -10.797 -21.203 1 97.81 128 GLU B O 1
ATOM 2941 N N . HIS B 1 129 ? -5.242 -8.977 -22.484 1 96.38 129 HIS B N 1
ATOM 2942 C CA . HIS B 1 129 ? -6.66 -8.641 -22.516 1 96.38 129 HIS B CA 1
ATOM 2943 C C . HIS B 1 129 ? -7.367 -9.383 -23.641 1 96.38 129 HIS B C 1
ATOM 2945 O O . HIS B 1 129 ? -6.727 -10.062 -24.453 1 96.38 129 HIS B O 1
ATOM 2951 N N . LEU B 1 130 ? -8.672 -9.273 -23.625 1 94.44 130 LEU B N 1
ATOM 2952 C CA . LEU B 1 130 ? -9.492 -9.945 -24.625 1 94.44 130 LEU B CA 1
ATOM 2953 C C . LEU B 1 130 ? -9.133 -9.469 -26.031 1 94.44 130 LEU B C 1
ATOM 2955 O O . LEU B 1 130 ? -9.172 -10.25 -26.984 1 94.44 130 LEU B O 1
ATOM 2959 N N . SER B 1 131 ? -8.773 -8.203 -26.172 1 96.12 131 SER B N 1
ATOM 2960 C CA . SER B 1 131 ? -8.453 -7.617 -27.469 1 96.12 131 SER B CA 1
ATOM 2961 C C . SER B 1 131 ? -7.266 -8.32 -28.109 1 96.12 131 SER B C 1
ATOM 2963 O O . SER B 1 131 ? -7.305 -8.656 -29.297 1 96.12 131 SER B O 1
ATOM 2965 N N . GLU B 1 132 ? -6.191 -8.586 -27.344 1 96.62 132 GLU B N 1
ATOM 2966 C CA . GLU B 1 132 ? -5.039 -9.312 -27.859 1 96.62 132 GLU B CA 1
ATOM 2967 C C . GLU B 1 132 ? -5.41 -10.742 -28.25 1 96.62 132 GLU B C 1
ATOM 2969 O O . GLU B 1 132 ? -4.926 -11.273 -29.25 1 96.62 132 GLU B O 1
ATOM 2974 N N . ARG B 1 133 ? -6.227 -11.391 -27.391 1 93.81 133 ARG B N 1
ATOM 2975 C CA . ARG B 1 133 ? -6.664 -12.758 -27.641 1 93.81 133 ARG B CA 1
ATOM 2976 C C . ARG B 1 133 ? -7.445 -12.859 -28.953 1 93.81 133 ARG B C 1
ATOM 2978 O O . ARG B 1 133 ? -7.16 -13.711 -29.781 1 93.81 133 ARG B O 1
ATOM 2985 N N . GLU B 1 134 ? -8.375 -11.984 -29.125 1 94.81 134 GLU B N 1
ATOM 2986 C CA . GLU B 1 134 ? -9.227 -11.984 -30.312 1 94.81 134 GLU B CA 1
ATOM 2987 C C . GLU B 1 134 ? -8.438 -11.641 -31.562 1 94.81 134 GLU B C 1
ATOM 2989 O O . GLU B 1 134 ? -8.758 -12.102 -32.656 1 94.81 134 GLU B O 1
ATOM 2994 N N . ALA B 1 135 ? -7.406 -10.906 -31.438 1 97.5 135 ALA B N 1
ATOM 2995 C CA . ALA B 1 135 ? -6.562 -10.5 -32.562 1 97.5 135 ALA B CA 1
ATOM 2996 C C . ALA B 1 135 ? -5.527 -11.578 -32.875 1 97.5 135 ALA B C 1
ATOM 2998 O O . ALA B 1 135 ? -4.707 -11.414 -33.781 1 97.5 135 ALA B O 1
ATOM 2999 N N . GLY B 1 136 ? -5.555 -12.648 -32.125 1 96.62 136 GLY B N 1
ATOM 3000 C CA . GLY B 1 136 ? -4.586 -13.711 -32.344 1 96.62 136 GLY B CA 1
ATOM 3001 C C . GLY B 1 136 ? -3.186 -13.344 -31.891 1 96.62 136 GLY B C 1
ATOM 3002 O O . GLY B 1 136 ? -2.203 -13.891 -32.406 1 96.62 136 GLY B O 1
ATOM 3003 N N . LYS B 1 137 ? -3.045 -12.398 -30.938 1 97.94 137 LYS B N 1
ATOM 3004 C CA . LYS B 1 137 ? -1.746 -11.867 -30.547 1 97.94 137 LYS B CA 1
ATOM 3005 C C . LYS B 1 137 ? -1.454 -12.18 -29.078 1 97.94 137 LYS B C 1
ATOM 3007 O O . LYS B 1 137 ? -0.579 -11.562 -28.469 1 97.94 137 LYS B O 1
ATOM 3012 N N . ALA B 1 138 ? -2.186 -13.102 -28.516 1 97.5 138 ALA B N 1
ATOM 3013 C CA . ALA B 1 138 ? -2.041 -13.414 -27.094 1 97.5 138 ALA B CA 1
ATOM 3014 C C . ALA B 1 138 ? -0.626 -13.891 -26.781 1 97.5 138 ALA B C 1
ATOM 3016 O O . ALA B 1 138 ? 0.018 -13.383 -25.859 1 97.5 138 ALA B O 1
ATOM 3017 N N . SER B 1 139 ? -0.141 -14.852 -27.578 1 98.19 139 SER B N 1
ATOM 3018 C CA . SER B 1 139 ? 1.186 -15.414 -27.344 1 98.19 139 SER B CA 1
ATOM 3019 C C . SER B 1 139 ? 2.268 -14.344 -27.469 1 98.19 139 SER B C 1
ATOM 3021 O O . SER B 1 139 ? 3.172 -14.273 -26.625 1 98.19 139 SER B O 1
ATOM 3023 N N . GLU B 1 140 ? 2.152 -13.508 -28.453 1 98.19 140 GLU B N 1
ATOM 3024 C CA . GLU B 1 140 ? 3.117 -12.43 -28.672 1 98.19 140 GLU B CA 1
ATOM 3025 C C . GLU B 1 140 ? 3.115 -11.445 -27.516 1 98.19 140 GLU B C 1
ATOM 3027 O O . GLU B 1 140 ? 4.176 -11.039 -27.031 1 98.19 140 GLU B O 1
ATOM 3032 N N . PHE B 1 141 ? 1.968 -11.07 -27.125 1 98.19 141 PHE B N 1
ATOM 3033 C CA . PHE B 1 141 ? 1.801 -10.086 -26.062 1 98.19 141 PHE B CA 1
ATOM 3034 C C . PHE B 1 141 ? 2.387 -10.594 -24.75 1 98.19 141 PHE B C 1
ATOM 3036 O O . PHE B 1 141 ? 3.182 -9.906 -24.109 1 98.19 141 PHE B O 1
ATOM 3043 N N . VAL B 1 142 ? 2.035 -11.773 -24.344 1 98.31 142 VAL B N 1
ATOM 3044 C CA . VAL B 1 142 ? 2.49 -12.359 -23.094 1 98.31 142 VAL B CA 1
ATOM 3045 C C . VAL B 1 142 ? 3.992 -12.625 -23.156 1 98.31 142 VAL B C 1
ATOM 3047 O O . VAL B 1 142 ? 4.719 -12.383 -22.203 1 98.31 142 VAL B O 1
ATOM 3050 N N . SER B 1 143 ? 4.453 -13.125 -24.281 1 98.31 143 SER B N 1
ATOM 3051 C CA . SER B 1 143 ? 5.883 -13.352 -24.469 1 98.31 143 SER B CA 1
ATOM 3052 C C . SER B 1 143 ? 6.684 -12.07 -24.25 1 98.31 143 SER B C 1
ATOM 3054 O O . SER B 1 143 ? 7.754 -12.094 -23.641 1 98.31 143 SER B O 1
ATOM 3056 N N . ALA B 1 144 ? 6.168 -11.008 -24.766 1 98.06 144 ALA B N 1
ATOM 3057 C CA . ALA B 1 144 ? 6.848 -9.719 -24.609 1 98.06 144 ALA B CA 1
ATOM 3058 C C . ALA B 1 144 ? 6.957 -9.328 -23.141 1 98.06 144 ALA B C 1
ATOM 3060 O O . ALA B 1 144 ? 7.98 -8.781 -22.719 1 98.06 144 ALA B O 1
ATOM 3061 N N . GLN B 1 145 ? 5.91 -9.539 -22.359 1 98.06 145 GLN B N 1
ATOM 3062 C CA . GLN B 1 145 ? 5.945 -9.258 -20.938 1 98.06 145 GLN B CA 1
ATOM 3063 C C . GLN B 1 145 ? 7.043 -10.062 -20.234 1 98.06 145 GLN B C 1
ATOM 3065 O O . GLN B 1 145 ? 7.801 -9.523 -19.438 1 98.06 145 GLN B O 1
ATOM 3070 N N . ILE B 1 146 ? 7.141 -11.328 -20.594 1 98.44 146 ILE B N 1
ATOM 3071 C CA . ILE B 1 146 ? 8.125 -12.227 -19.984 1 98.44 146 ILE B CA 1
ATOM 3072 C C . ILE B 1 146 ? 9.531 -11.797 -20.406 1 98.44 146 ILE B C 1
ATOM 3074 O O . ILE B 1 146 ? 10.43 -11.703 -19.562 1 98.44 146 ILE B O 1
ATOM 3078 N N . GLU B 1 147 ? 9.695 -11.531 -21.656 1 98 147 GLU B N 1
ATOM 3079 C CA . GLU B 1 147 ? 11 -11.156 -22.188 1 98 147 GLU B CA 1
ATOM 3080 C C . GLU B 1 147 ? 11.523 -9.891 -21.5 1 98 147 GLU B C 1
ATOM 3082 O O . GLU B 1 147 ? 12.727 -9.758 -21.266 1 98 147 GLU B O 1
ATOM 3087 N N . LYS B 1 148 ? 10.672 -9.008 -21.25 1 97.31 148 LYS B N 1
ATOM 3088 C CA . LYS B 1 148 ? 11.055 -7.75 -20.609 1 97.31 148 LYS B CA 1
ATOM 3089 C C . LYS B 1 148 ? 11.461 -7.973 -19.156 1 97.31 148 LYS B C 1
ATOM 3091 O O . LYS B 1 148 ? 12.266 -7.215 -18.609 1 97.31 148 LYS B O 1
ATOM 3096 N N . MET B 1 149 ? 10.938 -8.953 -18.516 1 98.06 149 MET B N 1
ATOM 3097 C CA . MET B 1 149 ? 11.203 -9.25 -17.125 1 98.06 149 MET B CA 1
ATOM 3098 C C . MET B 1 149 ? 12.516 -10.016 -16.969 1 98.06 149 MET B C 1
ATOM 3100 O O . MET B 1 149 ? 13.203 -9.883 -15.953 1 98.06 149 MET B O 1
ATOM 3104 N N . ILE B 1 150 ? 12.922 -10.797 -17.953 1 98.44 150 ILE B N 1
ATOM 3105 C CA . ILE B 1 150 ? 14.031 -11.742 -17.891 1 98.44 150 ILE B CA 1
ATOM 3106 C C . ILE B 1 150 ? 15.312 -11.016 -17.469 1 98.44 150 ILE B C 1
ATOM 3108 O O . ILE B 1 150 ? 16.016 -11.461 -16.562 1 98.44 150 ILE B O 1
ATOM 3112 N N . PRO B 1 151 ? 15.641 -9.797 -18.047 1 98 151 PRO B N 1
ATOM 3113 C CA . PRO B 1 151 ? 16.891 -9.133 -17.672 1 98 151 PRO B CA 1
ATOM 3114 C C . PRO B 1 151 ? 16.891 -8.664 -16.219 1 98 151 PRO B C 1
ATOM 3116 O O . PRO B 1 151 ? 17.953 -8.391 -15.656 1 98 151 PRO B O 1
ATOM 3119 N N . ALA B 1 152 ? 15.742 -8.586 -15.633 1 98.12 152 ALA B N 1
ATOM 3120 C CA . ALA B 1 152 ? 15.625 -8.078 -14.266 1 98.12 152 ALA B CA 1
ATOM 3121 C C . ALA B 1 152 ? 15.914 -9.18 -13.25 1 98.12 152 ALA B C 1
ATOM 3123 O O . ALA B 1 152 ? 16.109 -8.906 -12.062 1 98.12 152 ALA B O 1
ATOM 3124 N N . ILE B 1 153 ? 15.922 -10.406 -13.672 1 98.56 153 ILE B N 1
ATOM 3125 C CA . ILE B 1 153 ? 16.172 -11.523 -12.766 1 98.56 153 ILE B CA 1
ATOM 3126 C C . ILE B 1 153 ? 17.672 -11.742 -12.625 1 98.56 153 ILE B C 1
ATOM 3128 O O . ILE B 1 153 ? 18.344 -12.133 -13.586 1 98.56 153 ILE B O 1
ATOM 3132 N N . PRO B 1 154 ? 18.203 -11.531 -11.453 1 97.38 154 PRO B N 1
ATOM 3133 C CA . PRO B 1 154 ? 19.641 -11.734 -11.266 1 97.38 154 PRO B CA 1
ATOM 3134 C C . PRO B 1 154 ? 20.078 -13.172 -11.531 1 97.38 154 PRO B C 1
ATOM 3136 O O . PRO B 1 154 ? 19.281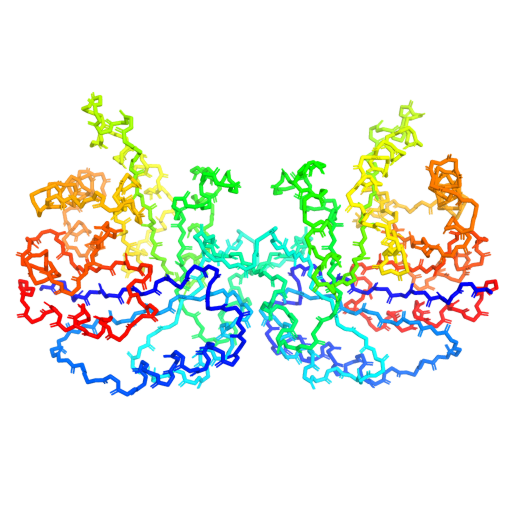 -14.102 -11.375 1 97.38 154 PRO B O 1
ATOM 3139 N N . ALA B 1 155 ? 21.344 -13.336 -11.906 1 94.19 155 ALA B N 1
ATOM 3140 C CA . ALA B 1 155 ? 21.906 -14.664 -12.141 1 94.19 155 ALA B CA 1
ATOM 3141 C C . ALA B 1 155 ? 21.719 -15.555 -10.914 1 94.19 155 ALA B C 1
ATOM 3143 O O . ALA B 1 155 ? 21.984 -15.125 -9.789 1 94.19 155 ALA B O 1
ATOM 3144 N N . GLY B 1 156 ? 21.219 -16.734 -11.148 1 96.19 156 GLY B N 1
ATOM 3145 C CA . GLY B 1 156 ? 21.109 -17.703 -10.078 1 96.19 156 GLY B CA 1
ATOM 3146 C C . GLY B 1 156 ? 19.844 -17.547 -9.25 1 96.19 156 GLY B C 1
ATOM 3147 O O . GLY B 1 156 ? 19.641 -18.266 -8.281 1 96.19 156 GLY B O 1
ATOM 3148 N N . LYS B 1 157 ? 18.938 -16.609 -9.594 1 98 157 LYS B N 1
ATOM 3149 C CA . LYS B 1 157 ? 17.797 -16.312 -8.734 1 98 157 LYS B CA 1
ATOM 3150 C C . LYS B 1 157 ? 16.516 -16.891 -9.312 1 98 157 LYS B C 1
ATOM 3152 O O . LYS B 1 157 ? 15.43 -16.672 -8.781 1 98 157 LYS B O 1
ATOM 3157 N N . TRP B 1 158 ? 16.531 -17.688 -10.312 1 98.06 158 TRP B N 1
ATOM 3158 C CA . TRP B 1 158 ? 15.344 -18.203 -10.984 1 98.06 158 TRP B CA 1
ATOM 3159 C C . TRP B 1 158 ? 14.594 -19.188 -10.086 1 98.06 158 TRP B C 1
ATOM 3161 O O . TRP B 1 158 ? 13.383 -19.391 -10.25 1 98.06 158 TRP B O 1
ATOM 3171 N N . ASP B 1 159 ? 15.289 -19.781 -9.117 1 97.38 159 ASP B N 1
ATOM 3172 C CA . ASP B 1 159 ? 14.633 -20.672 -8.172 1 97.38 159 ASP B CA 1
ATOM 3173 C C . ASP B 1 159 ? 13.664 -19.906 -7.266 1 97.38 159 ASP B C 1
ATOM 3175 O O . ASP B 1 159 ? 12.82 -20.516 -6.602 1 97.38 159 ASP B O 1
ATOM 3179 N N . ASP B 1 160 ? 13.781 -18.594 -7.203 1 98.56 160 ASP B N 1
ATOM 3180 C CA . ASP B 1 160 ? 12.961 -17.734 -6.352 1 98.56 160 ASP B CA 1
ATOM 3181 C C . ASP B 1 160 ? 11.852 -17.062 -7.16 1 98.56 160 ASP B C 1
ATOM 3183 O O . ASP B 1 160 ? 11.242 -16.094 -6.703 1 98.56 160 ASP B O 1
ATOM 3187 N N . VAL B 1 161 ? 11.594 -17.531 -8.375 1 98.81 161 VAL B N 1
ATOM 3188 C CA . VAL B 1 161 ? 10.633 -16.922 -9.281 1 98.81 161 VAL B CA 1
ATOM 3189 C C . VAL B 1 161 ? 9.562 -17.938 -9.672 1 98.81 161 VAL B C 1
ATOM 3191 O O . VAL B 1 161 ? 9.883 -19.047 -10.086 1 98.81 161 VAL B O 1
ATOM 3194 N N . VAL B 1 162 ? 8.367 -17.625 -9.461 1 98.88 162 VAL B N 1
ATOM 3195 C CA . VAL B 1 162 ? 7.191 -18.312 -10.008 1 98.88 162 VAL B CA 1
ATOM 3196 C C . VAL B 1 162 ? 6.469 -17.375 -10.984 1 98.88 162 VAL B C 1
ATOM 3198 O O . VAL B 1 162 ? 6.383 -16.172 -10.758 1 98.88 162 VAL B O 1
ATOM 3201 N N . ILE B 1 163 ? 5.977 -17.875 -12.078 1 98.94 163 ILE B N 1
ATOM 3202 C CA . ILE B 1 163 ? 5.262 -17.062 -13.062 1 98.94 163 ILE B CA 1
ATOM 3203 C C . ILE B 1 163 ? 3.787 -17.469 -13.078 1 98.94 163 ILE B C 1
ATOM 3205 O O . ILE B 1 163 ? 3.463 -18.656 -13.102 1 98.94 163 ILE B O 1
ATOM 3209 N N . ALA B 1 164 ? 2.941 -16.531 -13.008 1 98.88 164 ALA B N 1
ATOM 3210 C CA . ALA B 1 164 ? 1.503 -16.781 -13.062 1 98.88 164 ALA B CA 1
ATOM 3211 C C . ALA B 1 164 ? 0.886 -16.172 -14.312 1 98.88 164 ALA B C 1
ATOM 3213 O O . ALA B 1 164 ? 0.874 -14.945 -14.477 1 98.88 164 ALA B O 1
ATOM 3214 N N . TYR B 1 165 ? 0.382 -17.031 -15.172 1 98.75 165 TYR B N 1
ATOM 3215 C CA . TYR B 1 165 ? -0.382 -16.578 -16.328 1 98.75 165 TYR B CA 1
ATOM 3216 C C . TYR B 1 165 ? -1.84 -16.344 -15.969 1 98.75 165 TYR B C 1
ATOM 3218 O O . TYR B 1 165 ? -2.529 -17.25 -15.5 1 98.75 165 TYR B O 1
ATOM 3226 N N . GLU B 1 166 ? -2.189 -15.125 -16.172 1 97 166 GLU B N 1
ATOM 3227 C CA . GLU B 1 166 ? -3.555 -14.711 -15.859 1 97 166 GLU B CA 1
ATOM 3228 C C . GLU B 1 166 ? -4.215 -14.039 -17.062 1 97 166 GLU B C 1
ATOM 3230 O O . GLU B 1 166 ? -4.16 -12.812 -17.203 1 97 166 GLU B O 1
ATOM 3235 N N . PRO B 1 167 ? -4.922 -14.852 -17.922 1 97.06 167 PRO B N 1
ATOM 3236 C CA . PRO B 1 167 ? -5.699 -14.188 -18.969 1 97.06 167 PRO B CA 1
ATOM 3237 C C . PRO B 1 167 ? -6.742 -13.227 -18.406 1 97.06 167 PRO B C 1
ATOM 3239 O O . PRO B 1 167 ? -7.746 -13.656 -17.844 1 97.06 167 PRO B O 1
ATOM 3242 N N . ILE B 1 168 ? -6.52 -11.984 -18.594 1 96.12 168 ILE B N 1
ATOM 3243 C CA . ILE B 1 168 ? -7.289 -10.938 -17.938 1 96.12 168 ILE B CA 1
ATOM 3244 C C . ILE B 1 168 ? -8.766 -11.078 -18.297 1 96.12 168 ILE B C 1
ATOM 3246 O O . ILE B 1 168 ? -9.641 -10.836 -17.453 1 96.12 168 ILE B O 1
ATOM 3250 N N . TRP B 1 169 ? -9.078 -11.516 -19.484 1 93.25 169 TRP B N 1
ATOM 3251 C CA . TRP B 1 169 ? -10.438 -11.68 -19.984 1 93.25 169 TRP B CA 1
ATOM 3252 C C . TRP B 1 169 ? -11.156 -12.805 -19.25 1 93.25 169 TRP B C 1
ATOM 3254 O O . TRP B 1 169 ? -12.383 -12.93 -19.344 1 93.25 169 TRP B O 1
ATOM 3264 N N . ALA B 1 170 ? -10.484 -13.609 -18.547 1 89.38 170 ALA B N 1
ATOM 3265 C CA . ALA B 1 170 ? -11.07 -14.758 -17.875 1 89.38 170 ALA B CA 1
ATOM 3266 C C . ALA B 1 170 ? -11.156 -14.531 -16.359 1 89.38 170 ALA B C 1
ATOM 3268 O O . ALA B 1 170 ? -11.664 -15.375 -15.633 1 89.38 170 ALA B O 1
ATOM 3269 N N . ILE B 1 171 ? -10.672 -13.391 -15.875 1 85.06 171 ILE B N 1
ATOM 3270 C CA . ILE B 1 171 ? -10.656 -13.133 -14.438 1 85.06 171 ILE B CA 1
ATOM 3271 C C . ILE B 1 171 ? -12.023 -12.609 -13.992 1 85.06 171 ILE B C 1
ATOM 3273 O O . ILE B 1 171 ? -12.422 -11.508 -14.375 1 85.06 171 ILE B O 1
ATOM 3277 N N . GLY B 1 172 ? -12.758 -13.203 -13.273 1 74.5 172 GLY B N 1
ATOM 3278 C CA . GLY B 1 172 ? -14 -12.758 -12.648 1 74.5 172 GLY B CA 1
ATOM 3279 C C . GLY B 1 172 ? -15.102 -12.469 -13.648 1 74.5 172 GLY B C 1
ATOM 3280 O O . GLY B 1 172 ? -16.047 -11.758 -13.336 1 74.5 172 GLY B O 1
ATOM 3281 N N . THR B 1 173 ? -15.031 -12.727 -14.867 1 68.62 173 THR B N 1
ATOM 3282 C CA . THR B 1 173 ? -15.984 -12.352 -15.898 1 68.62 173 THR B CA 1
ATOM 3283 C C . THR B 1 173 ? -16.984 -13.477 -16.141 1 68.62 173 THR B C 1
ATOM 3285 O O . THR B 1 173 ? -18.031 -13.258 -16.75 1 68.62 173 THR B O 1
ATOM 3288 N N . GLY B 1 174 ? -16.719 -14.602 -15.625 1 68.81 174 GLY B N 1
ATOM 3289 C CA . GLY B 1 174 ? -17.547 -15.742 -15.961 1 68.81 174 GLY B CA 1
ATOM 3290 C C . GLY B 1 174 ? -17.109 -16.453 -17.234 1 68.81 174 GLY B C 1
ATOM 3291 O O . GLY B 1 174 ? -17.484 -17.594 -17.469 1 68.81 174 GLY B O 1
ATOM 3292 N N . LYS B 1 175 ? -16.344 -15.789 -18.078 1 77.81 175 LYS B N 1
ATOM 3293 C CA . LYS B 1 175 ? -15.711 -16.469 -19.203 1 77.81 175 LYS B CA 1
ATOM 3294 C C . LYS B 1 175 ? -14.539 -17.328 -18.75 1 77.81 175 LYS B C 1
ATOM 3296 O O . LYS B 1 175 ? -13.602 -16.812 -18.125 1 77.81 175 LYS B O 1
ATOM 3301 N N . VAL B 1 176 ? -14.625 -18.578 -18.969 1 80.81 176 VAL B N 1
ATOM 3302 C CA . VAL B 1 176 ? -13.617 -19.531 -18.5 1 80.81 176 VAL B CA 1
ATOM 3303 C C . VAL B 1 176 ? -12.773 -20.016 -19.688 1 80.81 176 VAL B C 1
ATOM 3305 O O . VAL B 1 176 ? -13.32 -20.438 -20.703 1 80.81 176 VAL B O 1
ATOM 3308 N N . ALA B 1 177 ? -11.516 -19.781 -19.547 1 86.69 177 ALA B N 1
ATOM 3309 C CA . ALA B 1 177 ? -10.609 -20.344 -20.547 1 86.69 177 ALA B CA 1
ATOM 3310 C C . ALA B 1 177 ? -10.664 -21.875 -20.547 1 86.69 177 ALA B C 1
ATOM 3312 O O . ALA B 1 177 ? -10.867 -22.484 -19.5 1 86.69 177 ALA B O 1
ATOM 3313 N N . SER B 1 178 ? -10.523 -22.438 -21.734 1 91.31 178 SER B N 1
ATOM 3314 C CA . SER B 1 178 ? -10.461 -23.891 -21.797 1 91.31 178 SER B CA 1
ATOM 3315 C C . SER B 1 178 ? -9.148 -24.422 -21.234 1 91.31 178 SER B C 1
ATOM 3317 O O . SER B 1 178 ? -8.172 -23.672 -21.125 1 91.31 178 SER B O 1
ATOM 3319 N N . THR B 1 179 ? -9.219 -25.656 -20.875 1 94.75 179 THR B N 1
ATOM 3320 C CA . THR B 1 179 ? -8 -26.312 -20.422 1 94.75 179 THR B CA 1
ATOM 3321 C C . THR B 1 179 ? -6.918 -26.25 -21.5 1 94.75 179 THR B C 1
ATOM 3323 O O . THR B 1 179 ? -5.734 -26.109 -21.188 1 94.75 179 THR B O 1
ATOM 3326 N N . GLN B 1 180 ? -7.34 -26.312 -22.688 1 95.19 180 GLN B N 1
ATOM 3327 C CA . GLN B 1 180 ? -6.406 -26.219 -23.812 1 95.19 180 GLN B CA 1
ATOM 3328 C C . GLN B 1 180 ? -5.766 -24.844 -23.875 1 95.19 180 GLN B C 1
ATOM 3330 O O . GLN B 1 180 ? -4.562 -24.719 -24.109 1 95.19 180 GLN B O 1
ATOM 3335 N N . ASP B 1 181 ? -6.582 -23.812 -23.688 1 94.81 181 ASP B N 1
ATOM 3336 C CA . ASP B 1 181 ? -6.062 -22.453 -23.656 1 94.81 181 ASP B CA 1
ATOM 3337 C C . ASP B 1 181 ? -5.012 -22.281 -22.562 1 94.81 181 ASP B C 1
ATOM 3339 O O . ASP B 1 181 ? -3.947 -21.703 -22.812 1 94.81 181 ASP B O 1
ATOM 3343 N N . ALA B 1 182 ? -5.336 -22.766 -21.406 1 96.94 182 ALA B N 1
ATOM 3344 C CA . ALA B 1 182 ? -4.422 -22.688 -20.281 1 96.94 182 ALA B CA 1
ATOM 3345 C C . ALA B 1 182 ? -3.107 -23.406 -20.578 1 96.94 182 ALA B C 1
ATOM 3347 O O . ALA B 1 182 ? -2.029 -22.844 -20.375 1 96.94 182 ALA B O 1
ATOM 3348 N N . GLN B 1 183 ? -3.197 -24.625 -21.109 1 97.81 183 GLN B N 1
ATOM 3349 C CA . GLN B 1 183 ? -2.021 -25.422 -21.438 1 97.81 183 GLN B CA 1
ATOM 3350 C C . GLN B 1 183 ? -1.171 -24.75 -22.5 1 97.81 183 GLN B C 1
ATOM 3352 O O . GLN B 1 183 ? 0.052 -24.672 -22.375 1 97.81 183 GLN B O 1
ATOM 3357 N N . GLU B 1 184 ? -1.817 -24.266 -23.469 1 97.62 184 GLU B N 1
ATOM 3358 C CA . GLU B 1 184 ? -1.113 -23.641 -24.578 1 97.62 184 GLU B CA 1
ATOM 3359 C C . GLU B 1 184 ? -0.305 -22.438 -24.125 1 97.62 184 GLU B C 1
ATOM 3361 O O . GLU B 1 184 ? 0.869 -22.297 -24.469 1 97.62 184 GLU B O 1
ATOM 3366 N N . MET B 1 185 ? -0.906 -21.578 -23.391 1 98.38 185 MET B N 1
ATOM 3367 C CA . MET B 1 185 ? -0.232 -20.344 -22.969 1 98.38 185 MET B CA 1
ATOM 3368 C C . MET B 1 185 ? 0.871 -20.641 -21.953 1 98.38 185 MET B C 1
ATOM 3370 O O . MET B 1 185 ? 1.931 -20.016 -21.984 1 98.38 185 MET B O 1
ATOM 3374 N N . CYS B 1 186 ? 0.622 -21.562 -21.047 1 98.62 186 CYS B N 1
ATOM 3375 C CA . CYS B 1 186 ? 1.678 -21.953 -20.109 1 98.62 186 CYS B CA 1
ATOM 3376 C C . CYS B 1 186 ? 2.861 -22.562 -20.859 1 98.62 186 CYS B C 1
ATOM 3378 O O . CYS B 1 186 ? 4.016 -22.312 -20.516 1 98.62 186 CYS B O 1
ATOM 3380 N N . LYS B 1 187 ? 2.566 -23.328 -21.891 1 98.69 187 LYS B N 1
ATOM 3381 C CA . LYS B 1 187 ? 3.631 -23.875 -22.719 1 98.69 187 LYS B CA 1
ATOM 3382 C C . LYS B 1 187 ? 4.391 -22.766 -23.438 1 98.69 187 LYS B C 1
ATOM 3384 O O . LYS B 1 187 ? 5.617 -22.828 -23.562 1 98.69 187 LYS B O 1
ATOM 3389 N N . VAL B 1 188 ? 3.691 -21.766 -23.969 1 98.69 188 VAL B N 1
ATOM 3390 C CA . VAL B 1 188 ? 4.316 -20.625 -24.641 1 98.69 188 VAL B CA 1
ATOM 3391 C C . VAL B 1 188 ? 5.316 -19.953 -23.703 1 98.69 188 VAL B C 1
ATOM 3393 O O . VAL B 1 188 ? 6.441 -19.641 -24.094 1 98.69 188 VAL B O 1
ATOM 3396 N N . ILE B 1 189 ? 4.953 -19.766 -22.438 1 98.81 189 ILE B N 1
ATOM 3397 C CA . ILE B 1 189 ? 5.816 -19.141 -21.438 1 98.81 189 ILE B CA 1
ATOM 3398 C C . ILE B 1 189 ? 7.047 -20.016 -21.203 1 98.81 189 ILE B C 1
ATOM 3400 O O . ILE B 1 189 ? 8.172 -19.516 -21.172 1 98.81 189 ILE B O 1
ATOM 3404 N N . ARG B 1 190 ? 6.832 -21.312 -21.047 1 98.75 190 ARG B N 1
ATOM 3405 C CA . ARG B 1 190 ? 7.949 -22.219 -20.828 1 98.75 190 ARG B CA 1
ATOM 3406 C C . ARG B 1 190 ? 8.898 -22.219 -22.016 1 98.75 190 ARG B C 1
ATOM 3408 O O . ARG B 1 190 ? 10.117 -22.25 -21.844 1 98.75 190 ARG B O 1
ATOM 3415 N N . ASP B 1 191 ? 8.344 -22.172 -23.219 1 98.69 191 ASP B N 1
ATOM 3416 C CA . ASP B 1 191 ? 9.148 -22.156 -24.438 1 98.69 191 ASP B CA 1
ATOM 3417 C C . ASP B 1 191 ? 10 -20.891 -24.516 1 98.69 191 ASP B C 1
ATOM 3419 O O . ASP B 1 191 ? 11.156 -20.938 -24.938 1 98.69 191 ASP B O 1
ATOM 3423 N N . ILE B 1 192 ? 9.43 -19.797 -24.156 1 98.38 192 ILE B N 1
ATOM 3424 C CA . ILE B 1 192 ? 10.172 -18.547 -24.188 1 98.38 192 ILE B CA 1
ATOM 3425 C C . ILE B 1 192 ? 11.32 -18.594 -23.188 1 98.38 192 ILE B C 1
ATOM 3427 O O . ILE B 1 192 ? 12.414 -18.109 -23.469 1 98.38 192 ILE B O 1
ATOM 3431 N N . LEU B 1 193 ? 11.109 -19.141 -22 1 98.5 193 LEU B N 1
ATOM 3432 C CA . LEU B 1 193 ? 12.172 -19.297 -21 1 98.5 193 LEU B CA 1
ATOM 3433 C C . LEU B 1 193 ? 13.281 -20.203 -21.547 1 98.5 193 LEU B C 1
ATOM 3435 O O . LEU B 1 193 ? 14.461 -19.891 -21.391 1 98.5 193 LEU B O 1
ATOM 3439 N N . ALA B 1 194 ? 12.844 -21.297 -22.203 1 98.56 194 ALA B N 1
ATOM 3440 C CA . ALA B 1 194 ? 13.828 -22.203 -22.766 1 98.56 194 ALA B CA 1
ATOM 3441 C C . ALA B 1 194 ? 14.688 -21.5 -23.812 1 98.56 194 ALA B C 1
ATOM 3443 O O . ALA B 1 194 ? 15.906 -21.656 -23.828 1 98.56 194 ALA B O 1
ATOM 3444 N N . ALA B 1 195 ? 14.07 -20.719 -24.594 1 98.38 195 ALA B N 1
ATOM 3445 C CA . ALA B 1 195 ? 14.742 -20.047 -25.719 1 98.38 195 ALA B CA 1
ATOM 3446 C C . ALA B 1 195 ? 15.648 -18.922 -25.234 1 98.38 195 ALA B C 1
ATOM 3448 O O . ALA B 1 195 ? 16.734 -18.719 -25.766 1 98.38 195 ALA B O 1
ATOM 3449 N N . LYS B 1 196 ? 15.188 -18.188 -24.219 1 97.94 196 LYS B N 1
ATOM 3450 C CA . LYS B 1 196 ? 15.859 -16.953 -23.875 1 97.94 196 LYS B CA 1
ATOM 3451 C C . LYS B 1 196 ? 16.781 -17.141 -22.672 1 97.94 196 LYS B C 1
ATOM 3453 O O . LYS B 1 196 ? 17.75 -16.406 -22.5 1 97.94 196 LYS B O 1
ATOM 3458 N N . VAL B 1 197 ? 16.484 -18.062 -21.812 1 97.75 197 VAL B N 1
ATOM 3459 C CA . VAL B 1 197 ? 17.25 -18.234 -20.578 1 97.75 197 VAL B CA 1
ATOM 3460 C C . VAL B 1 197 ? 17.984 -19.578 -20.609 1 97.75 197 VAL B C 1
ATOM 3462 O O . VAL B 1 197 ? 19.172 -19.641 -20.312 1 97.75 197 VAL B O 1
ATOM 3465 N N . GLY B 1 198 ? 17.297 -20.688 -20.938 1 97.88 198 GLY B N 1
ATOM 3466 C CA . GLY B 1 198 ? 17.875 -22.031 -21.016 1 97.88 198 GLY B CA 1
ATOM 3467 C C . GLY B 1 198 ? 16.891 -23.125 -20.625 1 97.88 198 GLY B C 1
ATOM 3468 O O . GLY B 1 198 ? 16 -22.891 -19.797 1 97.88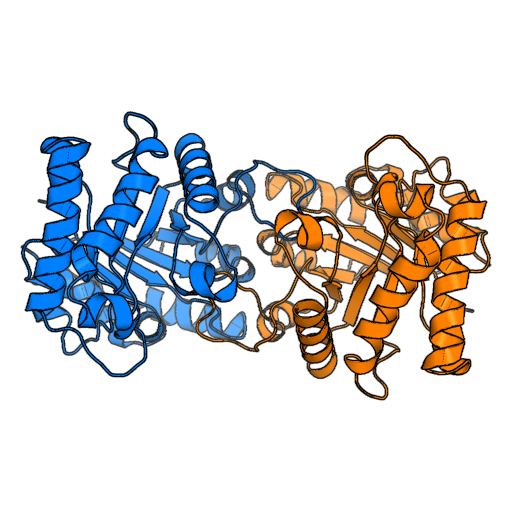 198 GLY B O 1
ATOM 3469 N N . ALA B 1 199 ? 17.094 -24.312 -21.141 1 98 199 ALA B N 1
ATOM 3470 C CA . ALA B 1 199 ? 16.203 -25.438 -20.938 1 98 199 ALA B CA 1
ATOM 3471 C C . ALA B 1 199 ? 16.141 -25.844 -19.469 1 98 199 ALA B C 1
ATOM 3473 O O . ALA B 1 199 ? 15.086 -26.234 -18.953 1 98 199 ALA B O 1
ATOM 3474 N N . ASP B 1 200 ? 17.281 -25.734 -18.828 1 97.44 200 ASP B N 1
ATOM 3475 C CA . ASP B 1 200 ? 17.344 -26.125 -17.422 1 97.44 200 ASP B CA 1
ATOM 3476 C C . ASP B 1 200 ? 16.422 -25.25 -16.578 1 97.44 200 ASP B C 1
ATOM 3478 O O . ASP B 1 200 ? 15.672 -25.75 -15.742 1 97.44 200 ASP B O 1
ATOM 3482 N N . ILE B 1 201 ? 16.484 -23.922 -16.828 1 97.44 201 ILE B N 1
ATOM 3483 C CA . ILE B 1 201 ? 15.656 -22.984 -16.094 1 97.44 201 ILE B CA 1
ATOM 3484 C C . ILE B 1 201 ? 14.188 -23.172 -16.484 1 97.44 201 ILE B C 1
ATOM 3486 O O . ILE B 1 201 ? 13.312 -23.203 -15.617 1 97.44 201 ILE B O 1
ATOM 3490 N N . ALA B 1 202 ? 13.852 -23.344 -17.734 1 98.12 202 ALA B N 1
ATOM 3491 C CA . ALA B 1 202 ? 12.484 -23.562 -18.203 1 98.12 202 ALA B CA 1
ATOM 3492 C C . ALA B 1 202 ? 11.859 -24.781 -17.531 1 98.12 202 ALA B C 1
ATOM 3494 O O . ALA B 1 202 ? 10.656 -24.797 -17.266 1 98.12 202 ALA B O 1
ATOM 3495 N N . ASN B 1 203 ? 12.688 -25.781 -17.266 1 97 203 ASN B N 1
ATOM 3496 C CA . ASN B 1 203 ? 12.195 -27.031 -16.688 1 97 203 ASN B CA 1
ATOM 3497 C C . ASN B 1 203 ? 11.961 -26.906 -15.188 1 97 203 ASN B C 1
ATOM 3499 O O . ASN B 1 203 ? 11.211 -27.688 -14.609 1 97 203 ASN B O 1
ATOM 3503 N N . LYS B 1 204 ? 12.586 -25.906 -14.586 1 96.94 204 LYS B N 1
ATOM 3504 C CA . LYS B 1 204 ? 12.523 -25.797 -13.133 1 96.94 204 LYS B CA 1
ATOM 3505 C C . LYS B 1 204 ? 11.484 -24.766 -12.703 1 96.94 204 LYS B C 1
ATOM 3507 O O . LYS B 1 204 ? 10.844 -24.922 -11.656 1 96.94 204 LYS B O 1
ATOM 3512 N N . VAL B 1 205 ? 11.352 -23.688 -13.438 1 98.44 205 VAL B N 1
ATOM 3513 C CA . VAL B 1 205 ? 10.461 -22.594 -13.062 1 98.44 205 VAL B CA 1
ATOM 3514 C C . VAL B 1 205 ? 9.016 -23.078 -13.062 1 98.44 205 VAL B C 1
ATOM 3516 O O . VAL B 1 205 ? 8.578 -23.75 -14 1 98.44 205 VAL B O 1
ATOM 3519 N N . ARG B 1 206 ? 8.312 -22.859 -12.031 1 98.75 206 ARG B N 1
ATOM 3520 C CA . ARG B 1 206 ? 6.898 -23.219 -11.953 1 98.75 206 ARG B CA 1
ATOM 3521 C C . ARG B 1 206 ? 6.027 -22.141 -12.609 1 98.75 206 ARG B C 1
ATOM 3523 O O . ARG B 1 206 ? 6.227 -20.953 -12.383 1 98.75 206 ARG B O 1
ATOM 3530 N N . ILE B 1 207 ? 5.117 -22.578 -13.453 1 98.88 207 ILE B N 1
ATOM 3531 C CA . ILE B 1 207 ? 4.184 -21.719 -14.172 1 98.88 207 ILE B CA 1
ATOM 3532 C C . ILE B 1 207 ? 2.756 -22 -13.719 1 98.88 207 ILE B C 1
ATOM 3534 O O . ILE B 1 207 ? 2.275 -23.141 -13.836 1 98.88 207 ILE B O 1
ATOM 3538 N N . LEU B 1 208 ? 2.139 -20.969 -13.195 1 98.88 208 LEU B N 1
ATOM 3539 C CA . LEU B 1 208 ? 0.795 -21.078 -12.633 1 98.88 208 LEU B CA 1
ATOM 3540 C C . LEU B 1 208 ? -0.248 -20.578 -13.625 1 98.88 208 LEU B C 1
ATOM 3542 O O . LEU B 1 208 ? 0.052 -19.719 -14.469 1 98.88 208 LEU B O 1
ATOM 3546 N N . TYR B 1 209 ? -1.4 -21.141 -13.461 1 98.31 209 TYR B N 1
ATOM 3547 C CA . TYR B 1 209 ? -2.564 -20.641 -14.18 1 98.31 209 TYR B CA 1
ATOM 3548 C C . TYR B 1 209 ? -3.516 -19.906 -13.234 1 98.31 209 TYR B C 1
ATOM 3550 O O . TYR B 1 209 ? -3.814 -20.406 -12.148 1 98.31 209 TYR B O 1
ATOM 3558 N N . GLY B 1 210 ? -3.949 -18.688 -13.625 1 96.31 210 GLY B N 1
ATOM 3559 C CA . GLY B 1 210 ? -4.781 -17.891 -12.742 1 96.31 210 GLY B CA 1
ATOM 3560 C C . GLY B 1 210 ? -6.031 -17.359 -13.422 1 96.31 210 GLY B C 1
ATOM 3561 O O . GLY B 1 210 ? -6.48 -16.25 -13.133 1 96.31 210 GLY B O 1
ATOM 3562 N N . GLY B 1 211 ? -6.633 -18.094 -14.344 1 93.44 211 GLY B N 1
ATOM 3563 C CA . GLY B 1 211 ? -7.855 -17.672 -15.008 1 93.44 211 GLY B CA 1
ATOM 3564 C C . GLY B 1 211 ? -9.078 -18.453 -14.562 1 93.44 211 GLY B C 1
ATOM 3565 O O . GLY B 1 211 ? -9.383 -19.5 -15.125 1 93.44 211 GLY B O 1
ATOM 3566 N N . SER B 1 212 ? -9.836 -17.938 -13.633 1 92 212 SER B N 1
ATOM 3567 C CA . SER B 1 212 ? -11.125 -18.469 -13.188 1 92 212 SER B CA 1
ATOM 3568 C C . SER B 1 212 ? -11.008 -19.938 -12.789 1 92 212 SER B C 1
ATOM 3570 O O . SER B 1 212 ? -11.805 -20.766 -13.234 1 92 212 SER B O 1
ATOM 3572 N N . VAL B 1 213 ? -9.977 -20.312 -12.109 1 95.5 213 VAL B N 1
ATOM 3573 C CA . VAL B 1 213 ? -9.852 -21.641 -11.531 1 95.5 213 VAL B CA 1
ATOM 3574 C C . VAL B 1 213 ? -10.883 -21.828 -10.422 1 95.5 213 VAL B C 1
ATOM 3576 O O . VAL B 1 213 ? -11.031 -20.969 -9.555 1 95.5 213 VAL B O 1
ATOM 3579 N N . LYS B 1 214 ? -11.633 -22.875 -10.492 1 93.88 214 LYS B N 1
ATOM 3580 C CA . LYS B 1 214 ? -12.688 -23.219 -9.555 1 93.88 214 LYS B CA 1
ATOM 3581 C C . LYS B 1 214 ? -12.578 -24.688 -9.133 1 93.88 214 LYS B C 1
ATOM 3583 O O . LYS B 1 214 ? -11.867 -25.469 -9.766 1 93.88 214 LYS B O 1
ATOM 3588 N N . PRO B 1 215 ? -13.281 -25.016 -8.086 1 96 215 PRO B N 1
ATOM 3589 C CA . PRO B 1 215 ? -13.258 -26.406 -7.633 1 96 215 PRO B CA 1
ATOM 3590 C C . PRO B 1 215 ? -13.719 -27.375 -8.711 1 96 215 PRO B C 1
ATOM 3592 O O . PRO B 1 215 ? -13.242 -28.516 -8.766 1 96 215 PRO B O 1
ATOM 3595 N N . ASN B 1 216 ? -14.539 -26.938 -9.555 1 94.44 216 ASN B N 1
ATOM 3596 C CA . ASN B 1 216 ? -15.133 -27.859 -10.516 1 94.44 216 ASN B CA 1
ATOM 3597 C C . ASN B 1 216 ? -14.266 -28.031 -11.758 1 94.44 216 ASN B C 1
ATOM 3599 O O . ASN B 1 216 ? -14.523 -28.891 -12.594 1 94.44 216 ASN B O 1
ATOM 3603 N N . ASN B 1 217 ? -13.227 -27.234 -11.922 1 95.25 217 ASN B N 1
ATOM 3604 C CA . ASN B 1 217 ? -12.391 -27.375 -13.109 1 95.25 217 ASN B CA 1
ATOM 3605 C C . ASN B 1 217 ? -10.914 -27.547 -12.742 1 95.25 217 ASN B C 1
ATOM 3607 O O . ASN B 1 217 ? -10.086 -27.812 -13.617 1 95.25 217 ASN B O 1
ATOM 3611 N N . CYS B 1 218 ? -10.508 -27.422 -11.484 1 97.38 218 CYS B N 1
ATOM 3612 C CA . CYS B 1 218 ? -9.117 -27.375 -11.047 1 97.38 218 CYS B CA 1
ATOM 3613 C C . CYS B 1 218 ? -8.414 -28.703 -11.328 1 97.38 218 CYS B C 1
ATOM 3615 O O . CYS B 1 218 ? -7.227 -28.734 -11.641 1 97.38 218 CYS B O 1
ATOM 3617 N N . ASN B 1 219 ? -9.148 -29.828 -11.258 1 97.69 219 ASN B N 1
ATOM 3618 C CA . ASN B 1 219 ? -8.516 -31.125 -11.469 1 97.69 219 ASN B CA 1
ATOM 3619 C C . ASN B 1 219 ? -8.055 -31.281 -12.914 1 97.69 219 ASN B C 1
ATOM 3621 O O . ASN B 1 219 ? -6.938 -31.75 -13.156 1 97.69 219 ASN B O 1
ATOM 3625 N N . GLU B 1 220 ? -8.898 -30.906 -13.812 1 97.19 220 GLU B N 1
ATOM 3626 C CA . GLU B 1 220 ? -8.539 -31 -15.227 1 97.19 220 GLU B CA 1
ATOM 3627 C C . GLU B 1 220 ? -7.383 -30.062 -15.562 1 97.19 220 GLU B C 1
ATOM 3629 O O . GLU B 1 220 ? -6.48 -30.422 -16.312 1 97.19 220 GLU B O 1
ATOM 3634 N N . LEU B 1 221 ? -7.426 -28.891 -15.047 1 97.69 221 LEU B N 1
ATOM 3635 C CA . LEU B 1 221 ? -6.359 -27.906 -15.266 1 97.69 221 LEU B CA 1
ATOM 3636 C C . LEU B 1 221 ? -5.047 -28.406 -14.672 1 97.69 221 LEU B C 1
ATOM 3638 O O . LEU B 1 221 ? -3.988 -28.266 -15.289 1 97.69 221 LEU B O 1
ATOM 3642 N N . ALA B 1 222 ? -5.121 -29.031 -13.477 1 97.88 222 ALA B N 1
ATOM 3643 C CA . ALA B 1 222 ? -3.934 -29.5 -12.773 1 97.88 222 ALA B CA 1
ATOM 3644 C C . ALA B 1 222 ? -3.24 -30.609 -13.57 1 97.88 222 ALA B C 1
ATOM 3646 O O . ALA B 1 222 ? -2.033 -30.812 -13.43 1 97.88 222 ALA B O 1
ATOM 3647 N N . ALA B 1 223 ? -3.988 -31.266 -14.406 1 97 223 ALA B N 1
ATOM 3648 C CA . ALA B 1 223 ? -3.467 -32.406 -15.172 1 97 223 ALA B CA 1
ATOM 3649 C C . ALA B 1 223 ? -2.711 -31.922 -16.406 1 97 223 ALA B C 1
ATOM 3651 O O . ALA B 1 223 ? -2.031 -32.719 -17.062 1 97 223 ALA B O 1
ATOM 3652 N N . CYS B 1 224 ? -2.838 -30.656 -16.75 1 97.19 224 CYS B N 1
ATOM 3653 C CA . CYS B 1 224 ? -2.125 -30.109 -17.906 1 97.19 224 CYS B CA 1
ATOM 3654 C C . CYS B 1 224 ? -0.62 -30.125 -17.672 1 97.19 224 CYS B C 1
ATOM 3656 O O . CYS B 1 224 ? -0.142 -29.688 -16.625 1 97.19 224 CYS B O 1
ATOM 3658 N N . PRO B 1 225 ? 0.159 -30.594 -18.609 1 96.62 225 PRO B N 1
ATOM 3659 C CA . PRO B 1 225 ? 1.594 -30.828 -18.422 1 96.62 225 PRO B CA 1
ATOM 3660 C C . PRO B 1 225 ? 2.352 -29.547 -18.062 1 96.62 225 PRO B C 1
ATOM 3662 O O . PRO B 1 225 ? 3.357 -29.609 -17.344 1 96.62 225 PRO B O 1
ATOM 3665 N N . ASP B 1 226 ? 1.911 -28.359 -18.547 1 98 226 ASP B N 1
ATOM 3666 C CA . ASP B 1 226 ? 2.699 -27.156 -18.312 1 98 226 ASP B CA 1
ATOM 3667 C C . ASP B 1 226 ? 2.051 -26.266 -17.25 1 98 226 ASP B C 1
ATOM 3669 O O . ASP B 1 226 ? 2.477 -25.125 -17.047 1 98 226 ASP B O 1
ATOM 3673 N N . VAL B 1 227 ? 0.998 -26.734 -16.641 1 98.19 227 VAL B N 1
ATOM 3674 C CA . VAL B 1 227 ? 0.391 -26.047 -15.5 1 98.19 227 VAL B CA 1
ATOM 3675 C C . VAL B 1 227 ? 0.937 -26.625 -14.195 1 98.19 227 VAL B C 1
ATOM 3677 O O . VAL B 1 227 ? 0.648 -27.781 -13.852 1 98.19 227 VAL B O 1
ATOM 3680 N N . ASP B 1 228 ? 1.688 -25.812 -13.523 1 98.56 228 ASP B N 1
ATOM 3681 C CA . ASP B 1 228 ? 2.365 -26.297 -12.32 1 98.56 228 ASP B CA 1
ATOM 3682 C C . ASP B 1 228 ? 1.637 -25.828 -11.055 1 98.56 228 ASP B C 1
ATOM 3684 O O . ASP B 1 228 ? 2.191 -25.891 -9.961 1 98.56 228 ASP B O 1
ATOM 3688 N N . GLY B 1 229 ? 0.44 -25.297 -11.18 1 98.62 229 GLY B N 1
ATOM 3689 C CA . GLY B 1 229 ? -0.344 -24.797 -10.055 1 98.62 229 GLY B CA 1
ATOM 3690 C C . GLY B 1 229 ? -1.26 -23.656 -10.422 1 98.62 229 GLY B C 1
ATOM 3691 O O . GLY B 1 229 ? -1.624 -23.484 -11.586 1 98.62 229 GLY B O 1
ATOM 3692 N N . PHE B 1 230 ? -1.671 -22.938 -9.375 1 98.69 230 PHE B N 1
ATOM 3693 C CA . PHE B 1 230 ? -2.703 -21.922 -9.609 1 98.69 230 PHE B CA 1
ATOM 3694 C C . PHE B 1 230 ? -2.432 -20.672 -8.781 1 98.69 230 PHE B C 1
ATOM 3696 O O . PHE B 1 230 ? -1.862 -20.75 -7.691 1 98.69 230 PHE B O 1
ATOM 3703 N N . LEU B 1 231 ? -2.734 -19.562 -9.258 1 98.62 231 LEU B N 1
ATOM 3704 C CA . LEU B 1 231 ? -2.939 -18.328 -8.508 1 98.62 231 LEU B CA 1
ATOM 3705 C C . LEU B 1 231 ? -4.387 -17.859 -8.617 1 98.62 231 LEU B C 1
ATOM 3707 O O . LEU B 1 231 ? -4.828 -17.422 -9.688 1 98.62 231 LEU B O 1
ATOM 3711 N N . VAL B 1 232 ? -5.117 -17.906 -7.531 1 97.5 232 VAL B N 1
ATOM 3712 C CA . VAL B 1 232 ? -6.559 -17.688 -7.598 1 97.5 232 VAL B CA 1
ATOM 3713 C C . VAL B 1 232 ? -6.945 -16.516 -6.691 1 97.5 232 VAL B C 1
ATOM 3715 O O . VAL B 1 232 ? -6.363 -16.344 -5.617 1 97.5 232 VAL B O 1
ATOM 3718 N N . GLY B 1 233 ? -7.91 -15.719 -7.121 1 96.31 233 GLY B N 1
ATOM 3719 C CA . GLY B 1 233 ? -8.406 -14.594 -6.348 1 96.31 233 GLY B CA 1
ATOM 3720 C C . GLY B 1 233 ? -9.625 -14.938 -5.512 1 96.31 233 GLY B C 1
ATOM 3721 O O . GLY B 1 233 ? -9.5 -15.5 -4.422 1 96.31 233 GLY B O 1
ATOM 3722 N N . GLY B 1 234 ? -10.828 -14.695 -6.062 1 94.62 234 GLY B N 1
ATOM 3723 C CA . GLY B 1 234 ? -12.086 -14.906 -5.359 1 94.62 234 GLY B CA 1
ATOM 3724 C C . GLY B 1 234 ? -12.211 -16.297 -4.77 1 94.62 234 GLY B C 1
ATOM 3725 O O . GLY B 1 234 ? -12.719 -16.469 -3.66 1 94.62 234 GLY B O 1
ATOM 3726 N N . ALA B 1 235 ? -11.773 -17.281 -5.398 1 95.31 235 ALA B N 1
ATOM 3727 C CA . ALA B 1 235 ? -11.875 -18.672 -4.949 1 95.31 235 ALA B CA 1
ATOM 3728 C C . ALA B 1 235 ? -11.086 -18.891 -3.662 1 95.31 235 ALA B C 1
ATOM 3730 O O . ALA B 1 235 ? -11.414 -19.781 -2.871 1 95.31 235 ALA B O 1
ATOM 3731 N N . SER B 1 236 ? -10.031 -18.109 -3.445 1 97.75 236 SER B N 1
ATOM 3732 C CA . SER B 1 236 ? -9.195 -18.281 -2.256 1 97.75 236 SER B CA 1
ATOM 3733 C C . SER B 1 236 ? -9.891 -17.719 -1.016 1 97.75 236 SER B C 1
ATOM 3735 O O . SER B 1 236 ? -9.422 -17.922 0.106 1 97.75 236 SER B O 1
ATOM 3737 N N . LEU B 1 237 ? -11.008 -17 -1.178 1 98.12 237 LEU B N 1
ATOM 3738 C CA . LEU B 1 237 ? -11.758 -16.406 -0.076 1 98.12 237 LEU B CA 1
ATOM 3739 C C . LEU B 1 237 ? -12.891 -17.312 0.371 1 98.12 237 LEU B C 1
ATOM 3741 O O . LEU B 1 237 ? -13.695 -16.938 1.226 1 98.12 237 LEU B O 1
ATOM 3745 N N . GLU B 1 238 ? -12.984 -18.5 -0.284 1 97.5 238 GLU B N 1
ATOM 3746 C CA . GLU B 1 238 ? -14.086 -19.438 -0.043 1 97.5 238 GLU B CA 1
ATOM 3747 C C . GLU B 1 238 ? -13.57 -20.812 0.332 1 97.5 238 GLU B C 1
ATOM 3749 O O . GLU B 1 238 ? -12.438 -21.172 0.005 1 97.5 238 GLU B O 1
ATOM 3754 N N . PRO B 1 239 ? -14.43 -21.625 0.956 1 97.62 239 PRO B N 1
ATOM 3755 C CA . PRO B 1 239 ? -14.008 -22.953 1.389 1 97.62 239 PRO B CA 1
ATOM 3756 C C . PRO B 1 239 ? -13.523 -23.828 0.229 1 97.62 239 PRO B C 1
ATOM 3758 O O . PRO B 1 239 ? -12.664 -24.688 0.417 1 97.62 239 PRO B O 1
ATOM 3761 N N . GLY B 1 240 ? -14.039 -23.594 -0.92 1 97.62 240 GLY B N 1
ATOM 3762 C CA . GLY B 1 240 ? -13.656 -24.359 -2.104 1 97.62 240 GLY B CA 1
ATOM 3763 C C . GLY B 1 240 ? -12.18 -24.219 -2.443 1 97.62 240 GLY B C 1
ATOM 3764 O O . GLY B 1 240 ? -11.656 -25 -3.238 1 97.62 240 GLY B O 1
ATOM 3765 N N . PHE B 1 241 ? -11.516 -23.281 -1.821 1 98.56 241 PHE B N 1
ATOM 3766 C CA . PHE B 1 241 ? -10.086 -23.094 -2.025 1 98.56 241 PHE B CA 1
ATOM 3767 C C . PHE B 1 241 ? -9.312 -24.359 -1.708 1 98.56 241 PHE B C 1
ATOM 3769 O O . PHE B 1 241 ? -8.328 -24.688 -2.381 1 98.56 241 PHE B O 1
ATOM 3776 N N . ILE B 1 242 ? -9.766 -25.078 -0.712 1 98.38 242 ILE B N 1
ATOM 3777 C CA . ILE B 1 242 ? -9.07 -26.266 -0.261 1 98.38 242 ILE B CA 1
ATOM 3778 C C . ILE B 1 242 ? -9.141 -27.344 -1.344 1 98.38 242 ILE B C 1
ATOM 3780 O O . ILE B 1 242 ? -8.188 -28.109 -1.535 1 98.38 242 ILE B O 1
ATOM 3784 N N . ASN B 1 243 ? -10.25 -27.406 -2.119 1 98 243 ASN B N 1
ATOM 3785 C CA . ASN B 1 243 ? -10.328 -28.312 -3.258 1 98 243 ASN B CA 1
ATOM 3786 C C . ASN B 1 243 ? -9.289 -27.969 -4.32 1 98 243 ASN B C 1
ATOM 3788 O O . ASN B 1 243 ? -8.719 -28.875 -4.941 1 98 243 ASN B O 1
ATOM 3792 N N . ILE B 1 244 ? -9.047 -26.719 -4.5 1 98.38 244 ILE B N 1
ATOM 3793 C CA . ILE B 1 244 ? -8.062 -26.266 -5.477 1 98.38 244 ILE B CA 1
ATOM 3794 C C . ILE B 1 244 ? -6.66 -26.641 -5.004 1 98.38 244 ILE B C 1
ATOM 3796 O O . ILE B 1 244 ? -5.855 -27.156 -5.785 1 98.38 244 ILE B O 1
ATOM 3800 N N . VAL B 1 245 ? -6.41 -26.438 -3.738 1 98.62 245 VAL B N 1
ATOM 3801 C CA . VAL B 1 245 ? -5.137 -26.828 -3.145 1 98.62 245 VAL B CA 1
ATOM 3802 C C . VAL B 1 245 ? -4.914 -28.328 -3.34 1 98.62 245 VAL B C 1
ATOM 3804 O O . VAL B 1 245 ? -3.826 -28.75 -3.736 1 98.62 245 VAL B O 1
ATOM 3807 N N . ASN B 1 246 ? -5.938 -29.109 -3.203 1 98.25 246 ASN B N 1
ATOM 3808 C CA . ASN B 1 246 ? -5.824 -30.562 -3.217 1 98.25 246 ASN B CA 1
ATOM 3809 C C . ASN B 1 246 ? -5.836 -31.125 -4.641 1 98.25 246 ASN B C 1
ATOM 3811 O O . ASN B 1 246 ? -5.645 -32.312 -4.848 1 98.25 246 ASN B O 1
ATOM 3815 N N . SER B 1 247 ? -6.047 -30.281 -5.598 1 97.69 247 SER B N 1
ATOM 3816 C CA . SER B 1 247 ? -6.004 -30.734 -6.984 1 97.69 247 SER B CA 1
ATOM 3817 C C . SER B 1 247 ? -4.594 -31.172 -7.379 1 97.69 247 SER B C 1
ATOM 3819 O O . SER B 1 247 ? -4.402 -31.797 -8.422 1 97.69 247 SER B O 1
ATOM 3821 N N . ASN B 1 248 ? -3.605 -30.891 -6.559 1 95.25 248 ASN B N 1
ATOM 3822 C CA . ASN B 1 248 ? -2.219 -31.281 -6.77 1 95.25 248 ASN B CA 1
ATOM 3823 C C . ASN B 1 248 ? -2.094 -32.781 -6.973 1 95.25 248 ASN B C 1
ATOM 3825 O O . ASN B 1 248 ? -1.154 -33.25 -7.621 1 95.25 248 ASN B O 1
ATOM 3829 N N . VAL B 1 249 ? -2.949 -33.625 -6.477 1 94.69 249 VAL B N 1
ATOM 3830 C CA . VAL B 1 249 ? -2.9 -35.062 -6.57 1 94.69 249 VAL B CA 1
ATOM 3831 C C . VAL B 1 249 ? -3.113 -35.5 -8.016 1 94.69 249 VAL B C 1
ATOM 3833 O O . VAL B 1 249 ? -2.816 -36.656 -8.383 1 94.69 249 VAL B O 1
ATOM 3836 N N . HIS B 1 250 ? -3.623 -34.594 -8.789 1 92 250 HIS B N 1
ATOM 3837 C CA . HIS B 1 250 ? -3.869 -34.875 -10.195 1 92 250 HIS B CA 1
ATOM 3838 C C . HIS B 1 250 ? -2.748 -34.344 -11.07 1 92 250 HIS B C 1
ATOM 3840 O O . HIS B 1 250 ? -2.781 -34.469 -12.297 1 92 250 HIS B O 1
ATOM 3846 N N . SER B 1 251 ? -1.881 -33.562 -10.406 1 86.56 251 SER B N 1
ATOM 3847 C CA . SER B 1 251 ? -0.763 -33 -11.148 1 86.56 251 SER B CA 1
ATOM 3848 C C . SER B 1 251 ? 0.168 -34.094 -11.672 1 86.56 251 SER B C 1
ATOM 3850 O O . SER B 1 251 ? 0.087 -35.219 -11.242 1 86.56 251 SER B O 1
ATOM 3852 N N . LYS B 1 252 ? 0.968 -33.781 -12.586 1 77 252 LYS B N 1
ATOM 3853 C CA . LYS B 1 252 ? 1.831 -34.75 -13.258 1 77 252 LYS B CA 1
ATOM 3854 C C . LYS B 1 252 ? 2.969 -35.219 -12.344 1 77 252 LYS B C 1
ATOM 3856 O O . LYS B 1 252 ? 3.383 -34.469 -11.445 1 77 252 LYS B O 1
#

Sequence (504 aa):
MRTFFVGGNWKANPKTVEEAEKLIEMLNGAKVEGNVEVVVAAPFIFLPTLQQKLRKDWKVSAENVFTKPNGAFTGEVTVPMIKSFGIEWTILGHSERRDILKEDDEFLAAKAKFALENGMKIIYCCGEHLSEREAGKASEFVSAQIEKMIPAIPAGKWDDVVIAYEPIWAIGTGKVASTQDAQEMCKVIRDILAAKVGADIANKVRILYGGSVKPNNCNELAACPDVDGFLVGGASLEPGFINIVNSNVHSKMRTFFVGGNWKANPKTVEEAEKLIEMLNGAKVEGNVEVVVAAPFIFLPTLQQKLRKDWKVSAENVFTKPNGAFTGEVTVPMIKSFGIEWTILGHSERRDILKEDDEFLAAKAKFALENGMKIIYCCGEHLSEREAGKASEFVSAQIEKMIPAIPAGKWDDVVIAYEPIWAIGTGKVASTQDAQEMCKVIRDILAAKVGADIANKVRILYGGSVKPNNCNELAACPDVDGFLVGGASLEPGFINIVNSNVHSK

pLDDT: mean 96.88, std 4.24, range [68.5, 98.94]